Protein 4J75 (pdb70)

CATH classification: 3.40.50.620 (+1 more: 1.10.240.10)

Solvent-accessible surface area: 31662 Å² total; per-residue (Å²): 88,72,75,48,118,144,35,26,182,134,50,52,14,58,136,21,46,109,118,18,13,119,61,5,43,174,21,16,139,54,137,3,34,14,3,10,64,26,38,1,0,27,0,11,22,48,7,70,73,1,0,77,42,14,78,130,98,105,0,1,0,0,4,8,37,22,14,0,42,35,102,27,0,4,1,17,48,0,4,22,4,42,2,0,61,22,6,1,108,18,4,86,0,0,0,0,0,3,0,5,3,0,20,44,13,3,75,43,130,144,69,58,51,130,97,0,51,71,1,0,65,52,0,2,60,1,0,3,9,11,31,7,51,51,78,12,0,4,1,4,16,0,23,120,15,2,22,104,0,5,48,4,0,0,13,0,3,15,44,3,45,0,69,56,1,22,121,56,42,61,23,78,68,83,19,10,1,0,37,0,3,2,4,1,5,16,1,0,0,4,6,1,56,0,0,69,33,0,8,12,142,49,13,0,1,3,2,0,6,13,7,68,54,0,30,26,6,76,11,0,32,90,1,0,93,126,31,87,19,54,79,1,0,0,5,0,2,24,37,6,6,0,0,102,15,34,91,24,97,3,64,79,134,164,68,32,28,0,1,22,3,79,11,58,52,111,84,0,95,62,21,0,71,155,109,5,100,42,12,22,27,139,71,114,142,71,4,118,139,163,11,8,71,35,112,81,2,0,0,25,32,0,0,57,10,22,15,135,73,36,118,99,7,88,94,9,3,91,77,0,116,129,1,111,8,59,23,50,85,0,25,100,43,0,7,73,28,0,24,116,37,0,60,142,6,49,118,84,26,187,67,16,58,111,130,79,26,69,74,4,50,52,28,77,2,108,28,0,53,133,5,80,148,95,89,84,84,52,89,145,41,19,186,131,48,52,13,58,104,26,66,119,120,16,14,140,55,5,37,138,27,18,142,52,138,1,35,13,3,9,67,32,36,0,1,22,0,11,16,48,6,79,76,0,1,72,46,17,59,118,105,114,2,0,0,0,3,7,38,16,13,0,36,22,103,12,0,4,1,16,48,0,5,21,3,43,4,0,66,23,5,1,123,18,4,85,0,0,0,0,0,3,0,4,4,0,20,44,13,4,70,42,131,146,67,56,50,147,99,1,57,75,1,0,66,56,0,2,55,0,0,3,11,9,34,7,52,53,77,11,0,4,0,4,18,0,23,120,15,2,23,106,0,4,50,4,0,0,17,0,3,16,46,2,44,0,68,57,0,24,123,58,43,62,23,75,71,80,20,13,2,0,38,0,4,1,4,2,4,15,1,0,0,4,6,1,55,0,0,71,35,0,7,5,147,52,6,0,1,4,1,0,6,13,6,68,54,1,39,26,6,109,10,0,40,88,1,0,91,125,27,87,28,55,78,1,0,0,6,0,2,23,28,5,5,0,0,120,16,46,101,36,94,5,68,76,142,161,74,34,18,2,0,33,2,78,11,61,54,105,83,0,88,62,18,0,73,161,92,5,100,44,9,16,27,134,68,136,119,68,28,199,154,170,27,15,70,57,103,90,2,0,0,26,23,0,0,54,9,23,17,134,67,54,118,97,8,87,94,29,7,154,160,19,126,27,47,106,5,24,110,54,0,8,74,32,0,26,113,35,0,83,133,8,50,129,87,32,188,68,17,68,118,147,80,26,69,75,5,53,51,31,79,2,110,38,0,52,82,9,79,141,117

Organism: Plasmodium falciparum (isolate 3D7) (NCBI:txid36329)

B-factor: mean 43.95, std 23.3, range [13.53, 158.41]

Nearest PDB structures (foldseek):
  4j75-assembly1_A  TM=1.003E+00  e=4.990E-67  Plasmodium falciparum 3D7
  4j75-assembly1_B  TM=9.995E-01  e=1.834E-64  Plasmodium falciparum 3D7
  2quh-assembly1_B  TM=9.743E-01  e=2.317E-42  Homo sapiens
  1r6t-assembly1_A  TM=9.673E-01  e=1.609E-40  Homo sapiens
  3hv0-assembly1_B  TM=9.471E-01  e=4.369E-38  Cryptosporidium parvum Iowa II

Sequence (743 aa):
GINYNKLIKEFGCSKITENHIKRIEKLTNSKAHHFIRRGIFFSHRDLDFLLNYYEQHKCFYIYTGRGPSSLSMHLGHLIPFYFCKYLQEAFNVPLVIQLSDDEKYLFNQNYSLEYINTLTNENVKDIISVGLNPELTFIFKNTEYAGYLYPTVLSIHKKTTLNQSMNVFGFNHSDNIGKISYPSFQIAPCFSQCFPNFLGKNIPCLVPQGIDQDPYFRLSRDIAVKMALHKPVVVHSVFMPGLQGVNSKMSSDHNNSVIFLTDTPEQIKNKINKYAFSGGGTTIQEHREKGGNLDKDISYQYLRYLLEDDNKLNEIGEKYKKGEMLSGEIKKILIDVLTELVLKHQEKKKSLTDEEISYFFDPNKPSLQKFKNMGINYNKLIKEFGCSKITENHIKRIEKLTNSKAHHFIRRGIFFSHRDLDFLLNYYEQHKCFYIYTGRGPSSLSMHLGHLIPFYFCKYLQEAFNVPLVIQLSDDEKYLFNQNYSLEYINTLTNENVKDIISVGLNPELTFIFKNTEYAGYLYPTVLSIHKKTTLNQSMNVFGFNHSDNIGKISYPSFQIAPCFSQCFPNFLGKNIPCLVPQGIDQDPYFRLSRDIAVKMALHKPVVVHSVFMPGLQGVNSKMSSDHNNSVIFLTDTPEQIKNKINKYAFSGGGTTIQEHREKGGNLDKDISYQYLRYLLEDDNKLNEIGEKYLSGEIKKILIDVLTELVLKHQEKKKSLTDEEISYFFDPNKPSLQKFKNM

GO terms:
  GO:0006436 tryptophanyl-tRNA aminoacylation (P, IDA)

InterPro domains:
  IPR002305 Aminoacyl-tRNA synthetase, class Ic [PF00579] (301-597)
  IPR002306 Tryptophan-tRNA ligase [PR01039] (316-332)
  IPR002306 Tryptophan-tRNA ligase [PR01039] (369-388)
  IPR002306 Tryptophan-tRNA ligase [PR01039] (448-469)
  IPR002306 Tryptophan-tRNA ligase [PR01039] (492-502)
  IPR002306 Tryptophan-tRNA ligase [TIGR00233] (303-624)
  IPR014729 Rossmann-like alpha/beta/alpha sandwich fold [G3DSA:3.40.50.620] (223-497)
  IPR018163 Threonyl/alanyl tRNA synthetase, class II-like, putative editing domain superfamily [SSF55186] (5-156)

Structure (mmCIF, N/CA/C/O backbone):
data_4J75
#
_entry.id   4J75
#
_cell.length_a   117.033
_cell.length_b   189.473
_cell.length_c   51.450
_cell.angle_alpha   90.000
_cell.angle_beta   90.000
_cell.angle_gamma   90.000
#
_symmetry.space_group_name_H-M   'P 21 21 2'
#
loop_
_entity.id
_entity.type
_entity.pdbx_description
1 polymer 'Tryptophanyl-tRNA synthetase'
2 non-polymer "TRYPTOPHANYL-5'AMP"
3 non-polymer GLYCEROL
4 water water
#
loop_
_atom_site.group_PDB
_atom_site.id
_atom_site.type_symbol
_atom_site.label_atom_id
_atom_site.label_alt_id
_atom_site.label_comp_id
_atom_site.label_asym_id
_atom_site.label_entity_id
_atom_site.label_seq_id
_atom_site.pdbx_PDB_ins_code
_atom_site.Cartn_x
_atom_site.Cartn_y
_atom_site.Cartn_z
_atom_site.occupancy
_atom_site.B_iso_or_equiv
_atom_site.auth_seq_id
_atom_site.auth_comp_id
_atom_site.auth_asym_id
_atom_site.auth_atom_id
_atom_site.pdbx_PDB_model_num
ATOM 1 N N . GLY A 1 21 ? 8.845 24.384 -11.176 1.00 100.69 244 GLY A N 1
ATOM 2 C CA . GLY A 1 21 ? 9.023 23.717 -9.851 1.00 93.52 244 GLY A CA 1
ATOM 3 C C . GLY A 1 21 ? 8.915 22.199 -9.933 1.00 92.98 244 GLY A C 1
ATOM 4 O O . GLY A 1 21 ? 8.495 21.647 -10.945 1.00 97.37 244 GLY A O 1
ATOM 5 N N . ILE A 1 22 ? 9.310 21.522 -8.860 1.00 87.92 245 ILE A N 1
ATOM 6 C CA . ILE A 1 22 ? 9.223 20.054 -8.775 1.00 86.91 245 ILE A CA 1
ATOM 7 C C . ILE A 1 22 ? 7.844 19.689 -8.249 1.00 85.23 245 ILE A C 1
ATOM 8 O O . ILE A 1 22 ? 7.511 20.032 -7.123 1.00 80.65 245 ILE A O 1
ATOM 13 N N . ASN A 1 23 ? 7.043 19.011 -9.069 1.00 89.75 246 ASN A N 1
ATOM 14 C CA . ASN A 1 23 ? 5.730 18.536 -8.640 1.00 89.28 246 ASN A CA 1
ATOM 15 C C . ASN A 1 23 ? 5.874 17.213 -7.886 1.00 85.89 246 ASN A C 1
ATOM 16 O O . ASN A 1 23 ? 5.933 16.142 -8.496 1.00 88.90 246 ASN A O 1
ATOM 21 N N . TYR A 1 24 ? 5.921 17.299 -6.559 1.00 80.49 247 TYR A N 1
ATOM 22 C CA . TYR A 1 24 ? 6.180 16.135 -5.701 1.00 76.65 247 TYR A CA 1
ATOM 23 C C . TYR A 1 24 ? 5.035 15.106 -5.707 1.00 78.52 247 TYR A C 1
ATOM 24 O O . TYR A 1 24 ? 5.277 13.903 -5.610 1.00 76.84 247 TYR A O 1
ATOM 33 N N . ASN A 1 25 ? 3.799 15.586 -5.832 1.00 82.11 248 ASN A N 1
ATOM 34 C CA . ASN A 1 25 ? 2.631 14.709 -5.991 1.00 85.14 248 ASN A CA 1
ATOM 35 C C . ASN A 1 25 ? 2.730 13.824 -7.228 1.00 90.12 248 ASN A C 1
ATOM 36 O O . ASN A 1 25 ? 2.438 12.635 -7.168 1.00 90.22 248 ASN A O 1
ATOM 41 N N . LYS A 1 26 ? 3.135 14.416 -8.350 1.00 94.90 249 LYS A N 1
ATOM 42 C CA . LYS A 1 26 ? 3.328 13.663 -9.595 1.00 101.16 249 LYS A CA 1
ATOM 43 C C . LYS A 1 26 ? 4.459 12.628 -9.479 1.00 99.46 249 LYS A C 1
ATOM 44 O O . LYS A 1 26 ? 4.476 11.649 -10.227 1.00 103.97 249 LYS A O 1
ATOM 50 N N . LEU A 1 27 ? 5.401 12.849 -8.562 1.00 93.64 250 LEU A N 1
ATOM 51 C CA . LEU A 1 27 ? 6.464 11.873 -8.307 1.00 91.69 250 LEU A CA 1
ATOM 52 C C . LEU A 1 27 ? 5.938 10.676 -7.514 1.00 87.95 250 LEU A C 1
ATOM 53 O O . LEU A 1 27 ? 6.196 9.534 -7.878 1.00 89.80 250 LEU A O 1
ATOM 58 N N . ILE A 1 28 ? 5.199 10.943 -6.441 1.00 83.23 251 ILE A N 1
ATOM 59 C CA . ILE A 1 28 ? 4.540 9.885 -5.658 1.00 80.43 251 ILE A CA 1
ATOM 60 C C . ILE A 1 28 ? 3.818 8.880 -6.551 1.00 85.26 251 ILE A C 1
ATOM 61 O O . ILE A 1 28 ? 4.073 7.679 -6.469 1.00 85.54 251 ILE A O 1
ATOM 66 N N . LYS A 1 29 ? 2.926 9.385 -7.402 1.00 89.13 252 LYS A N 1
ATOM 67 C CA . LYS A 1 29 ? 2.092 8.538 -8.240 1.00 94.07 252 LYS A CA 1
ATOM 68 C C . LYS A 1 29 ? 2.912 7.864 -9.344 1.00 98.95 252 LYS A C 1
ATOM 69 O O . LYS A 1 29 ? 2.616 6.734 -9.731 1.00 102.54 252 LYS A O 1
ATOM 75 N N . GLU A 1 30 ? 3.934 8.555 -9.850 1.00 100.00 253 GLU A N 1
ATOM 76 C CA . GLU A 1 30 ? 4.793 8.012 -10.916 1.00 105.32 253 GLU A CA 1
ATOM 77 C C . GLU A 1 30 ? 5.774 6.964 -10.379 1.00 102.05 253 GLU A C 1
ATOM 78 O O . GLU A 1 30 ? 5.948 5.910 -10.992 1.00 106.43 253 GLU A O 1
ATOM 84 N N . PHE A 1 31 ? 6.413 7.260 -9.246 1.00 94.76 254 PHE A N 1
ATOM 85 C CA . PHE A 1 31 ? 7.332 6.313 -8.598 1.00 91.11 254 PHE A CA 1
ATOM 86 C C . PHE A 1 31 ? 6.589 5.202 -7.835 1.00 87.33 254 PHE A C 1
ATOM 87 O O . PHE A 1 31 ? 7.138 4.125 -7.622 1.00 87.00 254 PHE A O 1
ATOM 95 N N . GLY A 1 32 ? 5.356 5.467 -7.411 1.00 84.22 255 GLY A N 1
ATOM 96 C CA . GLY A 1 32 ? 4.528 4.459 -6.745 1.00 81.66 255 GLY A CA 1
ATOM 97 C C . GLY A 1 32 ? 4.582 4.469 -5.226 1.00 73.88 255 GLY A C 1
ATOM 98 O O . GLY A 1 32 ? 4.406 3.428 -4.597 1.00 72.34 255 GLY A O 1
ATOM 99 N N . CYS A 1 33 ? 4.798 5.647 -4.641 1.00 69.00 256 CYS A N 1
ATOM 100 C CA . CYS A 1 33 ? 4.853 5.816 -3.183 1.00 62.30 256 CYS A CA 1
ATOM 101 C C . CYS A 1 33 ? 3.487 6.168 -2.600 1.00 60.60 256 CYS A C 1
ATOM 102 O O . CYS A 1 33 ? 2.510 6.305 -3.327 1.00 64.22 256 CYS A O 1
ATOM 105 N N . SER A 1 34 ? 3.433 6.301 -1.279 1.00 55.56 257 SER A N 1
ATOM 106 C CA . SER A 1 34 ? 2.247 6.788 -0.581 1.00 54.31 257 SER A CA 1
ATOM 107 C C . SER A 1 34 ? 2.665 7.932 0.315 1.00 50.52 257 SER A C 1
ATOM 108 O O . SER A 1 34 ? 3.813 7.970 0.776 1.00 47.19 257 SER A O 1
ATOM 111 N N . LYS A 1 35 ? 1.747 8.863 0.557 1.00 51.34 258 LYS A N 1
ATOM 112 C CA . LYS A 1 35 ? 2.043 9.995 1.428 1.00 49.36 258 LYS A CA 1
ATOM 113 C C . LYS A 1 35 ? 2.008 9.560 2.882 1.00 45.64 258 LYS A C 1
ATOM 114 O O . LYS A 1 35 ? 1.233 8.685 3.257 1.00 46.01 258 LYS A O 1
ATOM 120 N N . ILE A 1 36 ? 2.901 10.138 3.680 1.00 42.32 259 ILE A N 1
ATOM 121 C CA . ILE A 1 36 ? 2.872 9.955 5.123 1.00 40.05 259 ILE A CA 1
ATOM 122 C C . ILE A 1 36 ? 1.702 10.785 5.658 1.00 41.15 259 ILE A C 1
ATOM 123 O O . ILE A 1 36 ? 1.522 11.921 5.247 1.00 41.68 259 ILE A O 1
ATOM 128 N N . THR A 1 37 ? 0.915 10.208 6.562 1.00 41.88 260 THR A N 1
ATOM 129 C CA . THR A 1 37 ? -0.379 10.769 6.972 1.00 44.49 260 THR A CA 1
ATOM 130 C C . THR A 1 37 ? -0.309 11.166 8.428 1.00 44.25 260 THR A C 1
ATOM 131 O O . THR A 1 37 ? 0.664 10.863 9.105 1.00 42.38 260 THR A O 1
ATOM 135 N N . GLU A 1 38 ? -1.352 11.835 8.907 1.00 47.44 261 GLU A N 1
ATOM 136 C CA . GLU A 1 38 ? -1.442 12.212 10.309 1.00 48.53 261 GLU A CA 1
ATOM 137 C C . GLU A 1 38 ? -1.484 10.968 11.195 1.00 47.96 261 GLU A C 1
ATOM 138 O O . GLU A 1 38 ? -0.894 10.951 12.274 1.00 47.23 261 GLU A O 1
ATOM 144 N N . ASN A 1 39 ? -2.172 9.925 10.743 1.00 48.74 262 ASN A N 1
ATOM 145 C CA . ASN A 1 39 ? -2.236 8.690 11.527 1.00 48.74 262 ASN A CA 1
ATOM 146 C C . ASN A 1 39 ? -0.868 7.984 11.632 1.00 44.47 262 ASN A C 1
ATOM 147 O O . ASN A 1 39 ? -0.566 7.386 12.657 1.00 44.05 262 ASN A O 1
ATOM 152 N N . HIS A 1 40 ? -0.037 8.077 10.594 1.00 41.67 263 HIS A N 1
ATOM 153 C CA . HIS A 1 40 ? 1.355 7.593 10.690 1.00 38.92 263 HIS A CA 1
ATOM 154 C C . HIS A 1 40 ? 2.115 8.313 11.797 1.00 37.53 263 HIS A C 1
ATOM 155 O O . HIS A 1 40 ? 2.865 7.692 12.541 1.00 37.00 263 HIS A O 1
ATOM 162 N N . ILE A 1 41 ? 1.914 9.623 11.886 1.00 37.97 264 ILE A N 1
ATOM 163 C CA . ILE A 1 41 ? 2.584 10.459 12.877 1.00 37.63 264 ILE A CA 1
ATOM 164 C C . ILE A 1 41 ? 2.169 10.073 14.295 1.00 38.94 264 ILE A C 1
ATOM 165 O O . ILE A 1 41 ? 3.018 9.833 15.141 1.00 39.00 264 ILE A O 1
ATOM 170 N N . LYS A 1 42 ? 0.866 10.008 14.542 1.00 40.63 265 LYS A N 1
ATOM 171 C CA . LYS A 1 42 ? 0.346 9.582 15.837 1.00 42.91 265 LYS A CA 1
ATOM 172 C C . LYS A 1 42 ? 0.867 8.198 16.233 1.00 41.70 265 LYS A C 1
ATOM 173 O O . LYS A 1 42 ? 1.323 7.982 17.356 1.00 42.63 265 LYS A O 1
ATOM 179 N N . ARG A 1 43 ? 0.783 7.270 15.292 1.00 39.94 266 ARG A N 1
ATOM 180 C CA . ARG A 1 43 ? 1.307 5.924 15.464 1.00 39.14 266 ARG A CA 1
ATOM 181 C C . ARG A 1 43 ? 2.785 5.963 15.884 1.00 37.80 266 ARG A C 1
ATOM 182 O O . ARG A 1 43 ? 3.191 5.261 16.807 1.00 38.43 266 ARG A O 1
ATOM 190 N N . ILE A 1 44 ? 3.581 6.772 15.191 1.00 36.44 267 ILE A N 1
ATOM 191 C CA . ILE A 1 44 ? 4.997 6.949 15.527 1.00 36.07 267 ILE A CA 1
ATOM 192 C C . ILE A 1 44 ? 5.165 7.487 16.945 1.00 38.13 267 ILE A C 1
ATOM 193 O O . ILE A 1 44 ? 5.981 6.989 17.709 1.00 38.71 267 ILE A O 1
ATOM 198 N N . GLU A 1 45 ? 4.384 8.499 17.284 1.00 40.40 268 GLU A N 1
ATOM 199 C CA . GLU A 1 45 ? 4.429 9.101 18.619 1.00 43.88 268 GLU A CA 1
ATOM 200 C C . GLU A 1 45 ? 4.011 8.125 19.723 1.00 46.57 268 GLU A C 1
ATOM 201 O O . GLU A 1 45 ? 4.544 8.176 20.834 1.00 48.46 268 GLU A O 1
ATOM 207 N N . LYS A 1 46 ? 3.083 7.224 19.406 1.00 46.86 269 LYS A N 1
ATOM 208 C CA . LYS A 1 46 ? 2.665 6.198 20.354 1.00 49.64 269 LYS A CA 1
ATOM 209 C C . LYS A 1 46 ? 3.798 5.205 20.597 1.00 47.91 269 LYS A C 1
ATOM 210 O O . LYS A 1 46 ? 4.095 4.864 21.734 1.00 50.24 269 LYS A O 1
ATOM 216 N N . LEU A 1 47 ? 4.442 4.763 19.522 1.00 44.18 270 LEU A N 1
ATOM 217 C CA . LEU A 1 47 ? 5.508 3.767 19.617 1.00 43.22 270 LEU A CA 1
ATOM 218 C C . LEU A 1 47 ? 6.809 4.301 20.231 1.00 43.33 270 LEU A C 1
ATOM 219 O O . LEU A 1 47 ? 7.522 3.561 20.902 1.00 44.04 270 LEU A O 1
ATOM 224 N N . THR A 1 48 ? 7.117 5.572 19.991 1.00 42.68 271 THR A N 1
ATOM 225 C CA . THR A 1 48 ? 8.348 6.174 20.502 1.00 43.78 271 THR A CA 1
ATOM 226 C C . THR A 1 48 ? 8.153 6.988 21.778 1.00 47.79 271 THR A C 1
ATOM 227 O O . THR A 1 48 ? 9.134 7.388 22.400 1.00 49.35 271 THR A O 1
ATOM 231 N N . ASN A 1 49 ? 6.899 7.212 22.180 1.00 50.41 272 ASN A N 1
ATOM 232 C CA . ASN A 1 49 ? 6.580 8.004 23.377 1.00 54.84 272 ASN A CA 1
ATOM 233 C C . ASN A 1 49 ? 7.296 9.361 23.361 1.00 55.08 272 ASN A C 1
ATOM 234 O O . ASN A 1 49 ? 7.917 9.785 24.337 1.00 58.36 272 ASN A O 1
ATOM 239 N N . SER A 1 50 ? 7.192 10.030 22.218 1.00 52.15 273 SER A N 1
ATOM 240 C CA . SER A 1 50 ? 7.877 11.298 21.966 1.00 51.95 273 SER A CA 1
ATOM 241 C C . SER A 1 50 ? 7.185 12.000 20.829 1.00 49.41 273 SER A C 1
ATOM 242 O O . SER A 1 50 ? 6.669 11.351 19.922 1.00 46.17 273 SER A O 1
ATOM 245 N N . LYS A 1 51 ? 7.203 13.328 20.872 1.00 50.84 274 LYS A N 1
ATOM 246 C CA . LYS A 1 51 ? 6.694 14.139 19.777 1.00 49.25 274 LYS A CA 1
ATOM 247 C C . LYS A 1 51 ? 7.486 13.823 18.501 1.00 44.58 274 LYS A C 1
ATOM 248 O O . LYS A 1 51 ? 8.708 13.639 18.541 1.00 43.42 274 LYS A O 1
ATOM 254 N N . ALA A 1 52 ? 6.781 13.731 17.379 1.00 41.91 275 ALA A N 1
ATOM 255 C CA . ALA A 1 52 ? 7.420 13.444 16.099 1.00 38.66 275 ALA A CA 1
ATOM 256 C C . ALA A 1 52 ? 8.228 14.648 15.637 1.00 38.05 275 ALA A C 1
ATOM 257 O O . ALA A 1 52 ? 7.900 15.784 15.956 1.00 39.85 275 ALA A O 1
ATOM 259 N N . HIS A 1 53 ? 9.303 14.385 14.907 1.00 36.07 276 HIS A N 1
ATOM 260 C CA . HIS A 1 53 ? 10.174 15.433 14.412 1.00 35.60 276 HIS A CA 1
ATOM 261 C C . HIS A 1 53 ? 9.388 16.335 13.486 1.00 35.01 276 HIS A C 1
ATOM 262 O O . HIS A 1 53 ? 8.482 15.877 12.781 1.00 34.19 276 HIS A O 1
ATOM 269 N N . HIS A 1 54 ? 9.736 17.617 13.486 1.00 35.55 277 HIS A N 1
ATOM 270 C CA . HIS A 1 54 ? 9.013 18.600 12.675 1.00 35.66 277 HIS A CA 1
ATOM 271 C C . HIS A 1 54 ? 9.019 18.307 11.159 1.00 34.19 277 HIS A C 1
ATOM 272 O O . HIS A 1 54 ? 8.077 18.684 10.464 1.00 34.45 277 HIS A O 1
ATOM 279 N N . PHE A 1 55 ? 10.047 17.619 10.663 1.00 33.10 278 PHE A N 1
ATOM 280 C CA . PHE A 1 55 ? 10.115 17.235 9.253 1.00 32.90 278 PHE A CA 1
ATOM 281 C C . PHE A 1 55 ? 8.910 16.409 8.821 1.00 33.79 278 PHE A C 1
ATOM 282 O O . PHE A 1 55 ? 8.469 16.522 7.675 1.00 34.42 278 PHE A O 1
ATOM 290 N N . ILE A 1 56 ? 8.400 15.562 9.713 1.00 34.57 279 ILE A N 1
ATOM 291 C CA . ILE A 1 56 ? 7.246 14.740 9.372 1.00 36.17 279 ILE A CA 1
ATOM 292 C C . ILE A 1 56 ? 5.975 15.557 9.511 1.00 37.41 279 ILE A C 1
ATOM 293 O O . ILE A 1 56 ? 5.155 15.574 8.598 1.00 38.49 279 ILE A O 1
ATOM 298 N N . ARG A 1 57 ? 5.812 16.207 10.660 1.00 38.43 280 ARG A N 1
ATOM 299 C CA . ARG A 1 57 ? 4.669 17.104 10.893 1.00 40.70 280 ARG A CA 1
ATOM 300 C C . ARG A 1 57 ? 4.468 18.147 9.797 1.00 40.66 280 ARG A C 1
ATOM 301 O O . ARG A 1 57 ? 3.342 18.418 9.397 1.00 41.59 280 ARG A O 1
ATOM 309 N N . ARG A 1 58 ? 5.563 18.702 9.297 1.00 35.19 281 ARG A N 1
ATOM 310 C CA . ARG A 1 58 ? 5.484 19.802 8.346 1.00 35.72 281 ARG A CA 1
ATOM 311 C C . ARG A 1 58 ? 5.641 19.386 6.891 1.00 35.40 281 ARG A C 1
ATOM 312 O O . ARG A 1 58 ? 5.744 20.235 6.010 1.00 35.78 281 ARG A O 1
ATOM 320 N N . GLY A 1 59 ? 5.648 18.082 6.629 1.00 34.70 282 GLY A N 1
ATOM 321 C CA . GLY A 1 59 ? 5.625 17.577 5.254 1.00 34.34 282 GLY A CA 1
ATOM 322 C C . GLY A 1 59 ? 6.936 17.701 4.495 1.00 33.62 282 GLY A C 1
ATOM 323 O O . GLY A 1 59 ? 6.935 17.754 3.267 1.00 34.12 282 GLY A O 1
ATOM 324 N N . ILE A 1 60 ? 8.050 17.720 5.223 1.00 32.48 283 ILE A N 1
ATOM 325 C CA . ILE A 1 60 ? 9.370 17.735 4.614 1.00 31.85 283 ILE A CA 1
ATOM 326 C C . ILE A 1 60 ? 9.687 16.301 4.192 1.00 30.70 283 ILE A C 1
ATOM 327 O O . ILE A 1 60 ? 10.043 16.032 3.040 1.00 30.41 283 ILE A O 1
ATOM 332 N N . PHE A 1 61 ? 9.593 15.389 5.157 1.00 30.53 284 PHE A N 1
ATOM 333 C CA . PHE A 1 61 ? 9.559 13.955 4.873 1.00 30.17 284 PHE A CA 1
ATOM 334 C C . PHE A 1 61 ? 8.101 13.592 4.667 1.00 31.32 284 PHE A C 1
ATOM 335 O O . PHE A 1 61 ? 7.307 13.645 5.598 1.00 32.91 284 PHE A O 1
ATOM 343 N N . PHE A 1 62 ? 7.748 13.299 3.420 1.00 31.72 285 PHE A N 1
ATOM 344 C CA . PHE A 1 62 ? 6.349 13.371 2.976 1.00 33.23 285 PHE A CA 1
ATOM 345 C C . PHE A 1 62 ? 5.847 12.096 2.313 1.00 33.34 285 PHE A C 1
ATOM 346 O O . PHE A 1 62 ? 4.666 11.978 2.028 1.00 34.63 285 PHE A O 1
ATOM 354 N N . SER A 1 63 ? 6.739 11.148 2.086 1.00 32.38 286 SER A N 1
ATOM 355 C CA . SER A 1 63 ? 6.470 10.033 1.204 1.00 33.03 286 SER A CA 1
ATOM 356 C C . SER A 1 63 ? 7.180 8.780 1.710 1.00 32.10 286 SER A C 1
ATOM 357 O O . SER A 1 63 ? 8.230 8.875 2.344 1.00 31.21 286 SER A O 1
ATOM 360 N N . HIS A 1 64 ? 6.616 7.614 1.409 1.00 32.20 287 HIS A N 1
ATOM 361 C CA . HIS A 1 64 ? 7.154 6.355 1.909 1.00 31.25 287 HIS A CA 1
ATOM 362 C C . HIS A 1 64 ? 6.735 5.138 1.107 1.00 32.16 287 HIS A C 1
ATOM 363 O O . HIS A 1 64 ? 5.790 5.190 0.323 1.00 33.11 287 HIS A O 1
ATOM 370 N N . ARG A 1 65 ? 7.451 4.040 1.335 1.00 32.28 288 ARG A N 1
ATOM 371 C CA . ARG A 1 65 ? 6.981 2.707 0.967 1.00 33.91 288 ARG A CA 1
ATOM 372 C C . ARG A 1 65 ? 7.140 1.775 2.165 1.00 32.71 288 ARG A C 1
ATOM 373 O O . ARG A 1 65 ? 8.220 1.708 2.775 1.00 30.27 288 ARG A O 1
ATOM 381 N N . ASP A 1 66 ? 6.055 1.078 2.493 1.00 32.67 289 ASP A N 1
ATOM 382 C CA . ASP A 1 66 ? 6.030 0.085 3.562 1.00 31.92 289 ASP A CA 1
ATOM 383 C C . ASP A 1 66 ? 6.307 0.615 4.967 1.00 30.03 289 ASP A C 1
ATOM 384 O O . ASP A 1 66 ? 6.864 -0.086 5.801 1.00 29.48 289 ASP A O 1
ATOM 389 N N . LEU A 1 67 ? 5.891 1.840 5.239 1.00 28.73 290 LEU A N 1
ATOM 390 C CA . LEU A 1 67 ? 6.081 2.412 6.558 1.00 27.52 290 LEU A CA 1
ATOM 391 C C . LEU A 1 67 ? 5.273 1.644 7.605 1.00 28.10 290 LEU A C 1
ATOM 392 O O . LEU A 1 67 ? 5.747 1.425 8.716 1.00 27.61 290 LEU A O 1
ATOM 397 N N . ASP A 1 68 ? 4.039 1.274 7.272 1.00 29.11 291 ASP A N 1
ATOM 398 C CA . ASP A 1 68 ? 3.196 0.589 8.237 1.00 30.22 291 ASP A CA 1
ATOM 399 C C . ASP A 1 68 ? 3.780 -0.758 8.633 1.00 30.14 291 ASP A C 1
ATOM 400 O O . ASP A 1 68 ? 3.779 -1.121 9.808 1.00 29.73 291 ASP A O 1
ATOM 405 N N . PHE A 1 69 ? 4.273 -1.497 7.646 1.00 30.26 292 PHE A N 1
ATOM 406 C CA . PHE A 1 69 ? 4.955 -2.744 7.923 1.00 30.09 292 PHE A CA 1
ATOM 407 C C . PHE A 1 69 ? 6.078 -2.512 8.934 1.00 29.11 292 PHE A C 1
ATOM 408 O O . PHE A 1 69 ? 6.194 -3.232 9.928 1.00 28.97 292 PHE A O 1
ATOM 416 N N . LEU A 1 70 ? 6.892 -1.493 8.698 1.00 28.23 293 LEU A N 1
ATOM 417 C CA . LEU A 1 70 ? 7.993 -1.213 9.610 1.00 27.64 293 LEU A CA 1
ATOM 418 C C . LEU A 1 70 ? 7.486 -0.914 11.033 1.00 27.85 293 LEU A C 1
ATOM 419 O O . LEU A 1 70 ? 8.022 -1.430 12.008 1.00 28.01 293 LEU A O 1
ATOM 424 N N . LEU A 1 71 ? 6.475 -0.068 11.146 1.00 28.01 294 LEU A N 1
ATOM 425 C CA . LEU A 1 71 ? 5.979 0.342 12.457 1.00 28.49 294 LEU A CA 1
ATOM 426 C C . LEU A 1 71 ? 5.392 -0.864 13.196 1.00 29.06 294 LEU A C 1
ATOM 427 O O . LEU A 1 71 ? 5.602 -1.013 14.399 1.00 29.62 294 LEU A O 1
ATOM 432 N N . ASN A 1 72 ? 4.664 -1.709 12.470 1.00 29.01 295 ASN A N 1
ATOM 433 C CA . ASN A 1 72 ? 4.132 -2.968 13.007 1.00 29.73 295 ASN A CA 1
ATOM 434 C C . ASN A 1 72 ? 5.255 -3.885 13.507 1.00 29.16 295 ASN A C 1
ATOM 435 O O . ASN A 1 72 ? 5.173 -4.482 14.602 1.00 29.87 295 ASN A O 1
ATOM 440 N N . TYR A 1 73 ? 6.305 -3.980 12.700 1.00 27.91 296 TYR A N 1
ATOM 441 C CA . TYR A 1 73 ? 7.459 -4.791 13.050 1.00 27.39 296 TYR A CA 1
ATOM 442 C C . TYR A 1 73 ? 8.122 -4.281 14.330 1.00 27.61 296 TYR A C 1
ATOM 443 O O . TYR A 1 73 ? 8.483 -5.069 15.201 1.00 28.01 296 TYR A O 1
ATOM 452 N N . TYR A 1 74 ? 8.268 -2.962 14.445 1.00 27.46 297 TYR A N 1
ATOM 453 C CA . TYR A 1 74 ? 8.887 -2.366 15.621 1.00 27.52 297 TYR A CA 1
ATOM 454 C C . TYR A 1 74 ? 8.044 -2.649 16.860 1.00 29.11 297 TYR A C 1
ATOM 455 O O . TYR A 1 74 ? 8.571 -2.914 17.941 1.00 29.78 297 TYR A O 1
ATOM 464 N N . GLU A 1 75 ? 6.730 -2.568 16.700 1.00 30.21 298 GLU A N 1
ATOM 465 C CA . GLU A 1 75 ? 5.804 -2.802 17.796 1.00 32.06 298 GLU A CA 1
ATOM 466 C C . GLU A 1 75 ? 5.945 -4.210 18.374 1.00 33.17 298 GLU A C 1
ATOM 467 O O . GLU A 1 75 ? 5.935 -4.381 19.587 1.00 33.62 298 GLU A O 1
ATOM 473 N N . GLN A 1 76 ? 6.078 -5.207 17.502 1.00 33.95 299 GLN A N 1
ATOM 474 C CA . GLN A 1 76 ? 6.220 -6.591 17.930 1.00 35.71 299 GLN A CA 1
ATOM 475 C C . GLN A 1 76 ? 7.618 -6.917 18.429 1.00 35.44 299 GLN A C 1
ATOM 476 O O . GLN A 1 76 ? 7.766 -7.606 19.425 1.00 36.55 299 GLN A O 1
ATOM 482 N N . HIS A 1 77 ? 8.632 -6.444 17.720 1.00 35.07 300 HIS A N 1
ATOM 483 C CA . HIS A 1 77 ? 10.009 -6.893 17.938 1.00 35.20 300 HIS A CA 1
ATOM 484 C C . HIS A 1 77 ? 10.972 -5.813 18.464 1.00 35.11 300 HIS A C 1
ATOM 485 O O . HIS A 1 77 ? 12.118 -6.119 18.741 1.00 34.23 300 HIS A O 1
ATOM 492 N N . LYS A 1 78 ? 10.509 -4.572 18.600 1.00 36.44 301 LYS A N 1
ATOM 493 C CA . LYS A 1 78 ? 11.335 -3.464 19.106 1.00 37.27 301 LYS A CA 1
ATOM 494 C C . LYS A 1 78 ? 12.687 -3.399 18.405 1.00 35.62 301 LYS A C 1
ATOM 495 O O . LYS A 1 78 ? 13.716 -3.234 19.036 1.00 37.57 301 LYS A O 1
ATOM 501 N N . CYS A 1 79 ? 12.675 -3.524 17.090 1.00 34.04 302 CYS A N 1
ATOM 502 C CA . CYS A 1 79 ? 13.887 -3.820 16.364 1.00 33.22 302 CYS A CA 1
ATOM 503 C C . CYS A 1 79 ? 13.752 -3.506 14.877 1.00 29.85 302 CYS A C 1
ATOM 504 O O . CYS A 1 79 ? 12.854 -4.005 14.211 1.00 29.86 302 CYS A O 1
ATOM 507 N N . PHE A 1 80 ? 14.638 -2.654 14.380 1.00 26.71 303 PHE A N 1
ATOM 508 C CA . PHE A 1 80 ? 14.918 -2.508 12.943 1.00 24.92 303 PHE A CA 1
ATOM 509 C C . PHE A 1 80 ? 16.199 -1.704 12.857 1.00 23.76 303 PHE A C 1
ATOM 510 O O . PHE A 1 80 ? 16.793 -1.430 13.887 1.00 23.18 303 PHE A O 1
ATOM 518 N N . TYR A 1 81 ? 16.660 -1.366 11.657 1.00 22.90 304 TYR A N 1
ATOM 519 C CA . TYR A 1 81 ? 17.788 -0.450 11.546 1.00 22.18 304 TYR A CA 1
ATOM 520 C C . TYR A 1 81 ? 17.571 0.589 10.459 1.00 21.70 304 TYR A C 1
ATOM 521 O O . TYR A 1 81 ? 16.718 0.421 9.595 1.00 20.67 304 TYR A O 1
ATOM 530 N N . ILE A 1 82 ? 18.344 1.671 10.561 1.00 21.60 305 ILE A N 1
ATOM 531 C CA . ILE A 1 82 ? 18.236 2.824 9.693 1.00 21.56 305 ILE A CA 1
ATOM 532 C C . ILE A 1 82 ? 19.473 2.880 8.813 1.00 21.20 305 ILE A C 1
ATOM 533 O O . ILE A 1 82 ? 20.583 2.698 9.296 1.00 21.16 305 ILE A O 1
ATOM 538 N N . TYR A 1 83 ? 19.279 3.161 7.527 1.00 21.15 306 TYR A N 1
ATOM 539 C CA . TYR A 1 83 ? 20.375 3.226 6.574 1.00 20.63 306 TYR A CA 1
ATOM 540 C C . TYR A 1 83 ? 20.229 4.491 5.749 1.00 21.22 306 TYR A C 1
ATOM 541 O O . TYR A 1 83 ? 19.160 4.762 5.199 1.00 22.41 306 TYR A O 1
ATOM 550 N N . THR A 1 84 ? 21.296 5.275 5.686 1.00 20.62 307 THR A N 1
ATOM 551 C CA . THR A 1 84 ? 21.365 6.363 4.740 1.00 21.16 307 THR A CA 1
ATOM 552 C C . THR A 1 84 ? 22.813 6.567 4.316 1.00 20.96 307 THR A C 1
ATOM 553 O O . THR A 1 84 ? 23.701 5.893 4.821 1.00 20.99 307 THR A O 1
ATOM 557 N N . GLY A 1 85 ? 23.057 7.484 3.389 1.00 21.13 308 GLY A N 1
ATOM 558 C CA . GLY A 1 85 ? 24.406 7.657 2.867 1.00 20.57 308 GLY A CA 1
ATOM 559 C C . GLY A 1 85 ? 24.767 9.023 2.343 1.00 21.11 308 GLY A C 1
ATOM 560 O O . GLY A 1 85 ? 23.921 9.916 2.208 1.00 21.98 308 GLY A O 1
ATOM 561 N N . ARG A 1 86 ? 26.054 9.173 2.058 1.00 21.22 309 ARG A N 1
ATOM 562 C CA . ARG A 1 86 ? 26.620 10.410 1.553 1.00 22.24 309 ARG A CA 1
ATOM 563 C C . ARG A 1 86 ? 27.672 10.075 0.508 1.00 22.02 309 ARG A C 1
ATOM 564 O O . ARG A 1 86 ? 28.556 9.259 0.756 1.00 21.22 309 ARG A O 1
ATOM 572 N N . GLY A 1 87 ? 27.557 10.699 -0.661 1.00 22.70 310 GLY A N 1
ATOM 573 C CA . GLY A 1 87 ? 28.583 10.622 -1.694 1.00 23.22 310 GLY A CA 1
ATOM 574 C C . GLY A 1 87 ? 29.543 11.794 -1.545 1.00 24.20 310 GLY A C 1
ATOM 575 O O . GLY A 1 87 ? 29.146 12.951 -1.754 1.00 24.62 310 GLY A O 1
ATOM 576 N N . PRO A 1 88 ? 30.806 11.513 -1.162 1.00 24.68 311 PRO A N 1
ATOM 577 C CA . PRO A 1 88 ? 31.788 12.577 -0.914 1.00 25.85 311 PRO A CA 1
ATOM 578 C C . PRO A 1 88 ? 32.375 13.163 -2.195 1.00 27.06 311 PRO A C 1
ATOM 579 O O . PRO A 1 88 ? 33.471 12.810 -2.599 1.00 27.90 311 PRO A O 1
ATOM 583 N N . SER A 1 89 ? 31.635 14.070 -2.813 1.00 29.55 312 SER A N 1
ATOM 584 C CA . SER A 1 89 ? 32.059 14.719 -4.050 1.00 31.34 312 SER A CA 1
ATOM 585 C C . SER A 1 89 ? 32.579 16.125 -3.797 1.00 33.27 312 SER A C 1
ATOM 586 O O . SER A 1 89 ? 33.184 16.735 -4.685 1.00 35.98 312 SER A O 1
ATOM 589 N N . SER A 1 90 ? 32.352 16.642 -2.594 1.00 34.22 313 SER A N 1
ATOM 590 C CA . SER A 1 90 ? 32.774 17.991 -2.247 1.00 36.62 313 SER A CA 1
ATOM 591 C C . SER A 1 90 ? 33.322 18.103 -0.819 1.00 36.15 313 SER A C 1
ATOM 592 O O . SER A 1 90 ? 32.935 17.361 0.081 1.00 33.76 313 SER A O 1
ATOM 595 N N . LEU A 1 91 ? 34.219 19.061 -0.631 1.00 38.53 314 LEU A N 1
ATOM 596 C CA . LEU A 1 91 ? 34.922 19.229 0.629 1.00 40.98 314 LEU A CA 1
ATOM 597 C C . LEU A 1 91 ? 33.995 19.634 1.759 1.00 43.89 314 LEU A C 1
ATOM 598 O O . LEU A 1 91 ? 34.162 19.172 2.889 1.00 47.41 314 LEU A O 1
ATOM 603 N N . SER A 1 92 ? 33.023 20.488 1.449 1.00 45.43 315 SER A N 1
ATOM 604 C CA . SER A 1 92 ? 32.129 21.043 2.439 1.00 47.54 315 SER A CA 1
ATOM 605 C C . SER A 1 92 ? 30.653 20.890 2.066 1.00 46.11 315 SER A C 1
ATOM 606 O O . SER A 1 92 ? 30.193 21.441 1.054 1.00 46.35 315 SER A O 1
ATOM 609 N N . MET A 1 93 ? 29.909 20.183 2.915 1.00 42.93 316 MET A N 1
ATOM 610 C CA . MET A 1 93 ? 28.482 19.987 2.704 1.00 40.91 316 MET A CA 1
ATOM 611 C C . MET A 1 93 ? 27.676 21.269 3.011 1.00 39.56 316 MET A C 1
ATOM 612 O O . MET A 1 93 ? 28.134 22.156 3.739 1.00 40.45 316 MET A O 1
ATOM 617 N N . HIS A 1 94 ? 26.473 21.354 2.454 1.00 37.57 317 HIS A N 1
ATOM 618 C CA . HIS A 1 94 ? 25.546 22.435 2.767 1.00 38.56 317 HIS A CA 1
ATOM 619 C C . HIS A 1 94 ? 24.372 21.908 3.605 1.00 37.16 317 HIS A C 1
ATOM 620 O O . HIS A 1 94 ? 24.287 20.711 3.895 1.00 34.96 317 HIS A O 1
ATOM 627 N N . LEU A 1 95 ? 23.480 22.816 3.984 1.00 37.28 318 LEU A N 1
ATOM 628 C CA . LEU A 1 95 ? 22.367 22.515 4.872 1.00 37.06 318 LEU A CA 1
ATOM 629 C C . LEU A 1 95 ? 21.443 21.424 4.350 1.00 35.84 318 LEU A C 1
ATOM 630 O O . LEU A 1 95 ? 20.982 20.582 5.112 1.00 35.58 318 LEU A O 1
ATOM 635 N N . GLY A 1 96 ? 21.174 21.444 3.051 1.00 35.72 319 GLY A N 1
ATOM 636 C CA . GLY A 1 96 ? 20.380 20.404 2.399 1.00 34.80 319 GLY A CA 1
ATOM 637 C C . GLY A 1 96 ? 20.909 18.996 2.609 1.00 33.78 319 GLY A C 1
ATOM 638 O O . GLY A 1 96 ? 20.125 18.064 2.828 1.00 32.77 319 GLY A O 1
ATOM 639 N N . HIS A 1 97 ? 22.235 18.838 2.555 1.00 34.58 320 HIS A N 1
ATOM 640 C CA . HIS A 1 97 ? 22.878 17.524 2.781 1.00 34.36 320 HIS A CA 1
ATOM 641 C C . HIS A 1 97 ? 22.626 17.006 4.194 1.00 34.09 320 HIS A C 1
ATOM 642 O O . HIS A 1 97 ? 22.682 15.811 4.426 1.00 34.33 320 HIS A O 1
ATOM 649 N N . LEU A 1 98 ? 22.337 17.899 5.134 1.00 35.23 321 LEU A N 1
ATOM 650 C CA . LEU A 1 98 ? 22.134 17.499 6.517 1.00 35.28 321 LEU A CA 1
ATOM 651 C C . LEU A 1 98 ? 20.691 17.095 6.852 1.00 34.74 321 LEU A C 1
ATOM 652 O O . LEU A 1 98 ? 20.459 16.427 7.876 1.00 34.95 321 LEU A O 1
ATOM 657 N N . ILE A 1 99 ? 19.732 17.471 6.003 1.00 33.26 322 ILE A N 1
ATOM 658 C CA . ILE A 1 99 ? 18.321 17.130 6.240 1.00 32.72 322 ILE A CA 1
ATOM 659 C C . ILE A 1 99 ? 18.136 15.639 6.543 1.00 30.69 322 ILE A C 1
ATOM 660 O O . ILE A 1 99 ? 17.543 15.286 7.560 1.00 31.75 322 ILE A O 1
ATOM 665 N N . PRO A 1 100 ? 18.644 14.755 5.678 1.00 28.60 323 PRO A N 1
ATOM 666 C CA . PRO A 1 100 ? 18.486 13.335 5.969 1.00 27.25 323 PRO A CA 1
ATOM 667 C C . PRO A 1 100 ? 19.171 12.935 7.272 1.00 25.75 323 PRO A C 1
ATOM 668 O O . PRO A 1 100 ? 18.666 12.080 7.992 1.00 25.32 323 PRO A O 1
ATOM 672 N N . PHE A 1 101 ? 20.308 13.559 7.559 1.00 24.76 324 PHE A N 1
ATOM 673 C CA . PHE A 1 101 ? 21.099 13.207 8.728 1.00 24.15 324 PHE A CA 1
ATOM 674 C C . PHE A 1 101 ? 20.494 13.726 10.030 1.00 25.32 324 PHE A C 1
ATOM 675 O O . PHE A 1 101 ? 20.468 13.005 11.024 1.00 25.79 324 PHE A O 1
ATOM 683 N N . TYR A 1 102 ? 19.952 14.938 10.024 1.00 26.70 325 TYR A N 1
ATOM 684 C CA . TYR A 1 102 ? 19.123 15.384 11.150 1.00 28.17 325 TYR A CA 1
ATOM 685 C C . TYR A 1 102 ? 17.935 14.441 11.382 1.00 27.68 325 TYR A C 1
ATOM 686 O O . TYR A 1 102 ? 17.636 14.076 12.523 1.00 27.28 325 TYR A O 1
ATOM 695 N N . PHE A 1 103 ? 17.268 14.036 10.302 1.00 27.40 326 PHE A N 1
ATOM 696 C CA . PHE A 1 103 ? 16.142 13.103 10.426 1.00 27.56 326 PHE A CA 1
ATOM 697 C C . PHE A 1 103 ? 16.575 11.737 10.991 1.00 26.85 326 PHE A C 1
ATOM 698 O O . PHE A 1 103 ? 15.877 11.164 11.839 1.00 27.04 326 PHE A O 1
ATOM 706 N N . CYS A 1 104 ? 17.722 11.230 10.543 1.00 26.08 327 CYS A N 1
ATOM 707 C CA . CYS A 1 104 ? 18.263 9.976 11.088 1.00 26.24 327 CYS A CA 1
ATOM 708 C C . CYS A 1 104 ? 18.651 10.116 12.551 1.00 27.50 327 CYS A C 1
ATOM 709 O O . CYS A 1 104 ? 18.505 9.183 13.316 1.00 27.43 327 CYS A O 1
ATOM 712 N N . LYS A 1 105 ? 19.149 11.285 12.939 1.00 29.45 328 LYS A N 1
ATOM 713 C CA . LYS A 1 105 ? 19.433 11.536 14.345 1.00 30.32 328 LYS A CA 1
ATOM 714 C C . LYS A 1 105 ? 18.175 11.362 15.179 1.00 30.00 328 LYS A C 1
ATOM 715 O O . LYS A 1 105 ? 18.183 10.697 16.207 1.00 30.23 328 LYS A O 1
ATOM 721 N N . TYR A 1 106 ? 17.091 11.967 14.726 1.00 29.65 329 TYR A N 1
ATOM 722 C CA . TYR A 1 106 ? 15.812 11.811 15.400 1.00 29.50 329 TYR A CA 1
ATOM 723 C C . TYR A 1 106 ? 15.355 10.342 15.431 1.00 28.81 329 TYR A C 1
ATOM 724 O O . TYR A 1 106 ? 15.018 9.823 16.489 1.00 28.95 329 TYR A O 1
ATOM 733 N N . LEU A 1 107 ? 15.343 9.685 14.270 1.00 27.94 330 LEU A N 1
ATOM 734 C CA . LEU A 1 107 ? 14.876 8.296 14.177 1.00 27.87 330 LEU A CA 1
ATOM 735 C C . LEU A 1 107 ? 15.641 7.382 15.117 1.00 27.82 330 LEU A C 1
ATOM 736 O O . LEU A 1 107 ? 15.057 6.562 15.828 1.00 27.43 330 LEU A O 1
ATOM 741 N N . GLN A 1 108 ? 16.953 7.543 15.107 1.00 27.58 331 GLN A N 1
ATOM 742 C CA . GLN A 1 108 ? 17.837 6.831 16.007 1.00 28.36 331 GLN A CA 1
ATOM 743 C C . GLN A 1 108 ? 17.468 7.012 17.491 1.00 29.90 331 GLN A C 1
ATOM 744 O O . GLN A 1 108 ? 17.373 6.032 18.222 1.00 28.30 331 GLN A O 1
ATOM 750 N N . GLU A 1 109 ? 17.275 8.261 17.916 1.00 32.73 332 GLU A N 1
ATOM 751 C CA . GLU A 1 109 ? 16.879 8.583 19.301 1.00 36.56 332 GLU A CA 1
ATOM 752 C C . GLU A 1 109 ? 15.491 8.061 19.655 1.00 34.73 332 GLU A C 1
ATOM 753 O O . GLU A 1 109 ? 15.316 7.400 20.668 1.00 35.15 332 GLU A O 1
ATOM 759 N N . ALA A 1 110 ? 14.509 8.397 18.827 1.00 32.70 333 ALA A N 1
ATOM 760 C CA . ALA A 1 110 ? 13.116 8.074 19.104 1.00 32.38 333 ALA A CA 1
ATOM 761 C C . ALA A 1 110 ? 12.838 6.561 19.148 1.00 31.79 333 ALA A C 1
ATOM 762 O O . ALA A 1 110 ? 12.124 6.088 20.029 1.00 32.45 333 ALA A O 1
ATOM 764 N N . PHE A 1 111 ? 13.401 5.812 18.207 1.00 29.66 334 PHE A N 1
ATOM 765 C CA . PHE A 1 111 ? 13.169 4.378 18.124 1.00 29.45 334 PHE A CA 1
ATOM 766 C C . PHE A 1 111 ? 14.226 3.546 18.842 1.00 29.67 334 PHE A C 1
ATOM 767 O O . PHE A 1 111 ? 13.997 2.380 19.122 1.00 29.04 334 PHE A O 1
ATOM 775 N N . ASN A 1 112 ? 15.385 4.138 19.120 1.00 30.33 335 ASN A N 1
ATOM 776 C CA . ASN A 1 112 ? 16.456 3.451 19.846 1.00 30.76 335 ASN A CA 1
ATOM 777 C C . ASN A 1 112 ? 16.973 2.249 19.049 1.00 29.10 335 ASN A C 1
ATOM 778 O O . ASN A 1 112 ? 16.984 1.119 19.532 1.00 29.15 335 ASN A O 1
ATOM 783 N N . VAL A 1 113 ? 17.399 2.523 17.819 1.00 27.00 336 VAL A N 1
ATOM 784 C CA . VAL A 1 113 ? 17.855 1.492 16.896 1.00 25.73 336 VAL A CA 1
ATOM 785 C C . VAL A 1 113 ? 19.145 1.928 16.197 1.00 24.25 336 VAL A C 1
ATOM 786 O O . VAL A 1 113 ? 19.478 3.105 16.192 1.00 22.93 336 VAL A O 1
ATOM 790 N N . PRO A 1 114 ? 19.884 0.968 15.624 1.00 23.42 337 PRO A N 1
ATOM 791 C CA . PRO A 1 114 ? 21.134 1.292 14.953 1.00 22.53 337 PRO A CA 1
ATOM 792 C C . PRO A 1 114 ? 20.940 2.094 13.674 1.00 22.69 337 PRO A C 1
ATOM 793 O O . PRO A 1 114 ? 19.908 1.975 13.006 1.00 22.90 337 PRO A O 1
ATOM 797 N N . LEU A 1 115 ? 21.948 2.906 13.359 1.00 22.26 338 LEU A N 1
ATOM 798 C CA . LEU A 1 115 ? 21.999 3.696 12.152 1.00 21.18 338 LEU A CA 1
ATOM 799 C C . LEU A 1 115 ? 23.298 3.374 11.440 1.00 21.10 338 LEU A C 1
ATOM 800 O O . LEU A 1 115 ? 24.380 3.482 12.032 1.00 21.21 338 LEU A O 1
ATOM 805 N N . VAL A 1 116 ? 23.189 2.938 10.191 1.00 20.45 339 VAL A N 1
ATOM 806 C CA . VAL A 1 116 ? 24.365 2.646 9.376 1.00 20.04 339 VAL A CA 1
ATOM 807 C C . VAL A 1 116 ? 24.454 3.673 8.272 1.00 19.55 339 VAL A C 1
ATOM 808 O O . VAL A 1 116 ? 23.439 3.998 7.640 1.00 19.87 339 VAL A O 1
ATOM 812 N N . ILE A 1 117 ? 25.662 4.196 8.053 1.00 19.17 340 ILE A N 1
ATOM 813 C CA . ILE A 1 117 ? 25.870 5.296 7.124 1.00 18.78 340 ILE A CA 1
ATOM 814 C C . ILE A 1 117 ? 26.952 4.916 6.132 1.00 18.40 340 ILE A C 1
ATOM 815 O O . ILE A 1 117 ? 28.083 4.678 6.514 1.00 19.03 340 ILE A O 1
ATOM 820 N N . GLN A 1 118 ? 26.583 4.850 4.857 1.00 18.14 341 GLN A N 1
ATOM 821 C CA . GLN A 1 118 ? 27.501 4.548 3.786 1.00 17.75 341 GLN A CA 1
ATOM 822 C C . GLN A 1 118 ? 28.109 5.813 3.259 1.00 17.98 341 GLN A C 1
ATOM 823 O O . GLN A 1 118 ? 27.397 6.752 2.928 1.00 18.39 341 GLN A O 1
ATOM 829 N N . LEU A 1 119 ? 29.434 5.832 3.177 1.00 17.97 342 LEU A N 1
ATOM 830 C CA . LEU A 1 119 ? 30.146 6.868 2.453 1.00 18.21 342 LEU A CA 1
ATOM 831 C C . LEU A 1 119 ? 30.511 6.231 1.129 1.00 17.57 342 LEU A C 1
ATOM 832 O O . LEU A 1 119 ? 31.352 5.348 1.076 1.00 17.64 342 LEU A O 1
ATOM 837 N N . SER A 1 120 ? 29.853 6.659 0.064 1.00 17.31 343 SER A N 1
ATOM 838 C CA . SER A 1 120 ? 30.050 6.062 -1.236 1.00 16.73 343 SER A CA 1
ATOM 839 C C . SER A 1 120 ? 31.235 6.718 -1.931 1.00 16.90 343 SER A C 1
ATOM 840 O O . SER A 1 120 ? 31.090 7.365 -2.975 1.00 16.25 343 SER A O 1
ATOM 843 N N . ASP A 1 121 ? 32.414 6.549 -1.322 1.00 16.74 344 ASP A N 1
ATOM 844 C CA . ASP A 1 121 ? 33.657 7.069 -1.902 1.00 16.74 344 ASP A CA 1
ATOM 845 C C . ASP A 1 121 ? 33.976 6.385 -3.236 1.00 16.67 344 ASP A C 1
ATOM 846 O O . ASP A 1 121 ? 34.513 7.023 -4.139 1.00 17.27 344 ASP A O 1
ATOM 851 N N . ASP A 1 122 ? 33.632 5.103 -3.359 1.00 16.12 345 ASP A N 1
ATOM 852 C CA . ASP A 1 122 ? 33.755 4.389 -4.624 1.00 16.46 345 ASP A CA 1
ATOM 853 C C . ASP A 1 122 ? 32.940 5.061 -5.726 1.00 16.99 345 ASP A C 1
ATOM 854 O O . ASP A 1 122 ? 33.452 5.317 -6.818 1.00 17.51 345 ASP A O 1
ATOM 859 N N . GLU A 1 123 ? 31.683 5.375 -5.424 1.00 17.22 346 GLU A N 1
ATOM 860 C CA . GLU A 1 123 ? 30.825 6.072 -6.356 1.00 17.90 346 GLU A CA 1
ATOM 861 C C . GLU A 1 123 ? 31.516 7.312 -6.896 1.00 18.65 346 GLU A C 1
ATOM 862 O O . GLU A 1 123 ? 31.606 7.501 -8.105 1.00 18.44 346 GLU A O 1
ATOM 868 N N . LYS A 1 124 ? 31.989 8.168 -5.996 1.00 19.00 347 LYS A N 1
ATOM 869 C CA . LYS A 1 124 ? 32.440 9.485 -6.414 1.00 20.21 347 LYS A CA 1
ATOM 870 C C . LYS A 1 124 ? 33.802 9.438 -7.074 1.00 20.83 347 LYS A C 1
ATOM 871 O O . LYS A 1 124 ? 34.102 10.274 -7.927 1.00 20.91 347 LYS A O 1
ATOM 877 N N . TYR A 1 125 ? 34.610 8.445 -6.705 1.00 20.73 348 TYR A N 1
ATOM 878 C CA . TYR A 1 125 ? 35.848 8.175 -7.431 1.00 21.22 348 TYR A CA 1
ATOM 879 C C . TYR A 1 125 ? 35.527 7.764 -8.851 1.00 21.51 348 TYR A C 1
ATOM 880 O O . TYR A 1 125 ? 36.129 8.262 -9.802 1.00 22.28 348 TYR A O 1
ATOM 889 N N . LEU A 1 126 ? 34.570 6.847 -8.980 1.00 21.35 349 LEU A N 1
ATOM 890 C CA . LEU A 1 126 ? 34.193 6.304 -10.281 1.00 21.92 349 LEU A CA 1
ATOM 891 C C . LEU A 1 126 ? 33.473 7.290 -11.194 1.00 23.58 349 LEU A C 1
ATOM 892 O O . LEU A 1 126 ? 33.606 7.201 -12.426 1.00 24.34 349 LEU A O 1
ATOM 897 N N . PHE A 1 127 ? 32.711 8.216 -10.612 1.00 24.66 350 PHE A N 1
ATOM 898 C CA . PHE A 1 127 ? 31.931 9.159 -11.422 1.00 27.25 350 PHE A CA 1
ATOM 899 C C . PHE A 1 127 ? 32.683 10.435 -11.802 1.00 27.82 350 PHE A C 1
ATOM 900 O O . PHE A 1 127 ? 32.256 11.124 -12.714 1.00 29.21 350 PHE A O 1
ATOM 908 N N . ASN A 1 128 ? 33.786 10.749 -11.119 1.00 27.22 351 ASN A N 1
ATOM 909 C CA . ASN A 1 128 ? 34.524 11.991 -11.385 1.00 28.04 351 ASN A CA 1
ATOM 910 C C . ASN A 1 128 ? 35.887 11.662 -11.971 1.00 29.05 351 ASN A C 1
ATOM 911 O O . ASN A 1 128 ? 36.785 11.202 -11.256 1.00 28.32 351 ASN A O 1
ATOM 916 N N . GLN A 1 129 ? 36.040 11.898 -13.273 1.00 30.45 352 GLN A N 1
ATOM 917 C CA . GLN A 1 129 ? 37.177 11.365 -14.020 1.00 32.23 352 GLN A CA 1
ATOM 918 C C . GLN A 1 129 ? 38.547 11.821 -13.498 1.00 32.28 352 GLN A C 1
ATOM 919 O O . GLN A 1 129 ? 39.508 11.051 -13.522 1.00 31.72 352 GLN A O 1
ATOM 925 N N . ASN A 1 130 ? 38.624 13.060 -13.023 1.00 33.30 353 ASN A N 1
ATOM 926 C CA . ASN A 1 130 ? 39.892 13.646 -12.583 1.00 34.35 353 ASN A CA 1
ATOM 927 C C . ASN A 1 130 ? 40.173 13.524 -11.084 1.00 32.74 353 ASN A C 1
ATOM 928 O O . ASN A 1 130 ? 41.188 14.025 -10.611 1.00 34.16 353 ASN A O 1
ATOM 933 N N . TYR A 1 131 ? 39.295 12.847 -10.348 1.00 30.31 354 TYR A N 1
ATOM 934 C CA . TYR A 1 131 ? 39.456 12.689 -8.907 1.00 28.66 354 TYR A CA 1
ATOM 935 C C . TYR A 1 131 ? 40.151 11.370 -8.595 1.00 28.10 354 TYR A C 1
ATOM 936 O O . TYR A 1 131 ? 39.720 10.302 -9.056 1.00 28.15 354 TYR A O 1
ATOM 945 N N . SER A 1 132 ? 41.224 11.438 -7.813 1.00 27.56 355 SER A N 1
ATOM 946 C CA . SER A 1 132 ? 41.916 10.240 -7.362 1.00 26.51 355 SER A CA 1
ATOM 947 C C . SER A 1 132 ? 41.225 9.697 -6.111 1.00 25.77 355 SER A C 1
ATOM 948 O O . SER A 1 132 ? 40.437 10.403 -5.478 1.00 25.20 355 SER A O 1
ATOM 951 N N . LEU A 1 133 ? 41.502 8.441 -5.768 1.00 25.40 356 LEU A N 1
ATOM 952 C CA . LEU A 1 133 ? 40.996 7.871 -4.520 1.00 25.96 356 LEU A CA 1
ATOM 953 C C . LEU A 1 133 ? 41.497 8.675 -3.325 1.00 27.64 356 LEU A C 1
ATOM 954 O O . LEU A 1 133 ? 40.737 8.956 -2.405 1.00 28.69 356 LEU A O 1
ATOM 959 N N . GLU A 1 134 ? 42.769 9.049 -3.357 1.00 30.16 357 GLU A N 1
ATOM 960 C CA . GLU A 1 134 ? 43.381 9.865 -2.309 1.00 33.40 357 GLU A CA 1
ATOM 961 C C . GLU A 1 134 ? 42.648 11.196 -2.111 1.00 30.29 357 GLU A C 1
ATOM 962 O O . GLU A 1 134 ? 42.379 11.594 -0.981 1.00 28.40 357 GLU A O 1
ATOM 968 N N . TYR A 1 135 ? 42.353 11.892 -3.207 1.00 28.77 358 TYR A N 1
ATOM 969 C CA . TYR A 1 135 ? 41.581 13.133 -3.139 1.00 28.32 358 TYR A CA 1
ATOM 970 C C . TYR A 1 135 ? 40.167 12.905 -2.580 1.00 26.50 358 TYR A C 1
ATOM 971 O O . TYR A 1 135 ? 39.724 13.649 -1.715 1.00 25.56 358 TYR A O 1
ATOM 980 N N . ILE A 1 136 ? 39.480 11.865 -3.050 1.00 24.97 359 ILE A N 1
ATOM 981 C CA . ILE A 1 136 ? 38.153 11.539 -2.526 1.00 24.53 359 ILE A CA 1
ATOM 982 C C . ILE A 1 136 ? 38.215 11.304 -1.012 1.00 24.29 359 ILE A C 1
ATOM 983 O O . ILE A 1 136 ? 37.298 11.659 -0.276 1.00 23.66 359 ILE A O 1
ATOM 988 N N . ASN A 1 137 ? 39.300 10.708 -0.538 1.00 24.37 360 ASN A N 1
ATOM 989 C CA . ASN A 1 137 ? 39.407 10.394 0.882 1.00 24.11 360 ASN A CA 1
ATOM 990 C C . ASN A 1 137 ? 39.533 11.628 1.778 1.00 24.78 360 ASN A C 1
ATOM 991 O O . ASN A 1 137 ? 39.000 11.630 2.885 1.00 24.80 360 ASN A O 1
ATOM 996 N N . THR A 1 138 ? 40.220 12.675 1.311 1.00 25.21 361 THR A N 1
ATOM 997 C CA . THR A 1 138 ? 40.246 13.936 2.043 1.00 26.20 361 THR A CA 1
ATOM 998 C C . THR A 1 138 ? 38.804 14.476 2.185 1.00 25.97 361 THR A C 1
ATOM 999 O O . THR A 1 138 ? 38.408 14.948 3.264 1.00 26.04 361 THR A O 1
ATOM 1003 N N . LEU A 1 139 ? 38.018 14.371 1.111 1.00 24.57 362 LEU A N 1
ATOM 1004 C CA . LEU A 1 139 ? 36.631 14.811 1.147 1.00 23.96 362 LEU A CA 1
ATOM 1005 C C . LEU A 1 139 ? 35.808 13.958 2.120 1.00 22.98 362 LEU A C 1
ATOM 1006 O O . LEU A 1 139 ? 35.034 14.482 2.927 1.00 23.11 362 LEU A O 1
ATOM 1011 N N . THR A 1 140 ? 35.976 12.644 2.027 1.00 21.67 363 THR A N 1
ATOM 1012 C CA . THR A 1 140 ? 35.276 11.708 2.894 1.00 20.81 363 THR A CA 1
ATOM 1013 C C . THR A 1 140 ? 35.525 12.004 4.376 1.00 21.40 363 THR A C 1
ATOM 1014 O O . THR A 1 140 ? 34.593 12.076 5.160 1.00 21.54 363 THR A O 1
ATOM 1018 N N . ASN A 1 141 ? 36.778 12.179 4.762 1.00 22.29 364 ASN A N 1
ATOM 1019 C CA . ASN A 1 141 ? 37.085 12.406 6.163 1.00 23.60 364 ASN A CA 1
ATOM 1020 C C . ASN A 1 141 ? 36.454 13.690 6.696 1.00 25.02 364 ASN A C 1
ATOM 1021 O O . ASN A 1 141 ? 35.937 13.714 7.808 1.00 26.31 364 ASN A O 1
ATOM 1026 N N . GLU A 1 142 ? 36.467 14.749 5.900 1.00 26.17 365 GLU A N 1
ATOM 1027 C CA . GLU A 1 142 ? 35.810 15.991 6.299 1.00 28.16 365 GLU A CA 1
ATOM 1028 C C . GLU A 1 142 ? 34.297 15.833 6.359 1.00 26.36 365 GLU A C 1
ATOM 1029 O O . GLU A 1 142 ? 33.657 16.283 7.306 1.00 26.86 365 GLU A O 1
ATOM 1035 N N . ASN A 1 143 ? 33.731 15.217 5.328 1.00 24.66 366 ASN A N 1
ATOM 1036 C CA . ASN A 1 143 ? 32.306 14.931 5.290 1.00 23.61 366 ASN A CA 1
ATOM 1037 C C . ASN A 1 143 ? 31.837 14.142 6.535 1.00 23.82 366 ASN A C 1
ATOM 1038 O O . ASN A 1 143 ? 30.752 14.401 7.095 1.00 23.68 366 ASN A O 1
ATOM 1043 N N . VAL A 1 144 ? 32.663 13.188 6.963 1.00 23.03 367 VAL A N 1
ATOM 1044 C CA . VAL A 1 144 ? 32.331 12.351 8.100 1.00 23.11 367 VAL A CA 1
ATOM 1045 C C . VAL A 1 144 ? 32.225 13.188 9.375 1.00 23.62 367 VAL A C 1
ATOM 1046 O O . VAL A 1 144 ? 31.341 12.951 10.197 1.00 22.60 367 VAL A O 1
ATOM 1050 N N . LYS A 1 145 ? 33.115 14.164 9.525 1.00 24.62 368 LYS A N 1
ATOM 1051 C CA . LYS A 1 145 ? 33.042 15.078 10.661 1.00 26.54 368 LYS A CA 1
ATOM 1052 C C . LYS A 1 145 ? 31.746 15.893 10.620 1.00 26.49 368 LYS A C 1
ATOM 1053 O O . LYS A 1 145 ? 31.107 16.085 11.651 1.00 26.50 368 LYS A O 1
ATOM 1059 N N . ASP A 1 146 ? 31.362 16.357 9.432 1.00 26.19 369 ASP A N 1
ATOM 1060 C CA . ASP A 1 146 ? 30.123 17.099 9.299 1.00 26.42 369 ASP A CA 1
ATOM 1061 C C . ASP A 1 146 ? 28.934 16.221 9.700 1.00 25.35 369 ASP A C 1
ATOM 1062 O O . ASP A 1 146 ? 28.044 16.668 10.430 1.00 25.28 369 ASP A O 1
ATOM 1067 N N . ILE A 1 147 ? 28.943 14.977 9.232 1.00 23.93 370 ILE A N 1
ATOM 1068 C CA . ILE A 1 147 ? 27.889 14.007 9.536 1.00 23.68 370 ILE A CA 1
ATOM 1069 C C . ILE A 1 147 ? 27.811 13.737 11.040 1.00 23.80 370 ILE A C 1
ATOM 1070 O O . ILE A 1 147 ? 26.739 13.786 11.623 1.00 24.17 370 ILE A O 1
ATOM 1075 N N . ILE A 1 148 ? 28.949 13.460 11.660 1.00 23.66 371 ILE A N 1
ATOM 1076 C CA . ILE A 1 148 ? 29.001 13.261 13.101 1.00 24.38 371 ILE A CA 1
ATOM 1077 C C . ILE A 1 148 ? 28.501 14.488 13.874 1.00 25.59 371 ILE A C 1
ATOM 1078 O O . ILE A 1 148 ? 27.778 14.354 14.853 1.00 25.75 371 ILE A O 1
ATOM 1083 N N . SER A 1 149 ? 28.880 15.679 13.417 1.00 26.21 372 SER A N 1
ATOM 1084 C CA . SER A 1 149 ? 28.605 16.904 14.149 1.00 27.51 372 SER A CA 1
ATOM 1085 C C . SER A 1 149 ? 27.131 17.322 14.205 1.00 27.70 372 SER A C 1
ATOM 1086 O O . SER A 1 149 ? 26.807 18.288 14.877 1.00 29.14 372 SER A O 1
ATOM 1089 N N . VAL A 1 150 ? 26.235 16.611 13.522 1.00 27.04 373 VAL A N 1
ATOM 1090 C CA . VAL A 1 150 ? 24.790 16.849 13.729 1.00 26.92 373 VAL A CA 1
ATOM 1091 C C . VAL A 1 150 ? 24.323 16.331 15.096 1.00 27.15 373 VAL A C 1
ATOM 1092 O O . VAL A 1 150 ? 23.198 16.608 15.507 1.00 27.26 373 VAL A O 1
ATOM 1096 N N . GLY A 1 151 ? 25.158 15.531 15.762 1.00 27.38 374 GLY A N 1
ATOM 1097 C CA . GLY A 1 151 ? 24.857 15.031 17.102 1.00 27.90 374 GLY A CA 1
ATOM 1098 C C . GLY A 1 151 ? 24.412 13.580 17.122 1.00 27.24 374 GLY A C 1
ATOM 1099 O O . GLY A 1 151 ? 23.671 13.160 18.023 1.00 27.49 374 GLY A O 1
ATOM 1100 N N . LEU A 1 152 ? 24.884 12.797 16.158 1.00 25.95 375 LEU A N 1
ATOM 1101 C CA . LEU A 1 152 ? 24.527 11.392 16.099 1.00 25.64 375 LEU A CA 1
ATOM 1102 C C . LEU A 1 152 ? 25.003 10.709 17.372 1.00 26.81 375 LEU A C 1
ATOM 1103 O O . LEU A 1 152 ? 26.033 11.077 17.944 1.00 27.52 375 LEU A O 1
ATOM 1108 N N . ASN A 1 153 ? 24.236 9.723 17.817 1.00 26.96 376 ASN A N 1
ATOM 1109 C CA . ASN A 1 153 ? 24.607 8.934 18.963 1.00 27.76 376 ASN A CA 1
ATOM 1110 C C . ASN A 1 153 ? 25.702 7.937 18.576 1.00 27.50 376 ASN A C 1
ATOM 1111 O O . ASN A 1 153 ? 25.426 6.964 17.887 1.00 26.83 376 ASN A O 1
ATOM 1116 N N . PRO A 1 154 ? 26.943 8.163 19.041 1.00 28.73 377 PRO A N 1
ATOM 1117 C CA . PRO A 1 154 ? 28.051 7.274 18.690 1.00 29.10 377 PRO A CA 1
ATOM 1118 C C . PRO A 1 154 ? 27.803 5.803 19.042 1.00 30.54 377 PRO A C 1
ATOM 1119 O O . PRO A 1 154 ? 28.306 4.918 18.356 1.00 29.42 377 PRO A O 1
ATOM 1123 N N . GLU A 1 155 ? 27.066 5.561 20.126 1.00 32.77 378 GLU A N 1
ATOM 1124 C CA . GLU A 1 155 ? 26.840 4.212 20.628 1.00 34.50 378 GLU A CA 1
ATOM 1125 C C . GLU A 1 155 ? 25.923 3.394 19.708 1.00 32.26 378 GLU A C 1
ATOM 1126 O O . GLU A 1 155 ? 26.000 2.161 19.707 1.00 32.38 378 GLU A O 1
ATOM 1132 N N . LEU A 1 156 ? 25.098 4.073 18.910 1.00 29.25 379 LEU A N 1
ATOM 1133 C CA . LEU A 1 156 ? 24.168 3.409 17.999 1.00 27.76 379 LEU A CA 1
ATOM 1134 C C . LEU A 1 156 ? 24.434 3.758 16.534 1.00 25.75 379 LEU A C 1
ATOM 1135 O O . LEU A 1 156 ? 23.532 3.667 15.703 1.00 24.58 379 LEU A O 1
ATOM 1140 N N . THR A 1 157 ? 25.665 4.123 16.197 1.00 24.66 380 THR A N 1
ATOM 1141 C CA . THR A 1 157 ? 25.965 4.501 14.817 1.00 22.82 380 THR A CA 1
ATOM 1142 C C . THR A 1 157 ? 27.147 3.726 14.267 1.00 22.26 380 THR A C 1
ATOM 1143 O O . THR A 1 157 ? 28.162 3.562 14.945 1.00 22.79 380 THR A O 1
ATOM 1147 N N . PHE A 1 158 ? 27.010 3.273 13.024 1.00 20.90 381 PHE A N 1
ATOM 1148 C CA . PHE A 1 158 ? 28.092 2.632 12.313 1.00 20.22 381 PHE A CA 1
ATOM 1149 C C . PHE A 1 158 ? 28.271 3.313 10.974 1.00 19.80 381 PHE A C 1
ATOM 1150 O O . PHE A 1 158 ? 27.409 3.228 10.107 1.00 19.12 381 PHE A O 1
ATOM 1158 N N . ILE A 1 159 ? 29.404 3.988 10.820 1.00 19.90 382 ILE A N 1
ATOM 1159 C CA . ILE A 1 159 ? 29.768 4.618 9.569 1.00 19.28 382 ILE A CA 1
ATOM 1160 C C . ILE A 1 159 ? 30.800 3.742 8.890 1.00 19.02 382 ILE A C 1
ATOM 1161 O O . ILE A 1 159 ? 31.680 3.188 9.552 1.00 19.10 382 ILE A O 1
ATOM 1166 N N . PHE A 1 160 ? 30.701 3.623 7.573 1.00 18.58 383 PHE A N 1
ATOM 1167 C CA . PHE A 1 160 ? 31.669 2.848 6.811 1.00 18.29 383 PHE A CA 1
ATOM 1168 C C . PHE A 1 160 ? 31.961 3.471 5.450 1.00 18.37 383 PHE A C 1
ATOM 1169 O O . PHE A 1 160 ? 31.079 4.090 4.829 1.00 18.11 383 PHE A O 1
ATOM 1177 N N . LYS A 1 161 ? 33.201 3.291 4.997 1.00 18.19 384 LYS A N 1
ATOM 1178 C CA . LYS A 1 161 ? 33.596 3.654 3.651 1.00 18.06 384 LYS A CA 1
ATOM 1179 C C . LYS A 1 161 ? 33.512 2.410 2.774 1.00 17.67 384 LYS A C 1
ATOM 1180 O O . LYS A 1 161 ? 34.019 1.361 3.143 1.00 16.72 384 LYS A O 1
ATOM 1186 N N . ASN A 1 162 ? 32.861 2.524 1.614 1.00 17.47 385 ASN A N 1
ATOM 1187 C CA . ASN A 1 162 ? 32.807 1.411 0.678 1.00 16.78 385 ASN A CA 1
ATOM 1188 C C . ASN A 1 162 ? 34.214 0.925 0.306 1.00 16.79 385 ASN A C 1
ATOM 1189 O O . ASN A 1 162 ? 34.415 -0.274 0.098 1.00 16.63 385 ASN A O 1
ATOM 1194 N N . THR A 1 163 ? 35.186 1.828 0.229 1.00 17.04 386 THR A N 1
ATOM 1195 C CA . THR A 1 163 ? 36.557 1.408 -0.106 1.00 17.83 386 THR A CA 1
ATOM 1196 C C . THR A 1 163 ? 37.139 0.467 0.929 1.00 18.38 386 THR A C 1
ATOM 1197 O O . THR A 1 163 ? 38.013 -0.320 0.609 1.00 19.59 386 THR A O 1
ATOM 1201 N N . GLU A 1 164 ? 36.657 0.553 2.159 1.00 19.15 387 GLU A N 1
ATOM 1202 C CA . GLU A 1 164 ? 37.158 -0.257 3.253 1.00 19.78 387 GLU A CA 1
ATOM 1203 C C . GLU A 1 164 ? 36.238 -1.411 3.645 1.00 19.91 387 GLU A C 1
ATOM 1204 O O . GLU A 1 164 ? 36.710 -2.400 4.212 1.00 20.40 387 GLU A O 1
ATOM 1210 N N . TYR A 1 165 ? 34.941 -1.286 3.360 1.00 19.19 388 TYR A N 1
ATOM 1211 C CA . TYR A 1 165 ? 33.936 -2.221 3.861 1.00 18.48 388 TYR A CA 1
ATOM 1212 C C . TYR A 1 165 ? 33.400 -3.149 2.776 1.00 18.83 388 TYR A C 1
ATOM 1213 O O . TYR A 1 165 ? 32.520 -3.957 3.040 1.00 19.57 388 TYR A O 1
ATOM 1222 N N . ALA A 1 166 ? 33.927 -3.055 1.560 1.00 19.11 389 ALA A N 1
ATOM 1223 C CA . ALA A 1 166 ? 33.406 -3.846 0.439 1.00 19.00 389 ALA A CA 1
ATOM 1224 C C . ALA A 1 166 ? 33.420 -5.363 0.668 1.00 19.56 389 ALA A C 1
ATOM 1225 O O . ALA A 1 166 ? 32.554 -6.080 0.165 1.00 20.40 389 ALA A O 1
ATOM 1227 N N . GLY A 1 167 ? 34.398 -5.856 1.413 1.00 20.11 390 GLY A N 1
ATOM 1228 C CA . GLY A 1 167 ? 34.448 -7.268 1.780 1.00 21.14 390 GLY A CA 1
ATOM 1229 C C . GLY A 1 167 ? 33.179 -7.755 2.465 1.00 21.45 390 GLY A C 1
ATOM 1230 O O . GLY A 1 167 ? 32.756 -8.874 2.262 1.00 20.85 390 GLY A O 1
ATOM 1231 N N . TYR A 1 168 ? 32.559 -6.900 3.267 1.00 22.39 391 TYR A N 1
ATOM 1232 C CA . TYR A 1 168 ? 31.342 -7.280 3.968 1.00 23.25 391 TYR A CA 1
ATOM 1233 C C . TYR A 1 168 ? 30.117 -7.202 3.072 1.00 21.82 391 TYR A C 1
ATOM 1234 O O . TYR A 1 168 ? 29.148 -7.936 3.266 1.00 22.86 391 TYR A O 1
ATOM 1243 N N . LEU A 1 169 ? 30.172 -6.340 2.074 1.00 20.49 392 LEU A N 1
ATOM 1244 C CA . LEU A 1 169 ? 29.043 -6.142 1.165 1.00 19.59 392 LEU A CA 1
ATOM 1245 C C . LEU A 1 169 ? 29.014 -7.108 -0.017 1.00 18.98 392 LEU A C 1
ATOM 1246 O O . LEU A 1 169 ? 27.960 -7.316 -0.601 1.00 18.40 392 LEU A O 1
ATOM 1251 N N . TYR A 1 170 ? 30.159 -7.693 -0.369 1.00 18.85 393 TYR A N 1
ATOM 1252 C CA . TYR A 1 170 ? 30.314 -8.304 -1.693 1.00 18.94 393 TYR A CA 1
ATOM 1253 C C . TYR A 1 170 ? 29.402 -9.500 -1.947 1.00 19.41 393 TYR A C 1
ATOM 1254 O O . TYR A 1 170 ? 28.793 -9.580 -2.999 1.00 19.47 393 TYR A O 1
ATOM 1263 N N . PRO A 1 171 ? 29.300 -10.434 -0.994 1.00 20.23 394 PRO A N 1
ATOM 1264 C CA . PRO A 1 171 ? 28.372 -11.539 -1.248 1.00 21.36 394 PRO A CA 1
ATOM 1265 C C . PRO A 1 171 ? 26.961 -11.073 -1.593 1.00 21.25 394 PRO A C 1
ATOM 1266 O O . PRO A 1 171 ? 26.313 -11.654 -2.442 1.00 21.87 394 PRO A O 1
ATOM 1270 N N . THR A 1 172 ? 26.505 -10.030 -0.934 1.00 20.59 395 THR A N 1
ATOM 1271 C CA . THR A 1 172 ? 25.177 -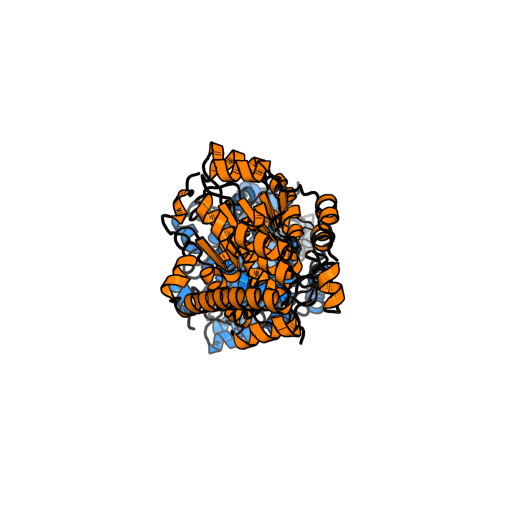9.517 -1.174 1.00 20.78 395 THR A CA 1
ATOM 1272 C C . THR A 1 172 ? 25.143 -8.790 -2.508 1.00 20.26 395 THR A C 1
ATOM 1273 O O . THR A 1 172 ? 24.209 -8.962 -3.291 1.00 20.53 395 THR A O 1
ATOM 1277 N N . VAL A 1 173 ? 26.185 -8.000 -2.765 1.00 19.62 396 VAL A N 1
ATOM 1278 C CA . VAL A 1 173 ? 26.360 -7.333 -4.049 1.00 19.34 396 VAL A CA 1
ATOM 1279 C C . VAL A 1 173 ? 26.289 -8.339 -5.191 1.00 19.07 396 VAL A C 1
ATOM 1280 O O . VAL A 1 173 ? 25.658 -8.073 -6.203 1.00 19.18 396 VAL A O 1
ATOM 1284 N N . LEU A 1 174 ? 26.926 -9.496 -5.012 1.00 18.95 397 LEU A N 1
ATOM 1285 C CA . LEU A 1 174 ? 26.936 -10.541 -6.042 1.00 19.39 397 LEU A CA 1
ATOM 1286 C C . LEU A 1 174 ? 25.526 -10.974 -6.389 1.00 19.88 397 LEU A C 1
ATOM 1287 O O . LEU A 1 174 ? 25.181 -11.111 -7.556 1.00 19.69 397 LEU A O 1
ATOM 1292 N N . SER A 1 175 ? 24.711 -11.175 -5.366 1.00 20.29 398 SER A N 1
ATOM 1293 C CA . SER A 1 175 ? 23.342 -11.603 -5.578 1.00 21.76 398 SER A CA 1
ATOM 1294 C C . SER A 1 175 ? 22.502 -10.517 -6.273 1.00 21.70 398 SER A C 1
ATOM 1295 O O . SER A 1 175 ? 21.690 -10.820 -7.140 1.00 22.75 398 SER A O 1
ATOM 1298 N N . ILE A 1 176 ? 22.735 -9.262 -5.902 1.00 21.06 399 ILE A N 1
ATOM 1299 C CA . ILE A 1 176 ? 22.079 -8.121 -6.522 1.00 21.33 399 ILE A CA 1
ATOM 1300 C C . ILE A 1 176 ? 22.540 -7.982 -7.981 1.00 21.47 399 ILE A C 1
ATOM 1301 O O . ILE A 1 176 ? 21.711 -7.817 -8.883 1.00 22.09 399 ILE A O 1
ATOM 1306 N N . HIS A 1 177 ? 23.852 -8.051 -8.200 1.00 20.49 400 HIS A N 1
ATOM 1307 C CA . HIS A 1 177 ? 24.410 -8.044 -9.554 1.00 21.20 400 HIS A CA 1
ATOM 1308 C C . HIS A 1 177 ? 23.720 -9.072 -10.424 1.00 22.02 400 HIS A C 1
ATOM 1309 O O . HIS A 1 177 ? 23.289 -8.758 -11.537 1.00 22.29 400 HIS A O 1
ATOM 1316 N N . LYS A 1 178 ? 23.633 -10.304 -9.909 1.00 21.95 401 LYS A N 1
ATOM 1317 C CA . LYS A 1 178 ? 23.136 -11.420 -10.690 1.00 22.99 401 LYS A CA 1
ATOM 1318 C C . LYS A 1 178 ? 21.699 -11.164 -11.133 1.00 23.96 401 LYS A C 1
ATOM 1319 O O . LYS A 1 178 ? 21.291 -11.581 -12.208 1.00 24.57 401 LYS A O 1
ATOM 1325 N N . LYS A 1 179 ? 20.945 -10.456 -10.294 1.00 24.08 402 LYS A N 1
ATOM 1326 C CA . LYS A 1 179 ? 19.543 -10.173 -10.546 1.00 25.04 402 LYS A CA 1
ATOM 1327 C C . LYS A 1 179 ? 19.320 -8.818 -11.247 1.00 25.20 402 LYS A C 1
ATOM 1328 O O . LYS A 1 179 ? 18.200 -8.305 -11.254 1.00 26.66 402 LYS A O 1
ATOM 1334 N N . THR A 1 180 ? 20.376 -8.246 -11.833 1.00 24.33 403 THR A N 1
ATOM 1335 C CA . THR A 1 180 ? 20.300 -6.967 -12.561 1.00 24.09 403 THR A CA 1
ATOM 1336 C C . THR A 1 180 ? 20.977 -7.088 -13.928 1.00 24.04 403 THR A C 1
ATOM 1337 O O . THR A 1 180 ? 22.200 -7.106 -14.021 1.00 22.83 403 THR A O 1
ATOM 1341 N N . THR A 1 181 ? 20.175 -7.160 -14.987 1.00 25.14 404 THR A N 1
ATOM 1342 C CA . THR A 1 181 ? 20.706 -7.181 -16.342 1.00 25.82 404 THR A CA 1
ATOM 1343 C C . THR A 1 181 ? 21.347 -5.842 -16.675 1.00 25.82 404 THR A C 1
ATOM 1344 O O . THR A 1 181 ? 21.020 -4.818 -16.078 1.00 24.46 404 THR A O 1
ATOM 1348 N N . LEU A 1 182 ? 22.257 -5.859 -17.640 1.00 27.30 405 LEU A N 1
ATOM 1349 C CA . LEU A 1 182 ? 22.869 -4.631 -18.122 1.00 28.33 405 LEU A CA 1
ATOM 1350 C C . LEU A 1 182 ? 21.798 -3.689 -18.657 1.00 30.41 405 LEU A C 1
ATOM 1351 O O . LEU A 1 182 ? 21.852 -2.493 -18.392 1.00 30.63 405 LEU A O 1
ATOM 1356 N N . ASN A 1 183 ? 20.812 -4.238 -19.369 1.00 32.70 406 ASN A N 1
ATOM 1357 C CA . ASN A 1 183 ? 19.668 -3.465 -19.814 1.00 34.67 406 ASN A CA 1
ATOM 1358 C C . ASN A 1 183 ? 19.003 -2.693 -18.687 1.00 34.90 406 ASN A C 1
ATOM 1359 O O . ASN A 1 183 ? 18.790 -1.493 -18.813 1.00 35.93 406 ASN A O 1
ATOM 1364 N N . GLN A 1 184 ? 18.672 -3.371 -17.595 1.00 34.82 407 GLN A N 1
ATOM 1365 C CA . GLN A 1 184 ? 18.041 -2.697 -16.467 1.00 35.72 407 GLN A CA 1
ATOM 1366 C C . GLN A 1 184 ? 18.894 -1.561 -15.926 1.00 33.07 407 GLN A C 1
ATOM 1367 O O . GLN A 1 184 ? 18.389 -0.472 -15.675 1.00 32.62 407 GLN A O 1
ATOM 1373 N N . SER A 1 185 ? 20.170 -1.847 -15.690 1.00 31.28 408 SER A N 1
ATOM 1374 C CA . SER A 1 185 ? 21.088 -0.876 -15.091 1.00 29.52 408 SER A CA 1
ATOM 1375 C C . SER A 1 185 ? 21.120 0.375 -15.976 1.00 30.16 408 SER A C 1
ATOM 1376 O O . SER A 1 185 ? 20.922 1.485 -15.496 1.00 29.87 408 SER A O 1
ATOM 1379 N N . MET A 1 186 ? 21.342 0.168 -17.269 1.00 30.84 409 MET A N 1
ATOM 1380 C CA . MET A 1 186 ? 21.436 1.262 -18.235 1.00 32.37 409 MET A CA 1
ATOM 1381 C C . MET A 1 186 ? 20.129 2.049 -18.333 1.00 34.42 409 MET A C 1
ATOM 1382 O O . MET A 1 186 ? 20.147 3.270 -18.364 1.00 34.31 409 MET A O 1
ATOM 1387 N N . ASN A 1 187 ? 19.000 1.348 -18.330 1.00 36.21 410 ASN A N 1
ATOM 1388 C CA . ASN A 1 187 ? 17.692 1.990 -18.381 1.00 38.06 410 ASN A CA 1
ATOM 1389 C C . ASN A 1 187 ? 17.360 2.798 -17.122 1.00 37.02 410 ASN A C 1
ATOM 1390 O O . ASN A 1 187 ? 16.962 3.959 -17.218 1.00 38.63 410 ASN A O 1
ATOM 1395 N N . VAL A 1 188 ? 17.565 2.202 -15.950 1.00 34.60 411 VAL A N 1
ATOM 1396 C CA . VAL A 1 188 ? 17.203 2.817 -14.673 1.00 33.29 411 VAL A CA 1
ATOM 1397 C C . VAL A 1 188 ? 18.091 4.018 -14.342 1.00 32.67 411 VAL A C 1
ATOM 1398 O O . VAL A 1 188 ? 17.607 5.010 -13.818 1.00 33.14 411 VAL A O 1
ATOM 1402 N N . PHE A 1 189 ? 19.380 3.924 -14.642 1.00 32.02 412 PHE A N 1
ATOM 1403 C CA . PHE A 1 189 ? 20.345 4.948 -14.237 1.00 31.71 412 PHE A CA 1
ATOM 1404 C C . PHE A 1 189 ? 20.892 5.772 -15.406 1.00 32.68 412 PHE A C 1
ATOM 1405 O O . PHE A 1 189 ? 21.703 6.668 -15.195 1.00 34.77 412 PHE A O 1
ATOM 1413 N N . GLY A 1 190 ? 20.447 5.485 -16.624 1.00 32.55 413 GLY A N 1
ATOM 1414 C CA . GLY A 1 190 ? 20.816 6.291 -17.790 1.00 32.99 413 GLY A CA 1
ATOM 1415 C C . GLY A 1 190 ? 22.278 6.217 -18.208 1.00 32.59 413 GLY A C 1
ATOM 1416 O O . GLY A 1 190 ? 22.843 7.215 -18.657 1.00 33.59 413 GLY A O 1
ATOM 1417 N N . PHE A 1 191 ? 22.902 5.049 -18.058 1.00 30.71 414 PHE A N 1
ATOM 1418 C CA . PHE A 1 191 ? 24.299 4.881 -18.435 1.00 29.75 414 PHE A CA 1
ATOM 1419 C C . PHE A 1 191 ? 24.411 4.692 -19.935 1.00 30.96 414 PHE A C 1
ATOM 1420 O O . PHE A 1 191 ? 23.459 4.285 -20.589 1.00 32.16 414 PHE A O 1
ATOM 1428 N N . ASN A 1 192 ? 25.579 4.990 -20.482 1.00 31.42 415 ASN A N 1
ATOM 1429 C CA . ASN A 1 192 ? 25.840 4.741 -21.891 1.00 33.41 415 ASN A CA 1
ATOM 1430 C C . ASN A 1 192 ? 27.092 3.898 -22.015 1.00 32.29 415 ASN A C 1
ATOM 1431 O O . ASN A 1 192 ? 27.762 3.618 -21.025 1.00 31.93 415 ASN A O 1
ATOM 1436 N N . HIS A 1 193 ? 27.415 3.514 -23.234 1.00 32.23 416 HIS A N 1
ATOM 1437 C CA . HIS A 1 193 ? 28.496 2.572 -23.482 1.00 31.94 416 HIS A CA 1
ATOM 1438 C C . HIS A 1 193 ? 29.911 3.109 -23.298 1.00 30.92 416 HIS A C 1
ATOM 1439 O O . HIS A 1 193 ? 30.867 2.342 -23.351 1.00 29.64 416 HIS A O 1
ATOM 1446 N N . SER A 1 194 ? 30.039 4.414 -23.094 1.00 31.04 417 SER A N 1
ATOM 1447 C CA . SER A 1 194 ? 31.326 5.028 -22.795 1.00 31.05 417 SER A CA 1
ATOM 1448 C C . SER A 1 194 ? 31.558 5.168 -21.291 1.00 29.61 417 SER A C 1
ATOM 1449 O O . SER A 1 194 ? 32.661 5.498 -20.882 1.00 29.93 417 SER A O 1
ATOM 1452 N N . ASP A 1 195 ? 30.528 4.929 -20.484 1.00 28.50 418 ASP A N 1
ATOM 1453 C CA . ASP A 1 195 ? 30.678 4.926 -19.034 1.00 27.58 418 ASP A CA 1
ATOM 1454 C C . ASP A 1 195 ? 31.530 3.750 -18.607 1.00 25.55 418 ASP A C 1
ATOM 1455 O O . ASP A 1 195 ? 31.425 2.659 -19.161 1.00 25.55 418 ASP A O 1
ATOM 1460 N N . ASN A 1 196 ? 32.350 3.962 -17.593 1.00 23.30 419 ASN A N 1
ATOM 1461 C CA . ASN A 1 196 ? 33.165 2.887 -17.088 1.00 22.04 419 ASN A CA 1
ATOM 1462 C C . ASN A 1 196 ? 32.314 1.857 -16.339 1.00 21.14 419 ASN A C 1
ATOM 1463 O O . ASN A 1 196 ? 31.236 2.164 -15.829 1.00 20.10 419 ASN A O 1
ATOM 1468 N N . ILE A 1 197 ? 32.798 0.621 -16.309 1.00 20.98 420 ILE A N 1
ATOM 1469 C CA . ILE A 1 197 ? 32.022 -0.484 -15.735 1.00 20.92 420 ILE A CA 1
ATOM 1470 C C . ILE A 1 197 ? 31.857 -0.375 -14.222 1.00 20.22 420 ILE A C 1
ATOM 1471 O O . ILE A 1 197 ? 31.000 -1.040 -13.646 1.00 20.84 420 ILE A O 1
ATOM 1476 N N . GLY A 1 198 ? 32.672 0.456 -13.585 1.00 20.19 421 GLY A N 1
ATOM 1477 C CA . GLY A 1 198 ? 32.466 0.791 -12.186 1.00 20.30 421 GLY A CA 1
ATOM 1478 C C . GLY A 1 198 ? 31.140 1.495 -11.932 1.00 20.79 421 GLY A C 1
ATOM 1479 O O . GLY A 1 198 ? 30.432 1.177 -10.973 1.00 20.39 421 GLY A O 1
ATOM 1480 N N . LYS A 1 199 ? 30.817 2.459 -12.786 1.00 22.00 422 LYS A N 1
ATOM 1481 C CA . LYS A 1 199 ? 29.537 3.154 -12.719 1.00 23.60 422 LYS A CA 1
ATOM 1482 C C . LYS A 1 199 ? 28.390 2.179 -12.905 1.00 23.75 422 LYS A C 1
ATOM 1483 O O . LYS A 1 199 ? 27.441 2.182 -12.132 1.00 23.50 422 LYS A O 1
ATOM 1489 N N . ILE A 1 200 ? 28.485 1.340 -13.931 1.00 25.09 423 ILE A N 1
ATOM 1490 C CA . ILE A 1 200 ? 27.447 0.339 -14.190 1.00 26.10 423 ILE A CA 1
ATOM 1491 C C . ILE A 1 200 ? 27.206 -0.492 -12.937 1.00 26.17 423 ILE A C 1
ATOM 1492 O O . ILE A 1 200 ? 26.067 -0.840 -12.629 1.00 27.99 423 ILE A O 1
ATOM 1497 N N . SER A 1 201 ? 28.283 -0.812 -12.223 1.00 25.53 424 SER A N 1
ATOM 1498 C CA . SER A 1 201 ? 28.217 -1.775 -11.141 1.00 24.88 424 SER A CA 1
ATOM 1499 C C . SER A 1 201 ? 27.985 -1.155 -9.753 1.00 22.97 424 SER A C 1
ATOM 1500 O O . SER A 1 201 ? 27.534 -1.842 -8.860 1.00 22.49 424 SER A O 1
ATOM 1503 N N . TYR A 1 202 ? 28.243 0.139 -9.586 1.00 21.56 425 TYR A N 1
ATOM 1504 C CA . TYR A 1 202 ? 28.050 0.796 -8.285 1.00 19.82 425 TYR A CA 1
ATOM 1505 C C . TYR A 1 202 ? 26.663 0.651 -7.615 1.00 19.44 425 TYR A C 1
ATOM 1506 O O . TYR A 1 202 ? 26.588 0.453 -6.411 1.00 19.17 425 TYR A O 1
ATOM 1515 N N . PRO A 1 203 ? 25.562 0.778 -8.370 1.00 19.86 426 PRO A N 1
ATOM 1516 C CA . PRO A 1 203 ? 24.251 0.768 -7.691 1.00 19.69 426 PRO A CA 1
ATOM 1517 C C . PRO A 1 203 ? 23.987 -0.412 -6.771 1.00 18.80 426 PRO A C 1
ATOM 1518 O O . PRO A 1 203 ? 23.281 -0.253 -5.784 1.00 19.47 426 PRO A O 1
ATOM 1522 N N . SER A 1 204 ? 24.545 -1.579 -7.084 1.00 18.21 427 SER A N 1
ATOM 1523 C CA . SER A 1 204 ? 24.408 -2.752 -6.230 1.00 17.86 427 SER A CA 1
ATOM 1524 C C . SER A 1 204 ? 25.056 -2.508 -4.869 1.00 17.27 427 SER A C 1
ATOM 1525 O O . SER A 1 204 ? 24.568 -3.009 -3.846 1.00 17.05 427 SER A O 1
ATOM 1528 N N . PHE A 1 205 ? 26.139 -1.731 -4.859 1.00 17.22 428 PHE A N 1
ATOM 1529 C CA . PHE A 1 205 ? 26.809 -1.360 -3.621 1.00 17.53 428 PHE A CA 1
ATOM 1530 C C . PHE A 1 205 ? 25.968 -0.394 -2.779 1.00 18.55 428 PHE A C 1
ATOM 1531 O O . PHE A 1 205 ? 25.987 -0.478 -1.544 1.00 18.58 428 PHE A O 1
ATOM 1539 N N . GLN A 1 206 ? 25.224 0.498 -3.435 1.00 18.94 429 GLN A N 1
ATOM 1540 C CA . GLN A 1 206 ? 24.291 1.384 -2.720 1.00 19.60 429 GLN A CA 1
ATOM 1541 C C . GLN A 1 206 ? 23.078 0.600 -2.188 1.00 19.97 429 GLN A C 1
ATOM 1542 O O . GLN A 1 206 ? 22.503 0.956 -1.163 1.00 20.32 429 GLN A O 1
ATOM 1548 N N . ILE A 1 207 ? 22.715 -0.472 -2.875 1.00 20.06 430 ILE A N 1
ATOM 1549 C CA . ILE A 1 207 ? 21.547 -1.281 -2.510 1.00 20.57 430 ILE A CA 1
ATOM 1550 C C . ILE A 1 207 ? 21.850 -2.281 -1.389 1.00 20.17 430 ILE A C 1
ATOM 1551 O O . ILE A 1 207 ? 21.010 -2.538 -0.526 1.00 20.74 430 ILE A O 1
ATOM 1556 N N . ALA A 1 208 ? 23.056 -2.837 -1.404 1.00 19.52 431 ALA A N 1
ATOM 1557 C CA . ALA A 1 208 ? 23.456 -3.884 -0.476 1.00 19.04 431 ALA A CA 1
ATOM 1558 C C . ALA A 1 208 ? 23.177 -3.641 1.009 1.00 18.84 431 ALA A C 1
ATOM 1559 O O . ALA A 1 208 ? 22.691 -4.547 1.691 1.00 19.52 431 ALA A O 1
ATOM 1561 N N . PRO A 1 209 ? 23.486 -2.441 1.528 1.00 18.37 432 PRO A N 1
ATOM 1562 C CA . PRO A 1 209 ? 23.314 -2.227 2.973 1.00 18.41 432 PRO A CA 1
ATOM 1563 C C . PRO A 1 209 ? 21.877 -2.249 3.459 1.00 18.33 432 PRO A C 1
ATOM 1564 O O . PRO A 1 209 ? 21.646 -2.236 4.658 1.00 18.86 432 PRO A O 1
ATOM 1568 N N . CYS A 1 210 ? 20.924 -2.293 2.539 1.00 19.22 433 CYS A N 1
ATOM 1569 C CA . CYS A 1 210 ? 19.519 -2.519 2.893 1.00 20.31 433 CYS A CA 1
ATOM 1570 C C . CYS A 1 210 ? 19.266 -3.917 3.444 1.00 20.42 433 CYS A C 1
ATOM 1571 O O . CYS A 1 210 ? 18.166 -4.197 3.914 1.00 20.66 433 CYS A O 1
ATOM 1574 N N . PHE A 1 211 ? 20.264 -4.796 3.347 1.00 20.04 434 PHE A N 1
ATOM 1575 C CA . PHE A 1 211 ? 20.128 -6.166 3.812 1.00 20.54 434 PHE A CA 1
ATOM 1576 C C . PHE A 1 211 ? 21.085 -6.429 4.959 1.00 21.38 434 PHE A C 1
ATOM 1577 O O . PHE A 1 211 ? 22.313 -6.376 4.785 1.00 21.71 434 PHE A O 1
ATOM 1585 N N . SER A 1 212 ? 20.509 -6.700 6.137 1.00 22.12 435 SER A N 1
ATOM 1586 C CA . SER A 1 212 ? 21.263 -6.716 7.402 1.00 22.16 435 SER A CA 1
ATOM 1587 C C . SER A 1 212 ? 22.381 -7.743 7.432 1.00 22.14 435 SER A C 1
ATOM 1588 O O . SER A 1 212 ? 23.312 -7.621 8.220 1.00 21.73 435 SER A O 1
ATOM 1591 N N . GLN A 1 213 ? 22.305 -8.751 6.571 1.00 22.72 436 GLN A N 1
ATOM 1592 C CA . GLN A 1 213 ? 23.434 -9.683 6.402 1.00 23.14 436 GLN A CA 1
ATOM 1593 C C . GLN A 1 213 ? 24.778 -8.978 6.067 1.00 21.79 436 GLN A C 1
ATOM 1594 O O . GLN A 1 213 ? 25.839 -9.570 6.228 1.00 21.35 436 GLN A O 1
ATOM 1600 N N . CYS A 1 214 ? 24.726 -7.726 5.617 1.00 21.13 437 CYS A N 1
ATOM 1601 C CA . CYS A 1 214 ? 25.943 -6.929 5.406 1.00 20.65 437 CYS A CA 1
ATOM 1602 C C . CYS A 1 214 ? 26.611 -6.432 6.700 1.00 20.67 437 CYS A C 1
ATOM 1603 O O . CYS A 1 214 ? 27.715 -5.889 6.652 1.00 21.40 437 CYS A O 1
ATOM 1606 N N . PHE A 1 215 ? 25.960 -6.618 7.844 1.00 20.69 438 PHE A N 1
ATOM 1607 C CA . PHE A 1 215 ? 26.497 -6.168 9.121 1.00 21.52 438 PHE A CA 1
ATOM 1608 C C . PHE A 1 215 ? 26.452 -7.284 10.170 1.00 22.88 438 PHE A C 1
ATOM 1609 O O . PHE A 1 215 ? 25.799 -7.145 11.211 1.00 24.27 438 PHE A O 1
ATOM 1617 N N . PRO A 1 216 ? 27.156 -8.398 9.910 1.00 23.31 439 PRO A N 1
ATOM 1618 C CA . PRO A 1 216 ? 27.080 -9.568 10.784 1.00 24.31 439 PRO A CA 1
ATOM 1619 C C . PRO A 1 216 ? 27.668 -9.342 12.174 1.00 25.37 439 PRO A C 1
ATOM 1620 O O . PRO A 1 216 ? 27.349 -10.083 13.100 1.00 27.14 439 PRO A O 1
ATOM 1624 N N . ASN A 1 217 ? 28.555 -8.359 12.301 1.00 25.76 440 ASN A N 1
ATOM 1625 C CA . ASN A 1 217 ? 29.135 -8.004 13.591 1.00 26.47 440 ASN A CA 1
ATOM 1626 C C . ASN A 1 217 ? 28.122 -7.483 14.583 1.00 26.41 440 ASN A C 1
ATOM 1627 O O . ASN A 1 217 ? 28.385 -7.551 15.775 1.00 28.69 440 ASN A O 1
ATOM 1632 N N . PHE A 1 218 ? 26.996 -6.931 14.123 1.00 24.68 441 PHE A N 1
ATOM 1633 C CA . PHE A 1 218 ? 26.039 -6.355 15.066 1.00 25.20 441 PHE A CA 1
ATOM 1634 C C . PHE A 1 218 ? 24.554 -6.464 14.737 1.00 25.69 441 PHE A C 1
ATOM 1635 O O . PHE A 1 218 ? 23.734 -6.136 15.583 1.00 26.13 441 PHE A O 1
ATOM 1643 N N . LEU A 1 219 ? 24.190 -6.924 13.546 1.00 26.36 442 LEU A N 1
ATOM 1644 C CA . LEU A 1 219 ? 22.775 -7.176 13.243 1.00 27.56 442 LEU A CA 1
ATOM 1645 C C . LEU A 1 219 ? 22.492 -8.644 13.008 1.00 28.78 442 LEU A C 1
ATOM 1646 O O . LEU A 1 219 ? 23.341 -9.396 12.513 1.00 27.11 442 LEU A O 1
ATOM 1651 N N . GLY A 1 220 ? 21.277 -9.037 13.375 1.00 31.67 443 GLY A N 1
ATOM 1652 C CA . GLY A 1 220 ? 20.720 -10.307 12.959 1.00 33.46 443 GLY A CA 1
ATOM 1653 C C . GLY A 1 220 ? 20.473 -10.274 11.467 1.00 34.97 443 GLY A C 1
ATOM 1654 O O . GLY A 1 220 ? 20.571 -9.234 10.825 1.00 35.27 443 GLY A O 1
ATOM 1655 N N . LYS A 1 221 ? 20.150 -11.424 10.910 1.00 39.95 444 LYS A N 1
ATOM 1656 C CA . LYS A 1 221 ? 19.942 -11.549 9.479 1.00 42.99 444 LYS A CA 1
ATOM 1657 C C . LYS A 1 221 ? 18.473 -11.223 9.171 1.00 40.01 444 LYS A C 1
ATOM 1658 O O . LYS A 1 221 ? 17.590 -11.438 10.001 1.00 40.10 444 LYS A O 1
ATOM 1664 N N . ASN A 1 222 ? 18.249 -10.655 7.993 1.00 36.88 445 ASN A N 1
ATOM 1665 C CA . ASN A 1 222 ? 16.926 -10.215 7.532 1.00 34.68 445 ASN A CA 1
ATOM 1666 C C . ASN A 1 222 ? 16.112 -9.371 8.530 1.00 32.80 445 ASN A C 1
ATOM 1667 O O . ASN A 1 222 ? 14.950 -9.642 8.827 1.00 32.65 445 ASN A O 1
ATOM 1672 N N . ILE A 1 223 ? 16.749 -8.319 9.016 1.00 31.12 446 ILE A N 1
ATOM 1673 C CA . ILE A 1 223 ? 16.103 -7.310 9.859 1.00 30.56 446 ILE A CA 1
ATOM 1674 C C . ILE A 1 223 ? 15.631 -6.164 8.966 1.00 27.82 446 ILE A C 1
ATOM 1675 O O . ILE A 1 223 ? 16.379 -5.710 8.121 1.00 26.13 446 ILE A O 1
ATOM 1680 N N . PRO A 1 224 ? 14.391 -5.703 9.143 1.00 26.80 447 PRO A N 1
ATOM 1681 C CA . PRO A 1 224 ? 13.903 -4.603 8.314 1.00 26.39 447 PRO A CA 1
ATOM 1682 C C . PRO A 1 224 ? 14.776 -3.356 8.359 1.00 25.34 447 PRO A C 1
ATOM 1683 O O . PRO A 1 224 ? 15.363 -3.036 9.404 1.00 24.01 447 PRO A O 1
ATOM 1687 N N . CYS A 1 225 ? 14.850 -2.675 7.214 1.00 24.73 448 CYS A N 1
ATOM 1688 C CA . CYS A 1 225 ? 15.709 -1.516 7.033 1.00 23.96 448 CYS A CA 1
ATOM 1689 C C . CYS A 1 225 ? 14.916 -0.290 6.612 1.00 23.62 448 CYS A C 1
ATOM 1690 O O . CYS A 1 225 ? 14.208 -0.330 5.611 1.00 24.22 448 CYS A O 1
ATOM 1693 N N . LEU A 1 226 ? 15.058 0.799 7.367 1.00 23.30 449 LEU A N 1
ATOM 1694 C CA . LEU A 1 226 ? 14.433 2.076 7.042 1.00 22.73 449 LEU A CA 1
ATOM 1695 C C . LEU A 1 226 ? 15.463 2.966 6.374 1.00 22.19 449 LEU A C 1
ATOM 1696 O O . LEU A 1 226 ? 16.525 3.207 6.939 1.00 21.60 449 LEU A O 1
ATOM 1701 N N . VAL A 1 227 ? 15.151 3.459 5.175 1.00 22.73 450 VAL A N 1
ATOM 1702 C CA . VAL A 1 227 ? 16.106 4.204 4.357 1.00 22.53 450 VAL A CA 1
ATOM 1703 C C . VAL A 1 227 ? 15.631 5.630 4.067 1.00 23.44 450 VAL A C 1
ATOM 1704 O O . VAL A 1 227 ? 14.979 5.859 3.048 1.00 23.83 450 VAL A O 1
ATOM 1708 N N . PRO A 1 228 ? 15.957 6.592 4.961 1.00 23.77 451 PRO A N 1
ATOM 1709 C CA . PRO A 1 228 ? 15.631 7.985 4.692 1.00 24.66 451 PRO A CA 1
ATOM 1710 C C . PRO A 1 228 ? 16.543 8.543 3.605 1.00 25.25 451 PRO A C 1
ATOM 1711 O O . PRO A 1 228 ? 17.748 8.257 3.577 1.00 24.06 451 PRO A O 1
ATOM 1715 N N . GLN A 1 229 ? 15.966 9.353 2.732 1.00 26.32 452 GLN A N 1
ATOM 1716 C CA . GLN A 1 229 ? 16.664 9.813 1.549 1.00 27.39 452 GLN A CA 1
ATOM 1717 C C . GLN A 1 229 ? 15.912 10.965 0.940 1.00 29.43 452 GLN A C 1
ATOM 1718 O O . GLN A 1 229 ? 14.697 11.113 1.145 1.00 30.00 452 GLN A O 1
ATOM 1724 N N . GLY A 1 230 ? 16.642 11.795 0.209 1.00 30.42 453 GLY A N 1
ATOM 1725 C CA . GLY A 1 230 ? 16.007 12.737 -0.674 1.00 32.93 453 GLY A CA 1
ATOM 1726 C C . GLY A 1 230 ? 15.489 11.944 -1.851 1.00 34.36 453 GLY A C 1
ATOM 1727 O O . GLY A 1 230 ? 15.972 10.838 -2.146 1.00 34.10 453 GLY A O 1
ATOM 1728 N N . ILE A 1 231 ? 14.491 12.508 -2.510 1.00 36.76 454 ILE A N 1
ATOM 1729 C CA . ILE A 1 231 ? 13.744 11.803 -3.543 1.00 38.32 454 ILE A CA 1
ATOM 1730 C C . ILE A 1 231 ? 14.633 11.374 -4.737 1.00 36.58 454 ILE A C 1
ATOM 1731 O O . ILE A 1 231 ? 14.273 10.463 -5.481 1.00 35.66 454 ILE A O 1
ATOM 1736 N N . ASP A 1 232 ? 15.801 12.006 -4.900 1.00 35.37 455 ASP A N 1
ATOM 1737 C CA . ASP A 1 232 ? 16.720 11.652 -6.001 1.00 33.38 455 ASP A CA 1
ATOM 1738 C C . ASP A 1 232 ? 17.372 10.273 -5.870 1.00 31.56 455 ASP A C 1
ATOM 1739 O O . ASP A 1 232 ? 17.891 9.748 -6.854 1.00 31.67 455 ASP A O 1
ATOM 1744 N N . GLN A 1 233 ? 17.357 9.691 -4.676 1.00 30.30 456 GLN A N 1
ATOM 1745 C CA . GLN A 1 233 ? 17.944 8.355 -4.463 1.00 29.52 456 GLN A CA 1
ATOM 1746 C C . GLN A 1 233 ? 16.971 7.225 -4.772 1.00 29.20 456 GLN A C 1
ATOM 1747 O O . GLN A 1 233 ? 17.353 6.065 -4.792 1.00 27.92 456 GLN A O 1
ATOM 1753 N N . ASP A 1 234 ? 15.717 7.557 -5.045 1.00 30.49 457 ASP A N 1
ATOM 1754 C CA . ASP A 1 234 ? 14.705 6.530 -5.184 1.00 31.24 457 ASP A CA 1
ATOM 1755 C C . ASP A 1 234 ? 14.957 5.484 -6.288 1.00 30.56 457 ASP A C 1
ATOM 1756 O O . ASP A 1 234 ? 14.566 4.346 -6.124 1.00 31.87 457 ASP A O 1
ATOM 1761 N N . PRO A 1 235 ? 15.589 5.856 -7.412 1.00 29.88 458 PRO A N 1
ATOM 1762 C CA . PRO A 1 235 ? 15.794 4.805 -8.421 1.00 29.51 458 PRO A CA 1
ATOM 1763 C C . PRO A 1 235 ? 16.564 3.585 -7.891 1.00 28.09 458 PRO A C 1
ATOM 1764 O O . PRO A 1 235 ? 16.274 2.455 -8.283 1.00 27.89 458 PRO A O 1
ATOM 1768 N N . TYR A 1 236 ? 17.519 3.812 -6.993 1.00 26.27 459 TYR A N 1
ATOM 1769 C CA . TYR A 1 236 ? 18.235 2.711 -6.359 1.00 24.71 459 TYR A CA 1
ATOM 1770 C C . TYR A 1 236 ? 17.318 1.824 -5.547 1.00 24.90 459 TYR A C 1
ATOM 1771 O O . TYR A 1 236 ? 17.438 0.598 -5.585 1.00 23.90 459 TYR A O 1
ATOM 1780 N N . PHE A 1 237 ? 16.424 2.436 -4.780 1.00 25.49 460 PHE A N 1
ATOM 1781 C CA . PHE A 1 237 ? 15.699 1.681 -3.767 1.00 26.71 460 PHE A CA 1
ATOM 1782 C C . PHE A 1 237 ? 14.394 1.115 -4.282 1.00 29.59 460 PHE A C 1
ATOM 1783 O O . PHE A 1 237 ? 13.899 0.117 -3.760 1.00 28.90 460 PHE A O 1
ATOM 1791 N N . ARG A 1 238 ? 13.863 1.724 -5.332 1.00 32.49 461 ARG A N 1
ATOM 1792 C CA . ARG A 1 238 ? 12.778 1.123 -6.080 1.00 36.47 461 ARG A CA 1
ATOM 1793 C C . ARG A 1 238 ? 13.260 -0.181 -6.710 1.00 35.62 461 ARG A C 1
ATOM 1794 O O . ARG A 1 238 ? 12.564 -1.183 -6.663 1.00 35.69 461 ARG A O 1
ATOM 1802 N N . LEU A 1 239 ? 14.463 -0.161 -7.279 1.00 35.58 462 LEU A N 1
ATOM 1803 C CA . LEU A 1 239 ? 15.112 -1.378 -7.794 1.00 34.87 462 LEU A CA 1
ATOM 1804 C C . LEU A 1 239 ? 15.404 -2.380 -6.662 1.00 34.44 462 LEU A C 1
ATOM 1805 O O . LEU A 1 239 ? 15.180 -3.584 -6.803 1.00 33.80 462 LEU A O 1
ATOM 1810 N N . SER A 1 240 ? 15.866 -1.873 -5.523 1.00 35.08 463 SER A N 1
ATOM 1811 C CA . SER A 1 240 ? 16.159 -2.728 -4.362 1.00 36.30 463 SER A CA 1
ATOM 1812 C C . SER A 1 240 ? 14.960 -3.560 -3.912 1.00 38.67 463 SER A C 1
ATOM 1813 O O . SER A 1 240 ? 15.123 -4.690 -3.467 1.00 37.42 463 SER A O 1
ATOM 1816 N N . ARG A 1 241 ? 13.762 -2.992 -4.027 1.00 41.85 464 ARG A N 1
ATOM 1817 C CA . ARG A 1 241 ? 12.539 -3.678 -3.602 1.00 43.56 464 ARG A CA 1
ATOM 1818 C C . ARG A 1 241 ? 12.200 -4.870 -4.512 1.00 44.32 464 ARG A C 1
ATOM 1819 O O . ARG A 1 241 ? 11.861 -5.949 -4.023 1.00 41.91 464 ARG A O 1
ATOM 1827 N N . ASP A 1 242 ? 12.353 -4.703 -5.822 1.00 46.02 465 ASP A N 1
ATOM 1828 C CA . ASP A 1 242 ? 12.179 -5.831 -6.759 1.00 46.45 465 ASP A CA 1
ATOM 1829 C C . ASP A 1 242 ? 13.187 -6.957 -6.488 1.00 42.91 465 ASP A C 1
ATOM 1830 O O . ASP A 1 242 ? 12.840 -8.144 -6.499 1.00 41.28 465 ASP A O 1
ATOM 1835 N N . ILE A 1 243 ? 14.444 -6.567 -6.250 1.00 39.40 466 ILE A N 1
ATOM 1836 C CA . ILE A 1 243 ? 15.538 -7.527 -6.049 1.00 35.83 466 ILE A CA 1
ATOM 1837 C C . ILE A 1 243 ? 15.368 -8.237 -4.701 1.00 31.97 466 ILE A C 1
ATOM 1838 O O . ILE A 1 243 ? 15.632 -9.426 -4.588 1.00 30.64 466 ILE A O 1
ATOM 1843 N N . ALA A 1 244 ? 14.925 -7.502 -3.689 1.00 29.16 467 ALA A N 1
ATOM 1844 C CA . ALA A 1 244 ? 14.665 -8.082 -2.384 1.00 28.77 467 ALA A CA 1
ATOM 1845 C C . ALA A 1 244 ? 13.709 -9.274 -2.458 1.00 30.08 467 ALA A C 1
ATOM 1846 O O . ALA A 1 244 ? 13.912 -10.277 -1.786 1.00 29.09 467 ALA A O 1
ATOM 1848 N N . VAL A 1 245 ? 12.667 -9.158 -3.284 1.00 31.43 468 VAL A N 1
ATOM 1849 C CA . VAL A 1 245 ? 11.701 -10.232 -3.448 1.00 32.60 468 VAL A CA 1
ATOM 1850 C C . VAL A 1 245 ? 12.390 -11.461 -4.017 1.00 32.96 468 VAL A C 1
ATOM 1851 O O . VAL A 1 245 ? 12.177 -12.563 -3.550 1.00 33.40 468 VAL A O 1
ATOM 1855 N N . LYS A 1 246 ? 13.223 -11.265 -5.027 1.00 34.01 469 LYS A N 1
ATOM 1856 C CA . LYS A 1 246 ? 13.953 -12.371 -5.646 1.00 34.74 469 LYS A CA 1
ATOM 1857 C C . LYS A 1 246 ? 14.931 -13.025 -4.669 1.00 34.07 469 LYS A C 1
ATOM 1858 O O . LYS A 1 246 ? 15.171 -14.223 -4.751 1.00 33.92 469 LYS A O 1
ATOM 1864 N N . MET A 1 247 ? 15.505 -12.230 -3.764 1.00 32.96 470 MET A N 1
ATOM 1865 C CA . MET A 1 247 ? 16.423 -12.745 -2.740 1.00 32.26 470 MET A CA 1
ATOM 1866 C C . MET A 1 247 ? 15.683 -13.328 -1.526 1.00 31.92 470 MET A C 1
ATOM 1867 O O . MET A 1 247 ? 16.313 -13.822 -0.600 1.00 30.70 470 MET A O 1
ATOM 1872 N N . ALA A 1 248 ? 14.355 -13.242 -1.520 1.00 32.05 471 ALA A N 1
ATOM 1873 C CA . ALA A 1 248 ? 13.532 -13.692 -0.385 1.00 32.67 471 ALA A CA 1
ATOM 1874 C C . ALA A 1 248 ? 13.919 -12.981 0.903 1.00 31.52 471 ALA A C 1
ATOM 1875 O O . ALA A 1 248 ? 14.014 -13.594 1.950 1.00 32.75 471 ALA A O 1
ATOM 1877 N N . LEU A 1 249 ? 14.152 -11.680 0.800 1.00 30.73 472 LEU A N 1
ATOM 1878 C CA . LEU A 1 249 ? 14.510 -10.842 1.935 1.00 29.87 472 LEU A CA 1
ATOM 1879 C C . LEU A 1 249 ? 13.499 -9.703 2.011 1.00 30.14 472 LEU A C 1
ATOM 1880 O O . LEU A 1 249 ? 12.820 -9.427 1.035 1.00 31.29 472 LEU A O 1
ATOM 1885 N N . HIS A 1 250 ? 13.395 -9.060 3.171 1.00 29.75 473 HIS A N 1
ATOM 1886 C CA . HIS A 1 250 ? 12.509 -7.906 3.339 1.00 29.79 473 HIS A CA 1
ATOM 1887 C C . HIS A 1 250 ? 12.801 -6.838 2.310 1.00 29.87 473 HIS A C 1
ATOM 1888 O O . HIS A 1 250 ? 13.956 -6.573 1.984 1.00 29.22 473 HIS A O 1
ATOM 1895 N N . LYS A 1 251 ? 11.744 -6.233 1.794 1.00 31.13 474 LYS A N 1
ATOM 1896 C CA . LYS A 1 251 ? 11.892 -5.084 0.912 1.00 31.22 474 LYS A CA 1
ATOM 1897 C C . LYS A 1 251 ? 12.280 -3.874 1.760 1.00 29.01 474 LYS A C 1
ATOM 1898 O O . LYS A 1 251 ? 11.753 -3.685 2.849 1.00 28.92 474 LYS A O 1
ATOM 1904 N N . PRO A 1 252 ? 13.221 -3.068 1.275 1.00 27.74 475 PRO A N 1
ATOM 1905 C CA . PRO A 1 252 ? 13.607 -1.881 2.030 1.00 27.02 475 PRO A CA 1
ATOM 1906 C C . PRO A 1 252 ? 12.448 -0.897 2.190 1.00 26.83 475 PRO A C 1
ATOM 1907 O O . PRO A 1 252 ? 11.698 -0.665 1.230 1.00 28.21 475 PRO A O 1
ATOM 1911 N N . VAL A 1 253 ? 12.317 -0.348 3.396 1.00 25.60 476 VAL A N 1
ATOM 1912 C CA . VAL A 1 253 ? 11.317 0.642 3.718 1.00 25.78 476 VAL A CA 1
ATOM 1913 C C . VAL A 1 253 ? 11.948 1.989 3.450 1.00 25.37 476 VAL A C 1
ATOM 1914 O O . VAL A 1 253 ? 13.014 2.279 3.954 1.00 25.80 476 VAL A O 1
ATOM 1918 N N . VAL A 1 254 ? 11.299 2.814 2.641 1.00 25.98 477 VAL A N 1
ATOM 1919 C CA . VAL A 1 254 ? 11.856 4.121 2.274 1.00 25.00 477 VAL A CA 1
ATOM 1920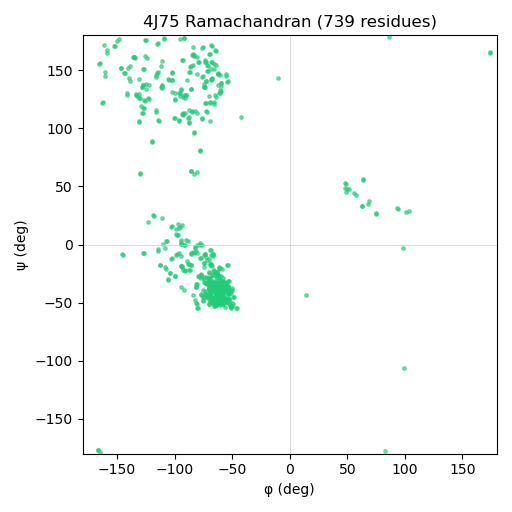 C C . VAL A 1 254 ? 10.980 5.242 2.797 1.00 25.51 477 VAL A C 1
ATOM 1921 O O . VAL A 1 254 ? 9.767 5.095 2.898 1.00 25.69 477 VAL A O 1
ATOM 1925 N N . VAL A 1 255 ? 11.614 6.336 3.202 1.00 25.63 478 VAL A N 1
ATOM 1926 C CA . VAL A 1 255 ? 10.907 7.579 3.474 1.00 26.84 478 VAL A CA 1
ATOM 1927 C C . VAL A 1 255 ? 11.654 8.663 2.726 1.00 26.90 478 VAL A C 1
ATOM 1928 O O . VAL A 1 255 ? 12.871 8.789 2.851 1.00 26.53 478 VAL A O 1
ATOM 1932 N N . HIS A 1 256 ? 10.929 9.413 1.911 1.00 28.33 479 HIS A N 1
ATOM 1933 C CA . HIS A 1 256 ? 11.545 10.410 1.041 1.00 28.99 479 HIS A CA 1
ATOM 1934 C C . HIS A 1 256 ? 11.309 11.814 1.555 1.00 29.59 479 HIS A C 1
ATOM 1935 O O . HIS A 1 256 ? 10.219 12.147 2.035 1.00 29.42 479 HIS A O 1
ATOM 1942 N N . SER A 1 257 ? 12.334 12.639 1.388 1.00 30.05 480 SER A N 1
ATOM 1943 C CA . SER A 1 257 ? 12.272 14.061 1.690 1.00 31.78 480 SER A CA 1
ATOM 1944 C C . SER A 1 257 ? 12.114 14.869 0.406 1.00 32.16 480 SER A C 1
ATOM 1945 O O . SER A 1 257 ? 12.623 14.470 -0.649 1.00 32.13 480 SER A O 1
ATOM 1948 N N . VAL A 1 258 ? 11.432 16.010 0.502 1.00 33.17 481 VAL A N 1
ATOM 1949 C CA . VAL A 1 258 ? 11.563 17.066 -0.519 1.00 34.23 481 VAL A CA 1
ATOM 1950 C C . VAL A 1 258 ? 12.992 17.626 -0.498 1.00 34.53 481 VAL A C 1
ATOM 1951 O O . VAL A 1 258 ? 13.758 17.361 0.432 1.00 33.78 481 VAL A O 1
ATOM 1955 N N . PHE A 1 259 ? 13.361 18.392 -1.516 1.00 35.95 482 PHE A N 1
ATOM 1956 C CA . PHE A 1 259 ? 14.643 19.105 -1.485 1.00 36.32 482 PHE A CA 1
ATOM 1957 C C . PHE A 1 259 ? 14.476 20.441 -0.775 1.00 36.46 482 PHE A C 1
ATOM 1958 O O . PHE A 1 259 ? 13.510 21.171 -1.025 1.00 36.45 482 PHE A O 1
ATOM 1966 N N . MET A 1 260 ? 15.405 20.749 0.125 1.00 35.74 483 MET A N 1
ATOM 1967 C CA . MET A 1 260 ? 15.529 22.112 0.644 1.00 36.82 483 MET A CA 1
ATOM 1968 C C . MET A 1 260 ? 15.972 23.002 -0.519 1.00 37.26 483 MET A C 1
ATOM 1969 O O . MET A 1 260 ? 17.005 22.733 -1.135 1.00 36.06 483 MET A O 1
ATOM 1974 N N . PRO A 1 261 ? 15.193 24.053 -0.831 1.00 38.29 484 PRO A N 1
ATOM 1975 C CA . PRO A 1 261 ? 15.548 24.900 -1.958 1.00 39.62 484 PRO A CA 1
ATOM 1976 C C . PRO A 1 261 ? 16.789 25.747 -1.721 1.00 40.41 484 PRO A C 1
ATOM 1977 O O . PRO A 1 261 ? 17.226 25.924 -0.583 1.00 39.71 484 PRO A O 1
ATOM 1981 N N . GLY A 1 262 ? 17.337 26.273 -2.813 1.00 42.10 485 GLY A N 1
ATOM 1982 C CA . GLY A 1 262 ? 18.395 27.286 -2.755 1.00 42.71 485 GLY A CA 1
ATOM 1983 C C . GLY A 1 262 ? 17.806 28.635 -2.374 1.00 44.35 485 GLY A C 1
ATOM 1984 O O . GLY A 1 262 ? 16.583 28.800 -2.355 1.00 44.69 485 GLY A O 1
ATOM 1985 N N . LEU A 1 263 ? 18.672 29.604 -2.076 1.00 51.14 486 LEU A N 1
ATOM 1986 C CA . LEU A 1 263 ? 18.223 30.932 -1.651 1.00 51.10 486 LEU A CA 1
ATOM 1987 C C . LEU A 1 263 ? 17.542 31.701 -2.782 1.00 53.47 486 LEU A C 1
ATOM 1988 O O . LEU A 1 263 ? 16.631 32.477 -2.533 1.00 52.74 486 LEU A O 1
ATOM 1993 N N . GLN A 1 264 ? 17.984 31.470 -4.017 1.00 56.94 487 GLN A N 1
ATOM 1994 C CA . GLN A 1 264 ? 17.427 32.163 -5.203 1.00 60.73 487 GLN A CA 1
ATOM 1995 C C . GLN A 1 264 ? 15.898 32.034 -5.331 1.00 60.54 487 GLN A C 1
ATOM 1996 O O . GLN A 1 264 ? 15.249 32.956 -5.819 1.00 62.11 487 GLN A O 1
ATOM 2002 N N . GLY A 1 265 ? 15.334 30.905 -4.892 1.00 58.94 488 GLY A N 1
ATOM 2003 C CA . GLY A 1 265 ? 13.885 30.671 -4.972 1.00 59.19 488 GLY A CA 1
ATOM 2004 C C . GLY A 1 265 ? 13.468 29.264 -4.557 1.00 58.21 488 GLY A C 1
ATOM 2005 O O . GLY A 1 265 ? 14.304 28.355 -4.488 1.00 57.47 488 GLY A O 1
ATOM 2006 N N . VAL A 1 266 ? 12.168 29.079 -4.316 1.00 58.46 489 VAL A N 1
ATOM 2007 C CA . VAL A 1 266 ? 11.633 27.797 -3.806 1.00 57.86 489 VAL A CA 1
ATOM 2008 C C . VAL A 1 266 ? 11.620 26.677 -4.850 1.00 60.62 489 VAL A C 1
ATOM 2009 O O . VAL A 1 266 ? 11.713 25.506 -4.496 1.00 58.97 489 VAL A O 1
ATOM 2013 N N . ASN A 1 267 ? 11.517 27.034 -6.128 1.00 65.65 490 ASN A N 1
ATOM 2014 C CA . ASN A 1 267 ? 11.497 26.039 -7.208 1.00 69.99 490 ASN A CA 1
ATOM 2015 C C . ASN A 1 267 ? 12.904 25.605 -7.617 1.00 71.26 490 ASN A C 1
ATOM 2016 O O . ASN A 1 267 ? 13.312 25.772 -8.765 1.00 74.30 490 ASN A O 1
ATOM 2021 N N . SER A 1 268 ? 13.639 25.029 -6.668 1.00 69.75 491 SER A N 1
ATOM 2022 C CA . SER A 1 268 ? 15.016 24.606 -6.907 1.00 70.49 491 SER A CA 1
ATOM 2023 C C . SER A 1 268 ? 15.518 23.653 -5.815 1.00 67.79 491 SER A C 1
ATOM 2024 O O . SER A 1 268 ? 14.784 23.281 -4.893 1.00 65.81 491 SER A O 1
ATOM 2027 N N . LYS A 1 269 ? 16.774 23.248 -5.960 1.00 67.86 492 LYS A N 1
ATOM 2028 C CA . LYS A 1 269 ? 17.470 22.424 -4.978 1.00 64.44 492 LYS A CA 1
ATOM 2029 C C . LYS A 1 269 ? 18.768 23.137 -4.582 1.00 63.63 492 LYS A C 1
ATOM 2030 O O . LYS A 1 269 ? 19.470 23.689 -5.432 1.00 66.63 492 LYS A O 1
ATOM 2036 N N . MET A 1 270 ? 19.082 23.130 -3.292 1.00 61.17 493 MET A N 1
ATOM 2037 C CA . MET A 1 270 ? 20.378 23.617 -2.819 1.00 61.20 493 MET A CA 1
ATOM 2038 C C . MET A 1 270 ? 21.458 22.627 -3.277 1.00 63.39 493 MET A C 1
ATOM 2039 O O . MET A 1 270 ? 21.381 21.426 -2.962 1.00 61.62 493 MET A O 1
ATOM 2044 N N . SER A 1 271 ? 22.451 23.130 -4.021 1.00 66.56 494 SER A N 1
ATOM 2045 C CA . SER A 1 271 ? 23.400 22.268 -4.735 1.00 69.16 494 SER A CA 1
ATOM 2046 C C . SER A 1 271 ? 24.854 22.768 -4.681 1.00 70.71 494 SER A C 1
ATOM 2047 O O . SER A 1 271 ? 25.097 23.981 -4.727 1.00 71.16 494 SER A O 1
ATOM 2050 N N . SER A 1 272 ? 25.787 21.806 -4.591 1.00 70.85 495 SER A N 1
ATOM 2051 C CA . SER A 1 272 ? 27.263 21.984 -4.628 1.00 72.42 495 SER A CA 1
ATOM 2052 C C . SER A 1 272 ? 27.849 21.963 -3.214 1.00 70.01 495 SER A C 1
ATOM 2053 O O . SER A 1 272 ? 28.179 20.900 -2.677 1.00 67.37 495 SER A O 1
ATOM 2056 N N . ASP A 1 288 ? 27.760 34.737 -8.643 1.00 110.62 511 ASP A N 1
ATOM 2057 C CA . ASP A 1 288 ? 28.384 33.573 -8.020 1.00 110.01 511 ASP A CA 1
ATOM 2058 C C . ASP A 1 288 ? 27.317 32.572 -7.548 1.00 105.43 511 ASP A C 1
ATOM 2059 O O . ASP A 1 288 ? 26.238 32.941 -7.075 1.00 103.15 511 ASP A O 1
ATOM 2064 N N . HIS A 1 289 ? 27.650 31.294 -7.689 1.00 104.99 512 HIS A N 1
ATOM 2065 C CA . HIS A 1 289 ? 26.685 30.204 -7.567 1.00 99.72 512 HIS A CA 1
ATOM 2066 C C . HIS A 1 289 ? 26.608 29.696 -6.123 1.00 92.06 512 HIS A C 1
ATOM 2067 O O . HIS A 1 289 ? 25.607 29.095 -5.708 1.00 87.13 512 HIS A O 1
ATOM 2074 N N . ASN A 1 290 ? 27.667 29.959 -5.360 1.00 89.55 513 ASN A N 1
ATOM 2075 C CA . ASN A 1 290 ? 27.696 29.650 -3.928 1.00 83.63 513 ASN A CA 1
ATOM 2076 C C . ASN A 1 290 ? 26.933 30.653 -3.075 1.00 79.51 513 ASN A C 1
ATOM 2077 O O . ASN A 1 290 ? 26.909 30.515 -1.855 1.00 76.45 513 ASN A O 1
ATOM 2082 N N . ASN A 1 291 ? 26.349 31.673 -3.702 1.00 78.67 514 ASN A N 1
ATOM 2083 C CA . ASN A 1 291 ? 25.502 32.629 -2.992 1.00 75.36 514 ASN A CA 1
ATOM 2084 C C . ASN A 1 291 ? 24.070 32.129 -2.822 1.00 70.06 514 ASN A C 1
ATOM 2085 O O . ASN A 1 291 ? 23.274 32.761 -2.141 1.00 68.17 514 ASN A O 1
ATOM 2090 N N . SER A 1 292 ? 23.749 31.001 -3.449 1.00 67.56 515 SER A N 1
ATOM 2091 C CA . SER A 1 292 ? 22.455 30.340 -3.267 1.00 63.66 515 SER A CA 1
ATOM 2092 C C . SER A 1 292 ? 22.479 29.243 -2.188 1.00 58.08 515 SER A C 1
ATOM 2093 O O . SER A 1 292 ? 21.463 28.609 -1.926 1.00 55.21 515 SER A O 1
ATOM 2096 N N . VAL A 1 293 ? 23.637 29.044 -1.562 1.00 55.91 516 VAL A N 1
ATOM 2097 C CA . VAL A 1 293 ? 23.889 27.903 -0.690 1.00 52.28 516 VAL A CA 1
ATOM 2098 C C . VAL A 1 293 ? 24.422 28.351 0.664 1.00 50.11 516 VAL A C 1
ATOM 2099 O O . VAL A 1 293 ? 25.318 29.190 0.741 1.00 51.86 516 VAL A O 1
ATOM 2103 N N . ILE A 1 294 ? 23.893 27.760 1.729 1.00 46.61 517 ILE A N 1
ATOM 2104 C CA . ILE A 1 294 ? 24.449 27.932 3.066 1.00 45.22 517 ILE A CA 1
ATOM 2105 C C . ILE A 1 294 ? 25.383 26.754 3.371 1.00 44.22 517 ILE A C 1
ATOM 2106 O O . ILE A 1 294 ? 24.927 25.630 3.595 1.00 42.09 517 ILE A O 1
ATOM 2111 N N . PHE A 1 295 ? 26.688 27.012 3.358 1.00 45.56 518 PHE A N 1
ATOM 2112 C CA . PHE A 1 295 ? 27.673 25.992 3.708 1.00 45.22 518 PHE A CA 1
ATOM 2113 C C . PHE A 1 295 ? 27.891 25.978 5.210 1.00 43.75 518 PHE A C 1
ATOM 2114 O O . PHE A 1 295 ? 27.730 26.993 5.885 1.00 44.53 518 PHE A O 1
ATOM 2122 N N . LEU A 1 296 ? 28.287 24.828 5.730 1.00 42.12 519 LEU A N 1
ATOM 2123 C CA . LEU A 1 296 ? 28.503 24.683 7.163 1.00 41.30 519 LEU A CA 1
ATOM 2124 C C . LEU A 1 296 ? 29.813 25.303 7.614 1.00 43.14 519 LEU A C 1
ATOM 2125 O O . LEU A 1 296 ? 30.040 25.457 8.808 1.00 43.11 519 LEU A O 1
ATOM 2130 N N . THR A 1 297 ? 30.666 25.653 6.654 1.00 45.03 520 THR A N 1
ATOM 2131 C CA . THR A 1 297 ? 31.878 26.418 6.915 1.00 48.09 520 THR A CA 1
ATOM 2132 C C . THR A 1 297 ? 31.660 27.936 6.799 1.00 50.07 520 THR A C 1
ATOM 2133 O O . THR A 1 297 ? 32.596 28.707 6.989 1.00 52.73 520 THR A O 1
ATOM 2137 N N . ASP A 1 298 ? 30.439 28.362 6.480 1.00 48.84 521 ASP A N 1
ATOM 2138 C CA . ASP A 1 298 ? 30.135 29.794 6.373 1.00 50.80 521 ASP A CA 1
ATOM 2139 C C . ASP A 1 298 ? 30.183 30.476 7.738 1.00 51.87 521 ASP A C 1
ATOM 2140 O O . ASP A 1 298 ? 29.753 29.907 8.737 1.00 50.13 521 ASP A O 1
ATOM 2145 N N . THR A 1 299 ? 30.701 31.699 7.765 1.00 55.46 522 THR A N 1
ATOM 2146 C CA . THR A 1 299 ? 30.797 32.479 8.996 1.00 57.36 522 THR A CA 1
ATOM 2147 C C . THR A 1 299 ? 29.460 33.169 9.260 1.00 56.56 522 THR A C 1
ATOM 2148 O O . THR A 1 299 ? 28.640 33.275 8.347 1.00 55.06 522 THR A O 1
ATOM 2152 N N . PRO A 1 300 ? 29.235 33.644 10.505 1.00 57.92 523 PRO A N 1
ATOM 2153 C CA . PRO A 1 300 ? 28.046 34.454 10.814 1.00 57.84 523 PRO A CA 1
ATOM 2154 C C . PRO A 1 300 ? 27.901 35.660 9.888 1.00 60.48 523 PRO A C 1
ATOM 2155 O O . PRO A 1 300 ? 26.785 36.008 9.494 1.00 59.16 523 PRO A O 1
ATOM 2159 N N . GLU A 1 301 ? 29.033 36.279 9.553 1.00 64.28 524 GLU A N 1
ATOM 2160 C CA . GLU A 1 301 ? 29.074 37.402 8.621 1.00 67.56 524 GLU A CA 1
ATOM 2161 C C . GLU A 1 301 ? 28.545 36.995 7.243 1.00 65.46 524 GLU A C 1
ATOM 2162 O O . GLU A 1 301 ? 27.709 37.691 6.667 1.00 65.69 524 GLU A O 1
ATOM 2168 N N . GLN A 1 302 ? 29.044 35.876 6.725 1.00 63.96 525 GLN A N 1
ATOM 2169 C CA . GLN A 1 302 ? 28.653 35.380 5.401 1.00 62.59 525 GLN A CA 1
ATOM 2170 C C . GLN A 1 302 ? 27.185 34.959 5.355 1.00 58.96 525 GLN A C 1
ATOM 2171 O O . GLN A 1 302 ? 26.508 35.169 4.351 1.00 58.76 525 GLN A O 1
ATOM 2177 N N . ILE A 1 303 ? 26.698 34.362 6.439 1.00 56.44 526 ILE A N 1
ATOM 2178 C CA . ILE A 1 303 ? 25.297 33.958 6.528 1.00 53.31 526 ILE A CA 1
ATOM 2179 C C . ILE A 1 303 ? 24.392 35.193 6.490 1.00 54.38 526 ILE A C 1
ATOM 2180 O O . ILE A 1 303 ? 23.440 35.246 5.710 1.00 53.04 526 ILE A O 1
ATOM 2185 N N . LYS A 1 304 ? 24.713 36.186 7.319 1.00 56.90 527 LYS A N 1
ATOM 2186 C CA . LYS A 1 304 ? 23.951 37.434 7.373 1.00 58.44 527 LYS A CA 1
ATOM 2187 C C . LYS A 1 304 ? 23.804 38.048 5.982 1.00 59.38 527 LYS A C 1
ATOM 2188 O O . LYS A 1 304 ? 22.704 38.437 5.578 1.00 57.85 527 LYS A O 1
ATOM 2194 N N . ASN A 1 305 ? 24.918 38.115 5.254 1.00 61.30 528 ASN A N 1
ATOM 2195 C CA . ASN A 1 305 ? 24.934 38.718 3.926 1.00 63.33 528 ASN A CA 1
ATOM 2196 C C . ASN A 1 305 ? 24.192 37.904 2.878 1.00 60.91 528 ASN A C 1
ATOM 2197 O O . ASN A 1 305 ? 23.454 38.470 2.079 1.00 61.88 528 ASN A O 1
ATOM 2202 N N . LYS A 1 306 ? 24.380 36.586 2.876 1.00 58.56 529 LYS A N 1
ATOM 2203 C CA . LYS A 1 306 ? 23.676 35.720 1.927 1.00 56.45 529 LYS A CA 1
ATOM 2204 C C . LYS A 1 306 ? 22.168 35.850 2.079 1.00 54.29 529 LYS A C 1
ATOM 2205 O O . LYS A 1 306 ? 21.448 35.929 1.084 1.00 54.34 529 LYS A O 1
ATOM 2211 N N . ILE A 1 307 ? 21.699 35.887 3.324 1.00 52.82 530 ILE A N 1
ATOM 2212 C CA . ILE A 1 307 ? 20.266 35.989 3.602 1.00 51.55 530 ILE A CA 1
ATOM 2213 C C . ILE A 1 307 ? 19.721 37.366 3.233 1.00 53.75 530 ILE A C 1
ATOM 2214 O O . ILE A 1 307 ? 18.726 37.466 2.513 1.00 53.52 530 ILE A O 1
ATOM 2219 N N . ASN A 1 308 ? 20.376 38.420 3.721 1.00 56.22 531 ASN A N 1
ATOM 2220 C CA . ASN A 1 308 ? 19.937 39.791 3.451 1.00 58.19 531 ASN A CA 1
ATOM 2221 C C . ASN A 1 308 ? 19.976 40.144 1.969 1.00 60.35 531 ASN A C 1
ATOM 2222 O O . ASN A 1 308 ? 19.072 40.803 1.468 1.00 61.18 531 ASN A O 1
ATOM 2227 N N . LYS A 1 309 ? 20.993 39.674 1.260 1.00 62.12 532 LYS A N 1
ATOM 2228 C CA . LYS A 1 309 ? 21.177 40.066 -0.137 1.00 65.54 532 LYS A CA 1
ATOM 2229 C C . LYS A 1 309 ? 20.582 39.118 -1.186 1.00 64.48 532 LYS A C 1
ATOM 2230 O O . LYS A 1 309 ? 20.061 39.591 -2.194 1.00 65.93 532 LYS A O 1
ATOM 2236 N N . TYR A 1 310 ? 20.632 37.805 -0.944 1.00 62.09 533 TYR A N 1
ATOM 2237 C CA . TYR A 1 310 ? 20.282 36.801 -1.975 1.00 61.63 533 TYR A CA 1
ATOM 2238 C C . TYR A 1 310 ? 19.021 35.967 -1.718 1.00 57.73 533 TYR A C 1
ATOM 2239 O O . TYR A 1 310 ? 18.483 35.373 -2.653 1.00 57.87 533 TYR A O 1
ATOM 2248 N N . ALA A 1 311 ? 18.538 35.931 -0.479 1.00 54.57 534 ALA A N 1
ATOM 2249 C CA . ALA A 1 311 ? 17.340 35.149 -0.156 1.00 51.60 534 ALA A CA 1
ATOM 2250 C C . ALA A 1 311 ? 16.084 35.812 -0.700 1.00 51.61 534 ALA A C 1
ATOM 2251 O O . ALA A 1 311 ? 15.774 36.950 -0.347 1.00 52.36 534 ALA A O 1
ATOM 2253 N N . PHE A 1 312 ? 15.360 35.084 -1.544 1.00 51.04 535 PHE A N 1
ATOM 2254 C CA . PHE A 1 312 ? 14.147 35.592 -2.166 1.00 52.02 535 PHE A CA 1
ATOM 2255 C C . PHE A 1 312 ? 13.108 35.974 -1.111 1.00 50.63 535 PHE A C 1
ATOM 2256 O O . PHE A 1 312 ? 12.832 35.205 -0.190 1.00 48.41 535 PHE A O 1
ATOM 2264 N N . SER A 1 313 ? 12.540 37.168 -1.260 1.00 51.87 536 SER A N 1
ATOM 2265 C CA . SER A 1 313 ? 11.537 37.678 -0.336 1.00 51.22 536 SER A CA 1
ATOM 2266 C C . SER A 1 313 ? 10.150 37.533 -0.936 1.00 51.79 536 SER A C 1
ATOM 2267 O O . SER A 1 313 ? 9.916 37.914 -2.093 1.00 53.78 536 SER A O 1
ATOM 2270 N N . GLY A 1 314 ? 9.233 36.990 -0.142 1.00 50.28 537 GLY A N 1
ATOM 2271 C CA . GLY A 1 314 ? 7.837 36.852 -0.545 1.00 51.11 537 GLY A CA 1
ATOM 2272 C C . GLY A 1 314 ? 6.962 37.998 -0.065 1.00 51.72 537 GLY A C 1
ATOM 2273 O O . GLY A 1 314 ? 5.737 37.884 -0.079 1.00 52.22 537 GLY A O 1
ATOM 2274 N N . GLY A 1 315 ? 7.588 39.093 0.368 1.00 51.75 538 GLY A N 1
ATOM 2275 C CA . GLY A 1 315 ? 6.867 40.279 0.832 1.00 52.86 538 GLY A CA 1
ATOM 2276 C C . GLY A 1 315 ? 6.693 41.337 -0.244 1.00 54.68 538 GLY A C 1
ATOM 2277 O O . GLY A 1 315 ? 7.197 41.197 -1.356 1.00 55.22 538 GLY A O 1
ATOM 2278 N N . GLY A 1 316 ? 5.988 42.412 0.094 1.00 56.01 539 GLY A N 1
ATOM 2279 C CA . GLY A 1 316 ? 5.832 43.544 -0.807 1.00 57.91 539 GLY A CA 1
ATOM 2280 C C . GLY A 1 316 ? 7.150 44.261 -1.070 1.00 58.94 539 GLY A C 1
ATOM 2281 O O . GLY A 1 316 ? 8.073 44.208 -0.254 1.00 57.67 539 GLY A O 1
ATOM 2282 N N . THR A 1 317 ? 7.224 44.939 -2.213 1.00 61.35 540 THR A N 1
ATOM 2283 C CA . THR A 1 317 ? 8.405 45.719 -2.599 1.00 63.05 540 THR A CA 1
ATOM 2284 C C . THR A 1 317 ? 8.498 47.028 -1.787 1.00 63.37 540 THR A C 1
ATOM 2285 O O . THR A 1 317 ? 9.592 47.526 -1.529 1.00 63.86 540 THR A O 1
ATOM 2289 N N . THR A 1 318 ? 7.344 47.562 -1.386 1.00 62.99 541 THR A N 1
ATOM 2290 C CA . THR A 1 318 ? 7.291 48.690 -0.436 1.00 63.62 541 THR A CA 1
ATOM 2291 C C . THR A 1 318 ? 6.710 48.241 0.894 1.00 61.80 541 THR A C 1
ATOM 2292 O O . THR A 1 318 ? 5.986 47.247 0.958 1.00 60.41 541 THR A O 1
ATOM 2296 N N . ILE A 1 319 ? 7.021 48.987 1.947 1.00 62.33 542 ILE A N 1
ATOM 2297 C CA . ILE A 1 319 ? 6.459 48.725 3.266 1.00 61.96 542 ILE A CA 1
ATOM 2298 C C . ILE A 1 319 ? 4.946 48.901 3.266 1.00 63.21 542 ILE A C 1
ATOM 2299 O O . ILE A 1 319 ? 4.228 48.128 3.903 1.00 61.64 542 ILE A O 1
ATOM 2304 N N . GLN A 1 320 ? 4.474 49.922 2.549 1.00 66.35 543 GLN A N 1
ATOM 2305 C CA . GLN A 1 320 ? 3.043 50.187 2.422 1.00 68.28 543 GLN A CA 1
ATOM 2306 C C . GLN A 1 320 ? 2.348 49.011 1.737 1.00 67.47 543 GLN A C 1
ATOM 2307 O O . GLN A 1 320 ? 1.295 48.559 2.189 1.00 67.34 543 GLN A O 1
ATOM 2313 N N . GLU A 1 321 ? 2.940 48.519 0.651 1.00 67.42 544 GLU A N 1
ATOM 2314 C CA . GLU A 1 321 ? 2.378 47.380 -0.078 1.00 67.66 544 GLU A CA 1
ATOM 2315 C C . GLU A 1 321 ? 2.363 46.099 0.774 1.00 65.34 544 GLU A C 1
ATOM 2316 O O . GLU A 1 321 ? 1.396 45.334 0.738 1.00 65.33 544 GLU A O 1
ATOM 2322 N N . HIS A 1 322 ? 3.431 45.880 1.538 1.00 63.54 545 HIS A N 1
ATOM 2323 C CA . HIS A 1 322 ? 3.520 44.733 2.433 1.00 61.29 545 HIS A CA 1
ATOM 2324 C C . HIS A 1 322 ? 2.415 44.744 3.500 1.00 62.18 545 HIS A C 1
ATOM 2325 O O . HIS A 1 322 ? 1.795 43.708 3.769 1.00 61.78 545 HIS A O 1
ATOM 2332 N N . ARG A 1 323 ? 2.162 45.909 4.095 1.00 63.90 546 ARG A N 1
ATOM 2333 C CA . ARG A 1 323 ? 1.101 46.049 5.100 1.00 65.33 546 ARG A CA 1
ATOM 2334 C C . ARG A 1 323 ? -0.262 45.708 4.499 1.00 66.80 546 ARG A C 1
ATOM 2335 O O . ARG A 1 323 ? -1.115 45.154 5.181 1.00 67.64 546 ARG A O 1
ATOM 2343 N N . GLU A 1 324 ? -0.440 46.020 3.216 1.00 67.74 547 GLU A N 1
ATOM 2344 C CA . GLU A 1 324 ? -1.727 45.883 2.530 1.00 70.00 547 GLU A CA 1
ATOM 2345 C C . GLU A 1 324 ? -2.004 44.454 2.041 1.00 69.28 547 GLU A C 1
ATOM 2346 O O . GLU A 1 324 ? -3.094 43.910 2.260 1.00 70.31 547 GLU A O 1
ATOM 2352 N N . LYS A 1 325 ? -1.015 43.859 1.379 1.00 67.82 548 LYS A N 1
ATOM 2353 C CA . LYS A 1 325 ? -1.173 42.560 0.723 1.00 67.49 548 LYS A CA 1
ATOM 2354 C C . LYS A 1 325 ? -0.616 41.397 1.542 1.00 65.25 548 LYS A C 1
ATOM 2355 O O . LYS A 1 325 ? -1.060 40.263 1.381 1.00 66.42 548 LYS A O 1
ATOM 2361 N N . GLY A 1 326 ? 0.370 41.676 2.392 1.00 63.00 549 GLY A N 1
ATOM 2362 C CA . GLY A 1 326 ? 0.974 40.661 3.251 1.00 60.62 549 GLY A CA 1
ATOM 2363 C C . GLY A 1 326 ? 2.096 39.892 2.575 1.00 58.33 549 GLY A C 1
ATOM 2364 O O . GLY A 1 326 ? 2.415 40.142 1.415 1.00 58.24 549 GLY A O 1
ATOM 2365 N N . GLY A 1 327 ? 2.706 38.963 3.314 1.00 56.24 550 GLY A N 1
ATOM 2366 C CA . GLY A 1 327 ? 3.762 38.091 2.777 1.00 54.12 550 GLY A CA 1
ATOM 2367 C C . GLY A 1 327 ? 3.212 36.810 2.155 1.00 53.67 550 GLY A C 1
ATOM 2368 O O . GLY A 1 327 ? 2.260 36.218 2.658 1.00 54.00 550 GLY A O 1
ATOM 2369 N N . ASN A 1 328 ? 3.819 36.392 1.049 1.00 53.03 551 ASN A N 1
ATOM 2370 C CA . ASN A 1 328 ? 3.521 35.111 0.422 1.00 52.93 551 ASN A CA 1
ATOM 2371 C C . ASN A 1 328 ? 4.408 34.033 1.051 1.00 50.87 551 ASN A C 1
ATOM 2372 O O . ASN A 1 328 ? 5.606 33.962 0.767 1.00 49.63 551 ASN A O 1
ATOM 2377 N N . LEU A 1 329 ? 3.814 33.194 1.901 1.00 50.62 552 LEU A N 1
ATOM 2378 C CA . LEU A 1 329 ? 4.556 32.141 2.612 1.00 48.65 552 LEU A CA 1
ATOM 2379 C C . LEU A 1 329 ? 5.101 31.062 1.683 1.00 48.41 552 LEU A C 1
ATOM 2380 O O . LEU A 1 329 ? 6.160 30.497 1.948 1.00 46.57 552 LEU A O 1
ATOM 2385 N N . ASP A 1 330 ? 4.372 30.774 0.608 1.00 50.49 553 ASP A N 1
ATOM 2386 C CA . ASP A 1 330 ? 4.781 29.740 -0.345 1.00 51.09 553 ASP A CA 1
ATOM 2387 C C . ASP A 1 330 ? 6.041 30.110 -1.124 1.00 50.17 553 ASP A C 1
ATOM 2388 O O . ASP A 1 330 ? 6.758 29.223 -1.588 1.00 50.44 553 ASP A O 1
ATOM 2393 N N . LYS A 1 331 ? 6.300 31.407 -1.280 1.00 49.80 554 LYS A N 1
ATOM 2394 C CA . LYS A 1 331 ? 7.438 31.879 -2.072 1.00 49.43 554 LYS A CA 1
ATOM 2395 C C . LYS A 1 331 ? 8.574 32.451 -1.225 1.00 46.80 554 LYS A C 1
ATOM 2396 O O . LYS A 1 331 ? 9.707 32.513 -1.692 1.00 46.44 554 LYS A O 1
ATOM 2402 N N . ASP A 1 332 ? 8.284 32.857 0.010 1.00 45.07 555 ASP A N 1
ATOM 2403 C CA . ASP A 1 332 ? 9.306 33.451 0.867 1.00 43.71 555 ASP A CA 1
ATOM 2404 C C . ASP A 1 332 ? 10.321 32.423 1.367 1.00 42.00 555 ASP A C 1
ATOM 2405 O O . ASP A 1 332 ? 9.984 31.536 2.148 1.00 41.07 555 ASP A O 1
ATOM 2410 N N . ILE A 1 333 ? 11.570 32.573 0.931 1.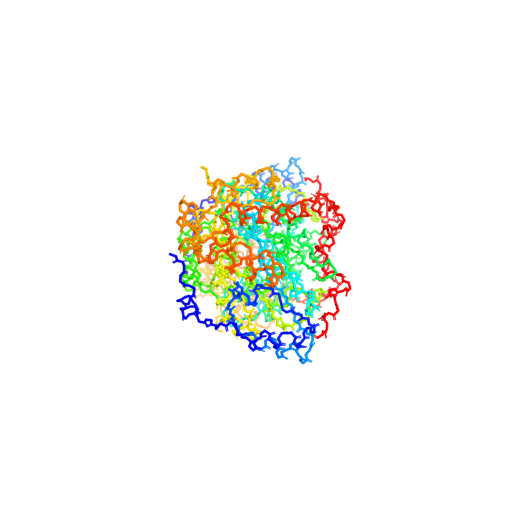00 41.65 556 ILE A N 1
ATOM 2411 C CA . ILE A 1 333 ? 12.644 31.637 1.272 1.00 39.97 556 ILE A CA 1
ATOM 2412 C C . ILE A 1 333 ? 12.940 31.586 2.770 1.00 38.45 556 ILE A C 1
ATOM 2413 O O . ILE A 1 333 ? 13.222 30.521 3.303 1.00 37.35 556 ILE A O 1
ATOM 2418 N N . SER A 1 334 ? 12.882 32.725 3.447 1.00 38.75 557 SER A N 1
ATOM 2419 C CA . SER A 1 334 ? 13.198 32.760 4.869 1.00 37.89 557 SER A CA 1
ATOM 2420 C C . SER A 1 334 ? 12.165 32.006 5.691 1.00 37.19 557 SER A C 1
ATOM 2421 O O . SER A 1 334 ? 12.528 31.321 6.639 1.00 36.40 557 SER A O 1
ATOM 2424 N N . TYR A 1 335 ? 10.888 32.124 5.330 1.00 37.85 558 TYR A N 1
ATOM 2425 C CA . TYR A 1 335 ? 9.843 31.385 6.031 1.00 37.92 558 TYR A CA 1
ATOM 2426 C C . TYR A 1 335 ? 9.998 29.897 5.761 1.00 37.35 558 TYR A C 1
ATOM 2427 O O . TYR A 1 335 ? 9.939 29.086 6.686 1.00 37.10 558 TYR A O 1
ATOM 2436 N N . GLN A 1 336 ? 10.201 29.551 4.493 1.00 37.39 559 GLN A N 1
ATOM 2437 C CA . GLN A 1 336 ? 10.386 28.163 4.097 1.00 36.91 559 GLN A CA 1
ATOM 2438 C C . GLN A 1 336 ? 11.545 27.517 4.852 1.00 35.45 559 GLN A C 1
ATOM 2439 O O . GLN A 1 336 ? 11.384 26.446 5.406 1.00 34.93 559 GLN A O 1
ATOM 2445 N N . TYR A 1 337 ? 12.685 28.193 4.918 1.00 35.14 560 TYR A N 1
ATOM 2446 C CA . TYR A 1 337 ? 13.831 27.705 5.695 1.00 34.13 560 TYR A CA 1
ATOM 2447 C C . TYR A 1 337 ? 13.495 27.528 7.173 1.00 33.96 560 TYR A C 1
ATOM 2448 O O . TYR A 1 337 ? 13.950 26.576 7.797 1.00 33.12 560 TYR A O 1
ATOM 2457 N N . LEU A 1 338 ? 12.692 28.438 7.724 1.00 35.32 561 LEU A N 1
ATOM 2458 C CA . LEU A 1 338 ? 12.267 28.328 9.121 1.00 35.93 561 LEU A CA 1
ATOM 2459 C C . LEU A 1 338 ? 11.427 27.079 9.375 1.00 36.06 561 LEU A C 1
ATOM 2460 O O . LEU A 1 338 ? 11.452 26.556 10.477 1.00 36.00 561 LEU A O 1
ATOM 2465 N N . ARG A 1 339 ? 10.707 26.602 8.360 1.00 36.61 562 ARG A N 1
ATOM 2466 C CA . ARG A 1 339 ? 9.987 25.338 8.461 1.00 37.55 562 ARG A CA 1
ATOM 2467 C C . ARG A 1 339 ? 10.930 24.157 8.715 1.00 36.63 562 ARG A C 1
ATOM 2468 O O . ARG A 1 339 ? 10.563 23.237 9.441 1.00 36.47 562 ARG A O 1
ATOM 2476 N N . TYR A 1 340 ? 12.137 24.205 8.140 1.00 36.01 563 TYR A N 1
ATOM 2477 C CA . TYR A 1 340 ? 13.142 23.146 8.301 1.00 35.44 563 TYR A CA 1
ATOM 2478 C C . TYR A 1 340 ? 13.895 23.285 9.622 1.00 36.12 563 TYR A C 1
ATOM 2479 O O . TYR A 1 340 ? 14.271 22.289 10.234 1.00 36.62 563 TYR A O 1
ATOM 2488 N N . LEU A 1 341 ? 14.109 24.514 10.075 1.00 37.39 564 LEU A N 1
ATOM 2489 C CA . LEU A 1 341 ? 15.071 24.767 11.144 1.00 37.91 564 LEU A CA 1
ATOM 2490 C C . LEU A 1 341 ? 14.469 25.089 12.512 1.00 40.28 564 LEU A C 1
ATOM 2491 O O . LEU A 1 341 ? 15.068 24.771 13.537 1.00 41.08 564 LEU A O 1
ATOM 2496 N N . LEU A 1 342 ? 13.300 25.710 12.541 1.00 42.54 565 LEU A N 1
ATOM 2497 C CA . LEU A 1 342 ? 12.686 26.115 13.797 1.00 46.15 565 LEU A CA 1
ATOM 2498 C C . LEU A 1 342 ? 11.883 24.987 14.447 1.00 48.12 565 LEU A C 1
ATOM 2499 O O . LEU A 1 342 ? 10.881 24.531 13.907 1.00 48.99 565 LEU A O 1
ATOM 2504 N N . GLU A 1 343 ? 12.326 24.537 15.616 1.00 50.25 566 GLU A N 1
ATOM 2505 C CA . GLU A 1 343 ? 11.712 23.379 16.272 1.00 52.72 566 GLU A CA 1
ATOM 2506 C C . GLU A 1 343 ? 10.353 23.680 16.913 1.00 55.57 566 GLU A C 1
ATOM 2507 O O . GLU A 1 343 ? 9.488 22.812 16.948 1.00 57.59 566 GLU A O 1
ATOM 2513 N N . ASP A 1 344 ? 10.175 24.903 17.406 1.00 57.34 567 ASP A N 1
ATOM 2514 C CA . ASP A 1 344 ? 8.962 25.308 18.134 1.00 60.55 567 ASP A CA 1
ATOM 2515 C C . ASP A 1 344 ? 7.830 25.653 17.168 1.00 60.08 567 ASP A C 1
ATOM 2516 O O . ASP A 1 344 ? 7.914 26.642 16.443 1.00 59.23 567 ASP A O 1
ATOM 2521 N N . ASP A 1 345 ? 6.774 24.844 17.168 1.00 61.22 568 ASP A N 1
ATOM 2522 C CA . ASP A 1 345 ? 5.637 25.030 16.254 1.00 62.05 568 ASP A CA 1
ATOM 2523 C C . ASP A 1 345 ? 4.950 26.367 16.439 1.00 64.06 568 ASP A C 1
ATOM 2524 O O . ASP A 1 345 ? 4.628 27.043 15.459 1.00 63.25 568 ASP A O 1
ATOM 2529 N N . ASN A 1 346 ? 4.701 26.723 17.698 1.00 66.96 569 ASN A N 1
ATOM 2530 C CA . ASN A 1 346 ? 4.015 27.968 18.029 1.00 69.46 569 ASN A CA 1
ATOM 2531 C C . ASN A 1 346 ? 4.769 29.185 17.512 1.00 67.71 569 ASN A C 1
ATOM 2532 O O . ASN A 1 346 ? 4.165 30.094 16.939 1.00 67.35 569 ASN A O 1
ATOM 2537 N N . LYS A 1 347 ? 6.088 29.185 17.707 1.00 66.44 570 LYS A N 1
ATOM 2538 C CA . LYS A 1 347 ? 6.941 30.265 17.211 1.00 65.36 570 LYS A CA 1
ATOM 2539 C C . LYS A 1 347 ? 6.891 30.374 15.691 1.00 61.29 570 LYS A C 1
ATOM 2540 O O . LYS A 1 347 ? 6.909 31.469 15.168 1.00 60.62 570 LYS A O 1
ATOM 2546 N N . LEU A 1 348 ? 6.839 29.243 14.991 1.00 58.06 571 LEU A N 1
ATOM 2547 C CA . LEU A 1 348 ? 6.731 29.250 13.531 1.00 55.20 571 LEU A CA 1
ATOM 2548 C C . LEU A 1 348 ? 5.370 29.778 13.069 1.00 56.53 571 LEU A C 1
ATOM 2549 O O . LEU A 1 348 ? 5.300 30.553 12.118 1.00 54.74 571 LEU A O 1
ATOM 2554 N N . ASN A 1 349 ? 4.300 29.327 13.722 1.00 59.08 572 ASN A N 1
ATOM 2555 C CA . ASN A 1 349 ? 2.939 29.765 13.385 1.00 61.67 572 ASN A CA 1
ATOM 2556 C C . ASN A 1 349 ? 2.691 31.232 13.752 1.00 61.84 572 ASN A C 1
ATOM 2557 O O . ASN A 1 349 ? 1.884 31.901 13.123 1.00 62.38 572 ASN A O 1
ATOM 2562 N N . GLU A 1 350 ? 3.384 31.711 14.781 1.00 61.31 573 GLU A N 1
ATOM 2563 C CA . GLU A 1 350 ? 3.332 33.117 15.175 1.00 61.70 573 GLU A CA 1
ATOM 2564 C C . GLU A 1 350 ? 3.989 33.979 14.094 1.00 58.66 573 GLU A C 1
ATOM 2565 O O . GLU A 1 350 ? 3.415 34.975 13.658 1.00 59.55 573 GLU A O 1
ATOM 2571 N N . ILE A 1 351 ? 5.184 33.580 13.662 1.00 55.08 574 ILE A N 1
ATOM 2572 C CA . ILE A 1 351 ? 5.904 34.265 12.590 1.00 52.63 574 ILE A CA 1
ATOM 2573 C C . ILE A 1 351 ? 5.135 34.183 11.271 1.00 52.25 574 ILE A C 1
ATOM 2574 O O . ILE A 1 351 ? 5.052 35.161 10.534 1.00 52.61 574 ILE A O 1
ATOM 2579 N N . GLY A 1 352 ? 4.579 33.015 10.978 1.00 52.04 575 GLY A N 1
ATOM 2580 C CA . GLY A 1 352 ? 3.874 32.785 9.724 1.00 51.88 575 GLY A CA 1
ATOM 2581 C C . GLY A 1 352 ? 2.622 33.617 9.588 1.00 54.13 575 GLY A C 1
ATOM 2582 O O . GLY A 1 352 ? 2.319 34.110 8.502 1.00 53.88 575 GLY A O 1
ATOM 2583 N N . GLU A 1 353 ? 1.890 33.770 10.688 1.00 56.59 576 GLU A N 1
ATOM 2584 C CA . GLU A 1 353 ? 0.655 34.553 10.686 1.00 59.54 576 GLU A CA 1
ATOM 2585 C C . GLU A 1 353 ? 0.940 36.053 10.562 1.00 59.16 576 GLU A C 1
ATOM 2586 O O . GLU A 1 353 ? 0.294 36.748 9.779 1.00 59.71 576 GLU A O 1
ATOM 2592 N N . LYS A 1 354 ? 1.910 36.538 11.331 1.00 58.28 577 LYS A N 1
ATOM 2593 C CA . LYS A 1 354 ? 2.309 37.944 11.283 1.00 58.36 577 LYS A CA 1
ATOM 2594 C C . LYS A 1 354 ? 2.825 38.359 9.903 1.00 56.46 577 LYS A C 1
ATOM 2595 O O . LYS A 1 354 ? 2.518 39.454 9.424 1.00 56.82 577 LYS A O 1
ATOM 2601 N N . TYR A 1 355 ? 3.587 37.476 9.260 1.00 54.12 578 TYR A N 1
ATOM 2602 C CA . TYR A 1 355 ? 4.161 37.768 7.953 1.00 52.89 578 TYR A CA 1
ATOM 2603 C C . TYR A 1 355 ? 3.079 37.727 6.886 1.00 54.08 578 TYR A C 1
ATOM 2604 O O . TYR A 1 355 ? 3.048 38.572 6.008 1.00 54.25 578 TYR A O 1
ATOM 2613 N N . LYS A 1 356 ? 2.200 36.735 6.976 1.00 55.38 579 LYS A N 1
ATOM 2614 C CA . LYS A 1 356 ? 1.069 36.600 6.067 1.00 57.56 579 LYS A CA 1
ATOM 2615 C C . LYS A 1 356 ? 0.171 37.834 6.132 1.00 59.92 579 LYS A C 1
ATOM 2616 O O . LYS A 1 356 ? -0.230 38.367 5.097 1.00 60.85 579 LYS A O 1
ATOM 2622 N N . LYS A 1 357 ? -0.113 38.295 7.351 1.00 61.14 580 LYS A N 1
ATOM 2623 C CA . LYS A 1 357 ? -0.987 39.452 7.578 1.00 63.47 580 LYS A CA 1
ATOM 2624 C C . LYS A 1 357 ? -0.328 40.801 7.251 1.00 62.49 580 LYS A C 1
ATOM 2625 O O . LYS A 1 357 ? -1.023 41.794 7.071 1.00 64.37 580 LYS A O 1
ATOM 2631 N N . GLY A 1 358 ? 1.002 40.832 7.198 1.00 59.87 581 GLY A N 1
ATOM 2632 C CA . GLY A 1 358 ? 1.753 42.062 6.975 1.00 59.06 581 GLY A CA 1
ATOM 2633 C C . GLY A 1 358 ? 2.286 42.701 8.247 1.00 59.43 581 GLY A C 1
ATOM 2634 O O . GLY A 1 358 ? 2.983 43.707 8.184 1.00 59.76 581 GLY A O 1
ATOM 2635 N N . GLU A 1 359 ? 1.963 42.125 9.402 1.00 59.82 582 GLU A N 1
ATOM 2636 C CA . GLU A 1 359 ? 2.419 42.641 10.700 1.00 60.97 582 GLU A CA 1
ATOM 2637 C C . GLU A 1 359 ? 3.927 42.457 10.943 1.00 59.48 582 GLU A C 1
ATOM 2638 O O . GLU A 1 359 ? 4.471 43.020 11.890 1.00 60.93 582 GLU A O 1
ATOM 2644 N N . MET A 1 360 ? 4.591 41.647 10.119 1.00 57.02 583 MET A N 1
ATOM 2645 C CA . MET A 1 360 ? 6.040 41.463 10.204 1.00 55.66 583 MET A CA 1
ATOM 2646 C C . MET A 1 360 ? 6.680 41.762 8.852 1.00 54.68 583 MET A C 1
ATOM 2647 O O . MET A 1 360 ? 6.215 41.297 7.813 1.00 53.80 583 MET A O 1
ATOM 2652 N N . LEU A 1 361 ? 7.760 42.534 8.879 1.00 55.38 584 LEU A N 1
ATOM 2653 C CA . LEU A 1 361 ? 8.458 42.944 7.673 1.00 55.11 584 LEU A CA 1
ATOM 2654 C C . LEU A 1 361 ? 9.452 41.863 7.211 1.00 53.03 584 LEU A C 1
ATOM 2655 O O . LEU A 1 361 ? 9.928 41.044 8.010 1.00 51.98 584 LEU A O 1
ATOM 2660 N N . SER A 1 362 ? 9.739 41.861 5.912 1.00 52.31 585 SER A N 1
ATOM 2661 C CA . SER A 1 362 ? 10.738 40.966 5.324 1.00 50.81 585 SER A CA 1
ATOM 2662 C C . SER A 1 362 ? 12.092 41.070 6.016 1.00 50.59 585 SER A C 1
ATOM 2663 O O . SER A 1 362 ? 12.805 40.079 6.144 1.00 48.81 585 SER A O 1
ATOM 2666 N N . GLY A 1 363 ? 12.454 42.277 6.435 1.00 52.15 586 GLY A N 1
ATOM 2667 C CA . GLY A 1 363 ? 13.697 42.487 7.160 1.00 52.88 586 GLY A CA 1
ATOM 2668 C C . GLY A 1 363 ? 13.719 41.737 8.479 1.00 51.97 586 GLY A C 1
ATOM 2669 O O . GLY A 1 363 ? 14.762 41.207 8.864 1.00 51.34 586 GLY A O 1
ATOM 2670 N N . GLU A 1 364 ? 12.576 41.694 9.170 1.00 51.94 587 GLU A N 1
ATOM 2671 C CA . GLU A 1 364 ? 12.489 41.015 10.464 1.00 52.02 587 GLU A CA 1
ATOM 2672 C C . GLU A 1 364 ? 12.554 39.488 10.330 1.00 49.71 587 GLU A C 1
ATOM 2673 O O . GLU A 1 364 ? 13.243 38.836 11.105 1.00 48.82 587 GLU A O 1
ATOM 2679 N N . ILE A 1 365 ? 11.834 38.927 9.361 1.00 48.40 588 ILE A N 1
ATOM 2680 C CA . ILE A 1 365 ? 11.818 37.478 9.185 1.00 47.01 588 ILE A CA 1
ATOM 2681 C C . ILE A 1 365 ? 13.184 36.958 8.728 1.00 46.36 588 ILE A C 1
ATOM 2682 O O . ILE A 1 365 ? 13.631 35.903 9.185 1.00 44.91 588 ILE A O 1
ATOM 2687 N N . LYS A 1 366 ? 13.844 37.711 7.849 1.00 47.36 589 LYS A N 1
ATOM 2688 C CA . LYS A 1 366 ? 15.217 37.411 7.452 1.00 47.39 589 LYS A CA 1
ATOM 2689 C C . LYS A 1 366 ? 16.162 37.445 8.653 1.00 48.42 589 LYS A C 1
ATOM 2690 O O . LYS A 1 366 ? 17.076 36.632 8.756 1.00 47.99 589 LYS A O 1
ATOM 2696 N N . LYS A 1 367 ? 15.939 38.394 9.552 1.00 50.47 590 LYS A N 1
ATOM 2697 C CA . LYS A 1 367 ? 16.761 38.527 10.751 1.00 52.36 590 LYS A CA 1
ATOM 2698 C C . LYS A 1 367 ? 16.546 37.356 11.710 1.00 50.58 590 LYS A C 1
ATOM 2699 O O . LYS A 1 367 ? 17.470 36.954 12.412 1.00 51.07 590 LYS A O 1
ATOM 2705 N N . ILE A 1 368 ? 15.326 36.828 11.751 1.00 49.18 591 ILE A N 1
ATOM 2706 C CA . ILE A 1 368 ? 15.017 35.680 12.598 1.00 48.33 591 ILE A CA 1
ATOM 2707 C C . ILE A 1 368 ? 15.785 34.462 12.077 1.00 46.51 591 ILE A C 1
ATOM 2708 O O . ILE A 1 368 ? 16.458 33.771 12.842 1.00 46.10 591 ILE A O 1
ATOM 2713 N N . LEU A 1 369 ? 15.691 34.236 10.767 1.00 45.29 592 LEU A N 1
ATOM 2714 C CA . LEU A 1 369 ? 16.411 33.160 10.102 1.00 43.80 592 LEU A CA 1
ATOM 2715 C C . LEU A 1 369 ? 17.917 33.233 10.346 1.00 44.68 592 LEU A C 1
ATOM 2716 O O . LEU A 1 369 ? 18.540 32.228 10.668 1.00 44.20 592 LEU A O 1
ATOM 2721 N N . ILE A 1 370 ? 18.496 34.419 10.196 1.00 46.85 593 ILE A N 1
ATOM 2722 C CA . ILE A 1 370 ? 19.942 34.605 10.366 1.00 48.32 593 ILE A CA 1
ATOM 2723 C C . ILE A 1 370 ? 20.401 34.204 11.770 1.00 49.16 593 ILE A C 1
ATOM 2724 O O . ILE A 1 370 ? 21.426 33.541 11.924 1.00 48.97 593 ILE A O 1
ATOM 2729 N N . ASP A 1 371 ? 19.641 34.609 12.782 1.00 50.38 594 ASP A N 1
ATOM 2730 C CA . ASP A 1 371 ? 19.946 34.243 14.163 1.00 51.77 594 ASP A CA 1
ATOM 2731 C C . ASP A 1 371 ? 19.840 32.734 14.353 1.00 49.25 594 ASP A C 1
ATOM 2732 O O . ASP A 1 371 ? 20.642 32.139 15.071 1.00 49.40 594 ASP A O 1
ATOM 2737 N N . VAL A 1 372 ? 18.850 32.126 13.702 1.00 47.05 595 VAL A N 1
ATOM 2738 C CA . VAL A 1 372 ? 18.628 30.685 13.798 1.00 45.04 595 VAL A CA 1
ATOM 2739 C C . VAL A 1 372 ? 19.749 29.905 13.107 1.00 43.36 595 VAL A C 1
ATOM 2740 O O . VAL A 1 372 ? 20.284 28.954 13.685 1.00 42.79 595 VAL A O 1
ATOM 2744 N N . LEU A 1 373 ? 20.081 30.309 11.879 1.00 42.73 596 LEU A N 1
ATOM 2745 C CA . LEU A 1 373 ? 21.194 29.732 11.121 1.00 42.11 596 LEU A CA 1
ATOM 2746 C C . LEU A 1 373 ? 22.538 29.886 11.816 1.00 43.15 596 LEU A C 1
ATOM 2747 O O . LEU A 1 373 ? 23.330 28.951 11.876 1.00 42.57 596 LEU A O 1
ATOM 2752 N N . THR A 1 374 ? 22.803 31.091 12.287 1.00 44.96 597 THR A N 1
ATOM 2753 C CA . THR A 1 374 ? 24.069 31.405 12.918 1.00 46.79 597 THR A CA 1
ATOM 2754 C C . THR A 1 374 ? 24.270 30.508 14.126 1.00 46.70 597 THR A C 1
ATOM 2755 O O . THR A 1 374 ? 25.364 29.999 14.347 1.00 46.65 597 THR A O 1
ATOM 2759 N N . GLU A 1 375 ? 23.203 30.309 14.893 1.00 46.81 598 GLU A N 1
ATOM 2760 C CA . GLU A 1 375 ? 23.253 29.437 16.047 1.00 47.87 598 GLU A CA 1
ATOM 2761 C C . GLU A 1 375 ? 23.551 28.008 15.600 1.00 45.05 598 GLU A C 1
ATOM 2762 O O . GLU A 1 375 ? 24.470 27.378 16.117 1.00 45.62 598 GLU A O 1
ATOM 2768 N N . LEU A 1 376 ? 22.785 27.517 14.629 1.00 42.67 599 LEU A N 1
ATOM 2769 C CA . LEU A 1 376 ? 22.943 26.151 14.118 1.00 40.80 599 LEU A CA 1
ATOM 2770 C C . LEU A 1 376 ? 24.356 25.924 13.598 1.00 40.67 599 LEU A C 1
ATOM 2771 O O . LEU A 1 376 ? 24.990 24.926 13.935 1.00 39.86 599 LEU A O 1
ATOM 2776 N N . VAL A 1 377 ? 24.842 26.862 12.792 1.00 41.20 600 VAL A N 1
ATOM 2777 C CA . VAL A 1 377 ? 26.143 26.732 12.152 1.00 41.79 600 VAL A CA 1
ATOM 2778 C C . VAL A 1 377 ? 27.289 26.852 13.154 1.00 43.88 600 VAL A C 1
ATOM 2779 O O . VAL A 1 377 ? 28.274 26.122 13.051 1.00 43.90 600 VAL A O 1
ATOM 2783 N N . LEU A 1 378 ? 27.165 27.761 14.114 1.00 46.14 601 LEU A N 1
ATOM 2784 C CA . LEU A 1 378 ? 28.206 27.930 15.130 1.00 48.76 601 LEU A CA 1
ATOM 2785 C C . LEU A 1 378 ? 28.288 26.727 16.055 1.00 48.23 601 LEU A C 1
ATOM 2786 O O . LEU A 1 378 ? 29.383 26.301 16.418 1.00 49.12 601 LEU A O 1
ATOM 2791 N N . LYS A 1 379 ? 27.134 26.179 16.429 1.00 47.17 602 LYS A N 1
ATOM 2792 C CA . LYS A 1 379 ? 27.099 24.946 17.207 1.00 47.16 602 LYS A CA 1
ATOM 2793 C C . LYS A 1 379 ? 27.730 23.785 16.423 1.00 43.99 602 LYS A C 1
ATOM 2794 O O . LYS A 1 379 ? 28.488 22.988 16.978 1.00 43.81 602 LYS A O 1
ATOM 2800 N N . HIS A 1 380 ? 27.426 23.716 15.130 1.00 41.14 603 HIS A N 1
ATOM 2801 C CA . HIS A 1 380 ? 27.987 22.698 14.246 1.00 38.81 603 HIS A CA 1
ATOM 2802 C C . HIS A 1 380 ? 29.511 22.777 14.172 1.00 39.95 603 HIS A C 1
ATOM 2803 O O . HIS A 1 380 ? 30.185 21.767 14.298 1.00 39.30 603 HIS A O 1
ATOM 2810 N N . GLN A 1 381 ? 30.040 23.976 13.960 1.00 41.85 604 GLN A N 1
ATOM 2811 C CA . GLN A 1 381 ? 31.488 24.183 13.859 1.00 44.39 604 GLN A CA 1
ATOM 2812 C C . GLN A 1 381 ? 32.211 23.952 15.178 1.00 46.44 604 GLN A C 1
ATOM 2813 O O . GLN A 1 381 ? 33.333 23.435 15.189 1.00 46.89 604 GLN A O 1
ATOM 2819 N N . GLU A 1 382 ? 31.570 24.350 16.277 1.00 48.01 605 GLU A N 1
ATOM 2820 C CA . GLU A 1 382 ? 32.099 24.125 17.622 1.00 50.60 605 GLU A CA 1
ATOM 2821 C C . GLU A 1 382 ? 32.264 22.608 17.858 1.00 47.80 605 GLU A C 1
ATOM 2822 O O . GLU A 1 382 ? 33.349 22.142 18.224 1.00 48.71 605 GLU A O 1
ATOM 2828 N N . LYS A 1 383 ? 31.219 21.845 17.552 1.00 44.36 606 LYS A N 1
ATOM 2829 C CA . LYS A 1 383 ? 31.233 20.389 17.675 1.00 42.12 606 LYS A CA 1
ATOM 2830 C C . LYS A 1 383 ? 32.295 19.756 16.771 1.00 41.00 606 LYS A C 1
ATOM 2831 O O . LYS A 1 383 ? 33.101 18.949 17.214 1.00 41.19 606 LYS A O 1
ATOM 2837 N N . LYS A 1 384 ? 32.301 20.156 15.510 1.00 40.10 607 LYS A N 1
ATOM 2838 C CA . LYS A 1 384 ? 33.245 19.643 14.524 1.00 40.32 607 LYS A CA 1
ATOM 2839 C C . LYS A 1 384 ? 34.697 19.864 14.930 1.00 42.39 607 LYS A C 1
ATOM 2840 O O . LYS A 1 384 ? 35.503 18.946 14.891 1.00 42.20 607 LYS A O 1
ATOM 2846 N N . LYS A 1 385 ? 35.028 21.086 15.310 1.00 44.80 608 LYS A N 1
ATOM 2847 C CA . LYS A 1 385 ? 36.377 21.405 15.769 1.00 48.07 608 LYS A CA 1
ATOM 2848 C C . LYS A 1 385 ? 36.799 20.526 16.959 1.00 47.62 608 LYS A C 1
ATOM 2849 O O . LYS A 1 385 ? 37.953 20.129 17.053 1.00 48.88 608 LYS A O 1
ATOM 2855 N N . SER A 1 386 ? 35.853 20.212 17.842 1.00 45.86 609 SER A N 1
ATOM 2856 C CA . SER A 1 386 ? 36.134 19.434 19.050 1.00 46.19 609 SER A CA 1
ATOM 2857 C C . SER A 1 386 ? 36.362 17.938 18.822 1.00 43.79 609 SER A C 1
ATOM 2858 O O . SER A 1 386 ? 36.887 17.265 19.706 1.00 44.92 609 SER A O 1
ATOM 2861 N N . LEU A 1 387 ? 35.984 17.412 17.656 1.00 40.85 610 LEU A N 1
ATOM 2862 C CA . LEU A 1 387 ? 36.101 15.970 17.400 1.00 38.61 610 LEU A CA 1
ATOM 2863 C C . LEU A 1 387 ? 37.542 15.463 17.409 1.00 40.03 610 LEU A C 1
ATOM 2864 O O . LEU A 1 387 ? 38.389 15.982 16.700 1.00 41.70 610 LEU A O 1
ATOM 2869 N N . THR A 1 388 ? 37.800 14.433 18.207 1.00 39.73 611 THR A N 1
ATOM 2870 C CA . THR A 1 388 ? 39.117 13.791 18.260 1.00 41.17 611 THR A CA 1
ATOM 2871 C C . THR A 1 388 ? 39.169 12.610 17.286 1.00 39.18 611 THR A C 1
ATOM 2872 O O . THR A 1 388 ? 38.126 12.074 16.890 1.00 36.49 611 THR A O 1
ATOM 2876 N N . ASP A 1 389 ? 40.376 12.216 16.897 1.00 40.83 612 ASP A N 1
ATOM 2877 C CA . ASP A 1 389 ? 40.557 11.021 16.088 1.00 39.93 612 ASP A CA 1
ATOM 2878 C C . ASP A 1 389 ? 39.886 9.832 16.759 1.00 38.33 612 ASP A C 1
ATOM 2879 O O . ASP A 1 389 ? 39.225 9.043 16.089 1.00 36.42 612 ASP A O 1
ATOM 2884 N N . GLU A 1 390 ? 40.037 9.721 18.074 1.00 40.07 613 GLU A N 1
ATOM 2885 C CA . GLU A 1 390 ? 39.424 8.628 18.840 1.00 39.47 613 GLU A CA 1
ATOM 2886 C C . GLU A 1 390 ? 37.895 8.640 18.751 1.00 36.91 613 GLU A C 1
ATOM 2887 O O . GLU A 1 390 ? 37.281 7.597 18.572 1.00 34.80 613 GLU A O 1
ATOM 2893 N N . GLU A 1 391 ? 37.288 9.815 18.878 1.00 37.34 614 GLU A N 1
ATOM 2894 C CA . GLU A 1 391 ? 35.831 9.943 18.752 1.00 35.57 614 GLU A CA 1
ATOM 2895 C C . GLU A 1 391 ? 35.351 9.545 17.356 1.00 33.41 614 GLU A C 1
ATOM 2896 O O . GLU A 1 391 ? 34.336 8.866 17.203 1.00 30.99 614 GLU A O 1
ATOM 2902 N N . ILE A 1 392 ? 36.092 9.985 16.344 1.00 34.12 615 ILE A N 1
ATOM 2903 C CA . ILE A 1 392 ? 35.741 9.709 14.955 1.00 33.11 615 ILE A CA 1
ATOM 2904 C C . ILE A 1 392 ? 35.863 8.214 14.682 1.00 32.63 615 ILE A C 1
ATOM 2905 O O . ILE A 1 392 ? 34.914 7.596 14.184 1.00 31.69 615 ILE A O 1
ATOM 2910 N N . SER A 1 393 ? 37.015 7.636 15.028 1.00 34.02 616 SER A N 1
ATOM 2911 C CA . SER A 1 393 ? 37.272 6.200 14.832 1.00 33.98 616 SER A CA 1
ATOM 2912 C C . SER A 1 393 ? 36.201 5.330 15.453 1.00 32.44 616 SER A C 1
ATOM 2913 O O . SER A 1 393 ? 35.849 4.296 14.902 1.00 32.61 616 SER A O 1
ATOM 2916 N N . TYR A 1 394 ? 35.672 5.762 16.587 1.00 32.25 617 TYR A N 1
ATOM 2917 C CA . TYR A 1 394 ? 34.661 5.004 17.295 1.00 32.30 617 TYR A CA 1
ATOM 2918 C C . TYR A 1 394 ? 33.408 4.783 16.452 1.00 30.44 617 TYR A C 1
ATOM 2919 O O . TYR A 1 394 ? 32.801 3.727 16.529 1.00 30.25 617 TYR A O 1
ATOM 2928 N N . PHE A 1 395 ? 33.030 5.773 15.644 1.00 29.34 618 PHE A N 1
ATOM 2929 C CA . PHE A 1 395 ? 31.883 5.637 14.738 1.00 27.91 618 PHE A CA 1
ATOM 2930 C C . PHE A 1 395 ? 32.083 4.506 13.713 1.00 26.94 618 PHE A C 1
ATOM 2931 O O . PHE A 1 395 ? 31.115 3.935 13.235 1.00 25.37 618 PHE A O 1
ATOM 2939 N N . PHE A 1 396 ? 33.343 4.194 13.391 1.00 27.39 619 PHE A N 1
ATOM 2940 C CA . PHE A 1 396 ? 33.669 3.142 12.415 1.00 27.44 619 PHE A CA 1
ATOM 2941 C C . PHE A 1 396 ? 33.808 1.729 13.012 1.00 27.18 619 PHE A C 1
ATOM 2942 O O . PHE A 1 396 ? 34.131 0.798 12.294 1.00 27.91 619 PHE A O 1
ATOM 2950 N N . ASP A 1 397 ? 33.562 1.586 14.310 1.00 26.90 620 ASP A N 1
ATOM 2951 C CA . ASP A 1 397 ? 33.756 0.334 15.016 1.00 27.15 620 ASP A CA 1
ATOM 2952 C C . ASP A 1 397 ? 32.448 -0.454 15.028 1.00 26.95 620 ASP A C 1
ATOM 2953 O O . ASP A 1 397 ? 31.484 -0.038 15.685 1.00 26.46 620 ASP A O 1
ATOM 2958 N N . PRO A 1 398 ? 32.420 -1.613 14.329 1.00 26.94 621 PRO A N 1
ATOM 2959 C CA . PRO A 1 398 ? 31.208 -2.415 14.245 1.00 27.21 621 PRO A CA 1
ATOM 2960 C C . PRO A 1 398 ? 30.947 -3.301 15.469 1.00 27.71 621 PRO A C 1
ATOM 2961 O O . PRO A 1 398 ? 29.882 -3.921 15.554 1.00 28.29 621 PRO A O 1
ATOM 2965 N N . ASN A 1 399 ? 31.906 -3.356 16.396 1.00 27.90 622 ASN A N 1
ATOM 2966 C CA . ASN A 1 399 ? 31.824 -4.242 17.567 1.00 28.90 622 ASN A CA 1
ATOM 2967 C C . ASN A 1 399 ? 31.431 -3.560 18.875 1.00 29.08 622 ASN A C 1
ATOM 2968 O O . ASN A 1 399 ? 31.602 -4.129 19.948 1.00 30.50 622 ASN A O 1
ATOM 2973 N N . LYS A 1 400 ? 30.896 -2.355 18.788 1.00 28.58 623 LYS A N 1
ATOM 2974 C CA . LYS A 1 400 ? 30.347 -1.680 19.953 1.00 29.38 623 LYS A CA 1
ATOM 2975 C C . LYS A 1 400 ? 29.201 -2.484 20.557 1.00 30.33 623 LYS A C 1
ATOM 2976 O O . LYS A 1 400 ? 28.300 -2.893 19.833 1.00 29.58 623 LYS A O 1
ATOM 2982 N N . PRO A 1 401 ? 29.234 -2.707 21.889 1.00 32.05 624 PRO A N 1
ATOM 2983 C CA . PRO A 1 401 ? 28.176 -3.439 22.601 1.00 33.82 624 PRO A CA 1
ATOM 2984 C C . PRO A 1 401 ? 26.776 -2.868 22.444 1.00 34.27 624 PRO A C 1
ATOM 2985 O O . PRO A 1 401 ? 25.813 -3.614 22.367 1.00 35.16 624 PRO A O 1
ATOM 2989 N N . SER A 1 402 ? 26.658 -1.556 22.394 1.00 34.08 625 SER A N 1
ATOM 2990 C CA . SER A 1 402 ? 25.353 -0.927 22.204 1.00 35.36 625 SER A CA 1
ATOM 2991 C C . SER A 1 402 ? 24.793 -1.262 20.821 1.00 34.20 625 SER A C 1
ATOM 2992 O O . SER A 1 402 ? 23.593 -1.510 20.672 1.00 35.63 625 SER A O 1
ATOM 2995 N N . LEU A 1 403 ? 25.672 -1.290 19.820 1.00 32.33 626 LEU A N 1
ATOM 2996 C CA . LEU A 1 403 ? 25.287 -1.757 18.464 1.00 31.64 626 LEU A CA 1
ATOM 2997 C C . LEU A 1 403 ? 24.889 -3.236 18.447 1.00 33.17 626 LEU A C 1
ATOM 2998 O O . LEU A 1 403 ? 23.989 -3.640 17.710 1.00 33.98 626 LEU A O 1
ATOM 3003 N N . GLN A 1 404 ? 25.569 -4.039 19.254 1.00 33.88 627 GLN A N 1
ATOM 3004 C CA . GLN A 1 404 ? 25.378 -5.479 19.214 1.00 35.78 627 GLN A CA 1
ATOM 3005 C C . GLN A 1 404 ? 24.151 -5.990 19.966 1.00 39.23 627 GLN A C 1
ATOM 3006 O O . GLN A 1 404 ? 23.866 -7.181 19.944 1.00 40.66 627 GLN A O 1
ATOM 3012 N N . LYS A 1 405 ? 23.398 -5.087 20.578 1.00 41.52 628 LYS A N 1
ATOM 3013 C CA . LYS A 1 405 ? 22.220 -5.436 21.331 1.00 45.85 628 LYS A CA 1
ATOM 3014 C C . LYS A 1 405 ? 21.214 -6.108 20.393 1.00 47.35 628 LYS A C 1
ATOM 3015 O O . LYS A 1 405 ? 20.458 -6.959 20.827 1.00 49.81 628 LYS A O 1
ATOM 3021 N N . PHE A 1 406 ? 21.244 -5.761 19.099 1.00 46.31 629 PHE A N 1
ATOM 3022 C CA . PHE A 1 406 ? 20.304 -6.309 18.124 1.00 48.69 629 PHE A CA 1
ATOM 3023 C C . PHE A 1 406 ? 20.892 -7.482 17.317 1.00 49.24 629 PHE A C 1
ATOM 3024 O O . PHE A 1 406 ? 20.277 -7.968 16.381 1.00 50.85 629 PHE A O 1
ATOM 3032 N N . LYS A 1 407 ? 22.065 -7.958 17.700 1.00 49.06 630 LYS A N 1
ATOM 3033 C CA . LYS A 1 407 ? 22.768 -8.989 16.941 1.00 51.03 630 LYS A CA 1
ATOM 3034 C C . LYS A 1 407 ? 22.003 -10.306 16.842 1.00 57.08 630 LYS A C 1
ATOM 3035 O O . LYS A 1 407 ? 22.152 -11.025 15.861 1.00 58.35 630 LYS A O 1
ATOM 3041 N N . ASN A 1 408 ? 21.198 -10.623 17.853 1.00 62.44 631 ASN A N 1
ATOM 3042 C CA . ASN A 1 408 ? 20.416 -11.862 17.880 1.00 68.38 631 ASN A CA 1
ATOM 3043 C C . ASN A 1 408 ? 18.922 -11.567 18.049 1.00 73.54 631 ASN A C 1
ATOM 3044 O O . ASN A 1 408 ? 18.142 -12.456 18.394 1.00 77.77 631 ASN A O 1
ATOM 3049 N N . MET A 1 409 ? 18.521 -10.333 17.746 1.00 74.12 632 MET A N 1
ATOM 3050 C CA . MET A 1 409 ? 17.282 -9.765 18.304 1.00 77.96 632 MET A CA 1
ATOM 3051 C C . MET A 1 409 ? 16.094 -9.904 17.359 1.00 81.30 632 MET A C 1
ATOM 3052 O O . MET A 1 409 ? 16.028 -9.241 16.331 1.00 80.34 632 MET A O 1
ATOM 3057 N N . GLY B 1 21 ? 40.850 -27.236 -36.083 1.00 92.78 244 GLY B N 1
ATOM 3058 C CA . GLY B 1 21 ? 41.858 -27.145 -34.986 1.00 87.95 244 GLY B CA 1
ATOM 3059 C C . GLY B 1 21 ? 42.139 -25.738 -34.512 1.00 86.73 244 GLY B C 1
ATOM 3060 O O . GLY B 1 21 ? 41.686 -24.769 -35.123 1.00 89.73 244 GLY B O 1
ATOM 3061 N N . ILE B 1 22 ? 42.883 -25.641 -33.410 1.00 82.60 245 ILE B N 1
ATOM 3062 C CA . ILE B 1 22 ? 43.336 -24.366 -32.884 1.00 81.03 245 ILE B CA 1
ATOM 3063 C C . ILE B 1 22 ? 44.720 -24.051 -33.462 1.00 80.18 245 ILE B C 1
ATOM 3064 O O . ILE B 1 22 ? 45.713 -24.726 -33.150 1.00 77.87 245 ILE B O 1
ATOM 3069 N N . ASN B 1 23 ? 44.781 -23.031 -34.314 1.00 82.42 246 ASN B N 1
ATOM 3070 C CA . ASN B 1 23 ? 46.052 -22.571 -34.870 1.00 82.12 246 ASN B CA 1
ATOM 3071 C C . ASN B 1 23 ? 46.729 -21.625 -33.881 1.00 78.88 246 ASN B C 1
ATOM 3072 O O . ASN B 1 23 ? 46.419 -20.436 -33.841 1.00 79.78 246 ASN B O 1
ATOM 3077 N N . TYR B 1 24 ? 47.651 -22.168 -33.086 1.00 75.41 247 TYR B N 1
ATOM 3078 C CA . TYR B 1 24 ? 48.291 -21.416 -31.996 1.00 72.57 247 TYR B CA 1
ATOM 3079 C C . TYR B 1 24 ? 49.197 -20.288 -32.492 1.00 73.98 247 TYR B C 1
ATOM 3080 O O . TYR B 1 24 ? 49.309 -19.246 -31.836 1.00 73.27 247 TYR B O 1
ATOM 3089 N N . ASN B 1 25 ? 49.851 -20.506 -33.632 1.00 76.38 248 ASN B N 1
ATOM 3090 C CA . ASN B 1 25 ? 50.664 -19.468 -34.274 1.00 78.39 248 ASN B CA 1
ATOM 3091 C C . ASN B 1 25 ? 49.835 -18.241 -34.637 1.00 80.58 248 ASN B C 1
ATOM 3092 O O . ASN B 1 25 ? 50.262 -17.111 -34.400 1.00 80.58 248 ASN B O 1
ATOM 3097 N N . LYS B 1 26 ? 48.655 -18.472 -35.210 1.00 82.86 249 LYS B N 1
ATOM 3098 C CA . LYS B 1 26 ? 47.737 -17.384 -35.564 1.00 85.81 249 LYS B CA 1
ATOM 3099 C C . LYS B 1 26 ? 47.212 -16.642 -34.333 1.00 83.51 249 LYS B C 1
ATOM 3100 O O . LYS B 1 26 ? 46.812 -15.487 -34.440 1.00 85.38 249 LYS B O 1
ATOM 3106 N N . LEU B 1 27 ? 47.218 -17.299 -33.172 1.00 79.76 250 LEU B N 1
ATOM 3107 C CA . LEU B 1 27 ? 46.848 -16.637 -31.918 1.00 77.50 250 LEU B CA 1
ATOM 3108 C C . LEU B 1 27 ? 47.956 -15.712 -31.428 1.00 75.48 250 LEU B C 1
ATOM 3109 O O . LEU B 1 27 ? 47.688 -14.564 -31.083 1.00 75.91 250 LEU B O 1
ATOM 3114 N N . ILE B 1 28 ? 49.189 -16.212 -31.396 1.00 73.74 251 ILE B N 1
ATOM 3115 C CA . ILE B 1 28 ? 50.347 -15.391 -31.037 1.00 72.91 251 ILE B CA 1
ATOM 3116 C C . ILE B 1 28 ? 50.323 -14.044 -31.761 1.00 76.07 251 ILE B C 1
ATOM 3117 O O . ILE B 1 28 ? 50.393 -12.989 -31.125 1.00 75.43 251 ILE B O 1
ATOM 3122 N N . LYS B 1 29 ? 50.230 -14.097 -33.088 1.00 79.58 252 LYS B N 1
ATOM 3123 C CA . LYS B 1 29 ? 50.304 -12.899 -33.921 1.00 83.24 252 LYS B CA 1
ATOM 3124 C C . LYS B 1 29 ? 49.047 -12.029 -33.791 1.00 84.27 252 LYS B C 1
ATOM 3125 O O . LYS B 1 29 ? 49.139 -10.803 -33.850 1.00 85.93 252 LYS B O 1
ATOM 3131 N N . GLU B 1 30 ? 47.888 -12.661 -33.602 1.00 83.35 253 GLU B N 1
ATOM 3132 C CA . GLU B 1 30 ? 46.618 -11.938 -33.428 1.00 84.91 253 GLU B CA 1
ATOM 3133 C C . GLU B 1 30 ? 46.509 -11.291 -32.039 1.00 81.40 253 GLU B C 1
ATOM 3134 O O . GLU B 1 30 ? 46.094 -10.136 -31.927 1.00 82.99 253 GLU B O 1
ATOM 3140 N N . PHE B 1 31 ? 46.864 -12.039 -30.993 1.00 76.62 254 PHE B N 1
ATOM 3141 C CA . PHE B 1 31 ? 46.850 -11.516 -29.624 1.00 73.33 254 PHE B CA 1
ATOM 3142 C C . PHE B 1 31 ? 48.055 -10.610 -29.329 1.00 71.73 254 PHE B C 1
ATOM 3143 O O . PHE B 1 31 ? 47.980 -9.756 -28.448 1.00 70.60 254 PHE B O 1
ATOM 3151 N N . GLY B 1 32 ? 49.161 -10.811 -30.042 1.00 71.76 255 GLY B N 1
ATOM 3152 C CA . GLY B 1 32 ? 50.350 -9.972 -29.887 1.00 71.15 255 GLY B CA 1
ATOM 3153 C C . GLY B 1 32 ? 51.386 -10.494 -28.902 1.00 67.21 255 GLY B C 1
ATOM 3154 O O . GLY B 1 32 ? 52.088 -9.710 -28.272 1.00 66.02 255 GLY B O 1
ATOM 3155 N N . CYS B 1 33 ? 51.497 -11.818 -28.784 1.00 65.42 256 CYS B N 1
ATOM 3156 C CA . CYS B 1 33 ? 52.483 -12.463 -27.897 1.00 62.41 256 CYS B CA 1
ATOM 3157 C C . CYS B 1 33 ? 53.781 -12.763 -28.635 1.00 63.56 256 CYS B C 1
ATOM 3158 O O . CYS B 1 33 ? 53.898 -12.512 -29.832 1.00 66.66 256 CYS B O 1
ATOM 3161 N N . SER B 1 34 ? 54.749 -13.308 -27.905 1.00 61.42 257 SER B N 1
ATOM 3162 C CA . SER B 1 34 ? 55.979 -13.814 -28.492 1.00 62.75 257 SER B CA 1
ATOM 3163 C C . SER B 1 34 ? 56.176 -15.245 -28.023 1.00 60.71 257 SER B C 1
ATOM 3164 O O . SER B 1 34 ? 55.754 -15.610 -26.932 1.00 57.98 257 SER B O 1
ATOM 3167 N N . LYS B 1 35 ? 56.842 -16.050 -28.841 1.00 62.36 258 LYS B N 1
ATOM 3168 C CA . LYS B 1 35 ? 57.127 -17.424 -28.473 1.00 60.91 258 LYS B CA 1
ATOM 3169 C C . LYS B 1 35 ? 58.247 -17.495 -27.457 1.00 59.74 258 LYS B C 1
ATOM 3170 O O . LYS B 1 35 ? 59.182 -16.707 -27.511 1.00 61.29 258 LYS B O 1
ATOM 3176 N N . ILE B 1 36 ? 58.150 -18.456 -26.546 1.00 57.48 259 ILE B N 1
ATOM 3177 C CA . ILE B 1 36 ? 59.247 -18.787 -25.643 1.00 57.14 259 ILE B CA 1
ATOM 3178 C C . ILE B 1 36 ? 60.297 -19.545 -26.457 1.00 59.85 259 ILE B C 1
ATOM 3179 O O . ILE B 1 36 ? 59.959 -20.442 -27.212 1.00 60.33 259 ILE B O 1
ATOM 3184 N N . THR B 1 37 ? 61.564 -19.189 -26.281 1.00 62.13 260 THR B N 1
ATOM 3185 C CA . THR B 1 37 ? 62.653 -19.651 -27.139 1.00 66.01 260 THR B CA 1
ATOM 3186 C C . THR B 1 37 ? 63.601 -20.519 -26.336 1.00 67.24 260 THR B C 1
ATOM 3187 O O . THR B 1 37 ? 63.472 -20.637 -25.124 1.00 65.64 260 THR B O 1
ATOM 3191 N N . GLU B 1 38 ? 64.561 -21.124 -27.016 1.00 71.69 261 GLU B N 1
ATOM 3192 C CA . GLU B 1 38 ? 65.577 -21.924 -26.344 1.00 73.96 261 GLU B CA 1
ATOM 3193 C C . GLU B 1 38 ? 66.410 -21.048 -25.405 1.00 74.59 261 GLU B C 1
ATOM 3194 O O . GLU B 1 38 ? 66.800 -21.494 -24.322 1.00 74.76 261 GLU B O 1
ATOM 3200 N N . ASN B 1 39 ? 66.681 -19.810 -25.817 1.00 75.29 262 ASN B N 1
ATOM 3201 C CA . ASN B 1 39 ? 67.473 -18.903 -24.991 1.00 75.77 262 ASN B CA 1
ATOM 3202 C C . ASN B 1 39 ? 66.729 -18.514 -23.707 1.00 71.46 262 ASN B C 1
ATOM 3203 O O . ASN B 1 39 ? 67.349 -18.358 -22.660 1.00 71.52 262 ASN B O 1
ATOM 3208 N N . HIS B 1 40 ? 65.404 -18.407 -23.771 1.00 67.79 263 HIS B N 1
ATOM 3209 C CA . HIS B 1 40 ? 64.602 -18.222 -22.550 1.00 64.19 263 HIS B CA 1
ATOM 3210 C C . HIS B 1 40 ? 64.777 -19.385 -21.572 1.00 63.65 263 HIS B C 1
ATOM 3211 O O . HIS B 1 40 ? 64.903 -19.178 -20.365 1.00 62.82 263 HIS B O 1
ATOM 3218 N N . ILE B 1 41 ? 64.804 -20.604 -22.105 1.00 64.39 264 ILE B N 1
ATOM 3219 C CA . ILE B 1 41 ? 64.957 -21.814 -21.297 1.00 64.18 264 ILE B CA 1
ATOM 3220 C C . ILE B 1 41 ? 66.315 -21.853 -20.601 1.00 66.90 264 ILE B C 1
ATOM 3221 O O . ILE B 1 41 ? 66.385 -22.048 -19.391 1.00 66.31 264 ILE B O 1
ATOM 3226 N N . LYS B 1 42 ? 67.384 -21.659 -21.366 1.00 70.29 265 LYS B N 1
ATOM 3227 C CA . LYS B 1 42 ? 68.743 -21.621 -20.816 1.00 73.98 265 LYS B CA 1
ATOM 3228 C C . LYS B 1 42 ? 68.864 -20.558 -19.728 1.00 73.26 265 LYS B C 1
ATOM 3229 O O . LYS B 1 42 ? 69.395 -20.803 -18.644 1.00 74.50 265 LYS B O 1
ATOM 3235 N N . ARG B 1 43 ? 68.364 -19.373 -20.043 1.00 71.50 266 ARG B N 1
ATOM 3236 C CA . ARG B 1 43 ? 68.341 -18.264 -19.120 1.00 70.52 266 ARG B CA 1
ATOM 3237 C C . ARG B 1 43 ? 67.642 -18.658 -17.813 1.00 68.13 266 ARG B C 1
ATOM 3238 O O . ARG B 1 43 ? 68.151 -18.381 -16.728 1.00 69.14 266 ARG B O 1
ATOM 3246 N N . ILE B 1 44 ? 66.480 -19.306 -17.924 1.00 65.17 267 ILE B N 1
ATOM 3247 C CA . ILE B 1 44 ? 65.746 -19.798 -16.753 1.00 62.93 267 ILE B CA 1
ATOM 3248 C C . ILE B 1 44 ? 66.577 -20.794 -15.953 1.00 65.75 267 ILE B C 1
ATOM 3249 O O . ILE B 1 44 ? 66.653 -20.704 -14.728 1.00 66.14 267 ILE B O 1
ATOM 3254 N N . GLU B 1 45 ? 67.204 -21.734 -16.652 1.00 68.29 268 GLU B N 1
ATOM 3255 C CA . GLU B 1 45 ? 68.040 -22.742 -16.010 1.00 71.75 268 GLU B CA 1
ATOM 3256 C C . GLU B 1 45 ? 69.262 -22.130 -15.320 1.00 75.55 268 GLU B C 1
ATOM 3257 O O . GLU B 1 45 ? 69.707 -22.630 -14.287 1.00 77.66 268 GLU B O 1
ATOM 3263 N N . LYS B 1 46 ? 69.800 -21.052 -15.887 1.00 76.98 269 LYS B N 1
ATOM 3264 C CA . LYS B 1 46 ? 70.934 -20.354 -15.278 1.00 80.48 269 LYS B CA 1
ATOM 3265 C C . LYS B 1 46 ? 70.500 -19.686 -13.979 1.00 78.13 269 LYS B C 1
ATOM 3266 O O . LYS B 1 46 ? 71.177 -19.787 -12.966 1.00 80.40 269 LYS B O 1
ATOM 3272 N N . LEU B 1 47 ? 69.351 -19.022 -14.013 1.00 73.68 270 LEU B N 1
ATOM 3273 C CA . LEU B 1 47 ? 68.859 -18.284 -12.854 1.00 71.74 270 LEU B CA 1
ATOM 3274 C C . LEU B 1 47 ? 68.347 -19.171 -11.717 1.00 70.71 270 LEU B C 1
ATOM 3275 O O . LEU B 1 47 ? 68.464 -18.803 -10.550 1.00 71.10 270 LEU B O 1
ATOM 3280 N N . THR B 1 48 ? 67.774 -20.324 -12.055 1.00 69.59 271 THR B N 1
ATOM 3281 C CA . THR B 1 48 ? 67.232 -21.241 -11.048 1.00 69.18 271 THR B CA 1
ATOM 3282 C C . THR B 1 48 ? 68.183 -22.396 -10.687 1.00 73.59 271 THR B C 1
ATOM 3283 O O . THR B 1 48 ? 67.903 -23.137 -9.754 1.00 73.99 271 THR B O 1
ATOM 3287 N N . ASN B 1 49 ? 69.288 -22.534 -11.425 1.00 77.41 272 ASN B N 1
ATOM 3288 C CA . ASN B 1 49 ? 70.279 -23.629 -11.250 1.00 82.59 272 ASN B CA 1
ATOM 3289 C C . ASN B 1 49 ? 69.608 -24.994 -11.203 1.00 81.91 272 ASN B C 1
ATOM 3290 O O . ASN B 1 49 ? 69.872 -25.804 -10.314 1.00 84.29 272 ASN B O 1
ATOM 3295 N N . SER B 1 50 ? 68.722 -25.216 -12.168 1.00 78.81 273 SER B N 1
ATOM 3296 C CA . SER B 1 50 ? 67.860 -26.381 -12.202 1.00 77.30 273 SER B CA 1
ATOM 3297 C C . SER B 1 50 ? 67.354 -26.578 -13.632 1.00 74.72 273 SER B C 1
ATOM 3298 O O . SER B 1 50 ? 67.150 -25.611 -14.361 1.00 73.03 273 SER B O 1
ATOM 3301 N N . LYS B 1 51 ? 67.190 -27.831 -14.042 1.00 75.17 274 LYS B N 1
ATOM 3302 C CA . LYS B 1 51 ? 66.617 -28.157 -15.350 1.00 73.00 274 LYS B CA 1
ATOM 3303 C C . LYS B 1 51 ? 65.206 -27.573 -15.460 1.00 67.84 274 LYS B C 1
ATOM 3304 O O . LYS B 1 51 ? 64.432 -27.606 -14.499 1.00 65.67 274 LYS B O 1
ATOM 3310 N N . ALA B 1 52 ? 64.885 -27.019 -16.625 1.00 66.04 275 ALA B N 1
ATOM 3311 C CA . ALA B 1 52 ? 63.565 -26.422 -16.849 1.00 62.36 275 ALA B CA 1
ATOM 3312 C C . ALA B 1 52 ? 62.501 -27.510 -16.955 1.00 60.70 275 ALA B C 1
ATOM 3313 O O . ALA B 1 52 ? 62.779 -28.620 -17.400 1.00 62.59 275 ALA B O 1
ATOM 3315 N N . HIS B 1 53 ? 61.284 -27.183 -16.538 1.00 57.64 276 HIS B N 1
ATOM 3316 C CA . HIS B 1 53 ? 60.170 -28.123 -16.567 1.00 56.09 276 HIS B CA 1
ATOM 3317 C C . HIS B 1 53 ? 59.884 -28.541 -18.001 1.00 55.76 276 HIS B C 1
ATOM 3318 O O . HIS B 1 53 ? 60.079 -27.749 -18.921 1.00 55.78 276 HIS B O 1
ATOM 3325 N N . HIS B 1 54 ? 59.437 -29.787 -18.186 1.00 55.79 277 HIS B N 1
ATOM 3326 C CA . HIS B 1 54 ? 59.175 -30.339 -19.530 1.00 55.55 277 HIS B CA 1
ATOM 3327 C C . HIS B 1 54 ? 58.152 -29.548 -20.345 1.00 53.79 277 HIS B C 1
ATOM 3328 O O . HIS B 1 54 ? 58.224 -29.542 -21.570 1.00 54.32 277 HIS B O 1
ATOM 3335 N N . PHE B 1 55 ? 57.216 -28.880 -19.675 1.00 52.17 278 PHE B N 1
ATOM 3336 C CA . PHE B 1 55 ? 56.223 -28.045 -20.355 1.00 51.13 278 PHE B CA 1
ATOM 3337 C C . PHE B 1 55 ? 56.865 -26.958 -21.204 1.00 51.95 278 PHE B C 1
ATOM 3338 O O . PHE B 1 55 ? 56.334 -26.617 -22.260 1.00 51.93 278 PHE B O 1
ATOM 3346 N N . ILE B 1 56 ? 57.983 -26.400 -20.742 1.00 53.18 279 ILE B N 1
ATOM 3347 C CA . ILE B 1 56 ? 58.657 -25.345 -21.504 1.00 54.95 279 ILE B CA 1
ATOM 3348 C C . ILE B 1 56 ? 59.505 -25.961 -22.607 1.00 57.45 279 ILE B C 1
ATOM 3349 O O . ILE B 1 56 ? 59.403 -25.558 -23.756 1.00 58.20 279 ILE B O 1
ATOM 3354 N N . ARG B 1 57 ? 60.333 -26.934 -22.241 1.00 59.46 280 ARG B N 1
ATOM 3355 C CA . ARG B 1 57 ? 61.137 -27.686 -23.205 1.00 62.48 280 ARG B CA 1
ATOM 3356 C C . ARG B 1 57 ? 60.318 -28.244 -24.372 1.00 62.31 280 ARG B C 1
ATOM 3357 O O . ARG B 1 57 ? 60.764 -28.205 -25.513 1.00 64.10 280 ARG B O 1
ATOM 3365 N N . ARG B 1 58 ? 59.130 -28.772 -24.084 1.00 60.45 281 ARG B N 1
ATOM 3366 C CA . ARG B 1 58 ? 58.333 -29.469 -25.098 1.00 60.73 281 ARG B CA 1
ATOM 3367 C C . ARG B 1 58 ? 57.260 -28.596 -25.738 1.00 59.72 281 ARG B C 1
ATOM 3368 O O . ARG B 1 58 ? 56.421 -29.098 -26.478 1.00 60.04 281 ARG B O 1
ATOM 3376 N N . GLY B 1 59 ? 57.278 -27.299 -25.451 1.00 46.20 282 GLY B N 1
ATOM 3377 C CA . GLY B 1 59 ? 56.406 -26.355 -26.136 1.00 45.76 282 GLY B CA 1
ATOM 3378 C C . GLY B 1 59 ? 54.956 -26.396 -25.704 1.00 44.94 282 GLY B C 1
ATOM 3379 O O . GLY B 1 59 ? 54.072 -26.034 -26.483 1.00 45.99 282 GLY B O 1
ATOM 3380 N N . ILE B 1 60 ? 54.706 -26.817 -24.463 1.00 43.78 283 ILE B N 1
ATOM 3381 C CA . ILE B 1 60 ? 53.359 -26.830 -23.900 1.00 42.36 283 ILE B CA 1
ATOM 3382 C C . ILE B 1 60 ? 53.052 -25.402 -23.442 1.00 40.28 283 ILE B C 1
ATOM 3383 O O . ILE B 1 60 ? 52.040 -24.814 -23.819 1.00 39.64 283 ILE B O 1
ATOM 3388 N N . PHE B 1 61 ? 53.936 -24.865 -22.605 1.00 38.94 284 PHE B N 1
ATOM 3389 C CA . PHE B 1 61 ? 53.981 -23.444 -22.331 1.00 36.66 284 PHE B CA 1
ATOM 3390 C C . PHE B 1 61 ? 54.883 -22.841 -23.400 1.00 37.88 284 PHE B C 1
ATOM 3391 O O . PHE B 1 61 ? 56.084 -23.072 -23.406 1.00 38.68 284 PHE B O 1
ATOM 3399 N N . PHE B 1 62 ? 54.284 -22.088 -24.315 1.00 38.12 285 PHE B N 1
ATOM 3400 C CA . PHE B 1 62 ? 54.909 -21.782 -25.612 1.00 40.31 285 PHE B CA 1
ATOM 3401 C C . PHE B 1 62 ? 54.958 -20.298 -25.939 1.00 39.79 285 PHE B C 1
ATOM 3402 O O . PHE B 1 62 ? 55.555 -19.914 -26.932 1.00 41.13 285 PHE B O 1
ATOM 3410 N N . SER B 1 63 ? 54.318 -19.476 -25.116 1.00 38.38 286 SER B N 1
ATOM 3411 C CA . SER B 1 63 ? 54.019 -18.101 -25.470 1.00 38.39 286 SER B CA 1
ATOM 3412 C C . SER B 1 63 ? 54.081 -17.219 -24.229 1.00 36.68 286 SER B C 1
ATOM 3413 O O . SER B 1 63 ? 53.838 -17.682 -23.110 1.00 35.93 286 SER B O 1
ATOM 3416 N N . HIS B 1 64 ? 54.398 -15.944 -24.419 1.00 37.09 287 HIS B N 1
ATOM 3417 C CA . HIS B 1 64 ? 54.581 -15.034 -23.289 1.00 35.40 287 HIS B CA 1
ATOM 3418 C C . HIS B 1 64 ? 54.438 -13.564 -23.661 1.00 35.65 287 HIS B C 1
ATOM 3419 O O . HIS B 1 64 ? 54.459 -13.200 -24.833 1.00 36.26 287 HIS B O 1
ATOM 3426 N N . ARG B 1 65 ? 54.343 -12.730 -22.632 1.00 35.44 288 ARG B N 1
ATOM 3427 C CA . ARG B 1 65 ? 54.606 -11.303 -22.746 1.00 36.57 288 ARG B CA 1
ATOM 3428 C C . ARG B 1 65 ? 55.499 -10.842 -21.596 1.00 35.25 288 ARG B C 1
ATOM 3429 O O . ARG B 1 65 ? 55.223 -11.130 -20.423 1.00 33.87 288 ARG B O 1
ATOM 3437 N N . ASP B 1 66 ? 56.566 -10.131 -21.948 1.00 35.61 289 ASP B N 1
ATOM 3438 C CA . ASP B 1 66 ? 57.515 -9.561 -20.992 1.00 34.49 289 ASP B CA 1
ATOM 3439 C C . ASP B 1 66 ? 58.263 -10.575 -20.133 1.00 34.01 289 ASP B C 1
ATOM 3440 O O . ASP B 1 66 ? 58.606 -10.288 -18.988 1.00 33.49 289 ASP B O 1
ATOM 3445 N N . LEU B 1 67 ? 58.547 -11.744 -20.690 1.00 34.73 290 LEU B N 1
ATOM 3446 C CA . LEU B 1 67 ? 59.279 -12.763 -19.949 1.00 35.19 290 LEU B CA 1
ATOM 3447 C C . LEU B 1 67 ? 60.713 -12.309 -19.654 1.00 36.26 290 LEU B C 1
ATOM 3448 O O . LEU B 1 67 ? 61.216 -12.515 -18.550 1.00 35.02 290 LEU B O 1
ATOM 3453 N N . ASP B 1 68 ? 61.353 -11.670 -20.627 1.00 38.25 291 ASP B N 1
ATOM 3454 C CA . ASP B 1 68 ? 62.721 -11.199 -20.437 1.00 40.18 291 ASP B CA 1
ATOM 3455 C C . ASP B 1 68 ? 62.820 -10.155 -19.330 1.00 38.75 291 ASP B C 1
ATOM 3456 O O . ASP B 1 68 ? 63.722 -10.225 -18.494 1.00 38.99 291 ASP B O 1
ATOM 3461 N N . PHE B 1 69 ? 61.894 -9.199 -19.316 1.00 36.99 292 PHE B N 1
ATOM 3462 C CA . PHE B 1 69 ? 61.832 -8.238 -18.224 1.00 35.72 292 PHE B CA 1
ATOM 3463 C C . PHE B 1 69 ? 61.775 -8.972 -16.886 1.00 34.68 292 PHE B C 1
ATOM 3464 O O . PHE B 1 69 ? 62.527 -8.650 -15.969 1.00 35.86 292 PHE B O 1
ATOM 3472 N N . LEU B 1 70 ? 60.894 -9.962 -16.767 1.00 33.42 293 LEU B N 1
ATOM 3473 C CA . LEU B 1 70 ? 60.764 -10.688 -15.505 1.00 32.38 293 LEU B CA 1
ATOM 3474 C C . LEU B 1 70 ? 62.065 -11.377 -15.111 1.00 32.61 293 LEU B C 1
ATOM 3475 O O . LEU B 1 70 ? 62.498 -11.286 -13.973 1.00 32.47 293 LEU B O 1
ATOM 3480 N N . LEU B 1 71 ? 62.683 -12.067 -16.055 1.00 33.47 294 LEU B N 1
ATOM 3481 C CA . LEU B 1 71 ? 63.901 -12.816 -15.761 1.00 34.30 294 LEU B CA 1
ATOM 3482 C C . LEU B 1 71 ? 65.027 -11.876 -15.360 1.00 34.56 294 LEU B C 1
ATOM 3483 O O . LEU B 1 71 ? 65.769 -12.143 -14.411 1.00 34.40 294 LEU B O 1
ATOM 3488 N N . ASN B 1 72 ? 65.130 -10.757 -16.060 1.00 34.92 295 ASN B N 1
ATOM 3489 C CA . ASN B 1 72 ? 66.095 -9.750 -15.673 1.00 35.69 295 ASN B CA 1
ATOM 3490 C C . ASN B 1 72 ? 65.796 -9.172 -14.300 1.00 34.14 295 ASN B C 1
ATOM 3491 O O . ASN B 1 72 ? 66.707 -8.909 -13.551 1.00 34.35 295 ASN B O 1
ATOM 3496 N N . TYR B 1 73 ? 64.518 -8.955 -14.000 1.00 32.27 296 TYR B N 1
ATOM 3497 C CA . TYR B 1 73 ? 64.109 -8.431 -12.713 1.00 31.32 296 TYR B CA 1
ATOM 3498 C C . TYR B 1 73 ? 64.539 -9.390 -11.620 1.00 31.82 296 TYR B C 1
ATOM 3499 O O . TYR B 1 73 ? 65.039 -8.961 -10.586 1.00 32.47 296 TYR B O 1
ATOM 3508 N N . TYR B 1 74 ? 64.335 -10.687 -11.852 1.00 32.00 297 TYR B N 1
ATOM 3509 C CA . TYR B 1 74 ? 64.680 -11.705 -10.873 1.00 32.13 297 TYR B CA 1
ATOM 3510 C C . TYR B 1 74 ? 66.195 -11.743 -10.646 1.00 33.46 297 TYR B C 1
ATOM 3511 O O . TYR B 1 74 ? 66.661 -11.864 -9.526 1.00 32.91 297 TYR B O 1
ATOM 3520 N N . GLU B 1 75 ? 66.943 -11.602 -11.724 1.00 34.55 298 GLU B N 1
ATOM 3521 C CA . GLU B 1 75 ? 68.392 -11.576 -11.663 1.00 36.72 298 GLU B CA 1
ATOM 3522 C C . GLU B 1 75 ? 68.933 -10.425 -10.801 1.00 36.90 298 GLU B C 1
ATOM 3523 O O . GLU B 1 75 ? 69.852 -10.627 -10.006 1.00 37.94 298 GLU B O 1
ATOM 3529 N N . GLN B 1 76 ? 68.371 -9.225 -10.968 1.00 35.53 299 GLN B N 1
ATOM 3530 C CA . GLN B 1 76 ? 68.814 -8.055 -10.215 1.00 35.48 299 GLN B CA 1
ATOM 3531 C C . GLN B 1 76 ? 68.283 -8.061 -8.780 1.00 35.31 299 GLN B C 1
ATOM 3532 O O . GLN B 1 76 ? 69.029 -7.745 -7.857 1.00 36.11 299 GLN B O 1
ATOM 3538 N N . HIS B 1 77 ? 67.004 -8.421 -8.601 1.00 34.04 300 HIS B N 1
ATOM 3539 C CA . HIS B 1 77 ? 66.311 -8.263 -7.319 1.00 33.59 300 HIS B CA 1
ATOM 3540 C C . HIS B 1 77 ? 65.891 -9.559 -6.613 1.00 34.30 300 HIS B C 1
ATOM 3541 O O . HIS B 1 77 ? 65.382 -9.500 -5.501 1.00 33.81 300 HIS B O 1
ATOM 3548 N N . LYS B 1 78 ? 66.080 -10.718 -7.242 1.00 36.85 301 LYS B N 1
ATOM 3549 C CA . LYS B 1 78 ? 65.705 -12.025 -6.651 1.00 38.71 301 LYS B CA 1
ATOM 3550 C C . LYS B 1 78 ? 64.302 -12.016 -6.078 1.00 37.20 301 LYS B C 1
ATOM 3551 O O . LYS B 1 78 ? 64.069 -12.481 -4.963 1.00 39.04 301 LYS B O 1
ATOM 3557 N N . CYS B 1 79 ? 63.355 -11.521 -6.856 1.00 35.93 302 CYS B N 1
ATOM 3558 C CA . CYS B 1 79 ? 62.057 -11.182 -6.307 1.00 33.89 302 CYS B CA 1
ATOM 3559 C C . CYS B 1 79 ? 60.987 -11.016 -7.384 1.00 31.02 302 CYS B C 1
ATOM 3560 O O . CYS B 1 79 ? 61.163 -10.228 -8.296 1.00 30.82 302 CYS B O 1
ATOM 3563 N N . PHE B 1 80 ? 59.914 -11.802 -7.282 1.00 28.60 303 PHE B N 1
ATOM 3564 C CA . PHE B 1 80 ? 58.642 -11.537 -7.974 1.00 26.38 303 PHE B CA 1
ATOM 3565 C C . PHE B 1 80 ? 57.598 -12.452 -7.341 1.00 24.96 303 PHE B C 1
ATOM 3566 O O . PHE B 1 80 ? 57.915 -13.136 -6.378 1.00 24.92 303 PHE B O 1
ATOM 3574 N N . TYR B 1 81 ? 56.361 -12.450 -7.836 1.00 23.37 304 TYR B N 1
ATOM 3575 C CA . TYR B 1 81 ? 55.376 -13.444 -7.387 1.00 22.66 304 TYR B CA 1
ATOM 3576 C C . TYR B 1 81 ? 54.602 -14.028 -8.552 1.00 22.71 304 TYR B C 1
ATOM 3577 O O . TYR B 1 81 ? 54.585 -13.460 -9.655 1.00 22.76 304 TYR B O 1
ATOM 3586 N N . ILE B 1 82 ? 53.982 -15.176 -8.293 1.00 22.56 305 ILE B N 1
ATOM 3587 C CA . ILE B 1 82 ? 53.248 -15.940 -9.299 1.00 22.93 305 ILE B CA 1
ATOM 3588 C C . ILE B 1 82 ? 51.761 -15.886 -8.977 1.00 22.52 305 ILE B C 1
ATOM 3589 O O . ILE B 1 82 ? 51.370 -16.036 -7.820 1.00 22.99 305 ILE B O 1
ATOM 3594 N N . TYR B 1 83 ? 50.938 -15.693 -10.001 1.00 22.24 306 TYR B N 1
ATOM 3595 C CA . TYR B 1 83 ? 49.495 -15.602 -9.823 1.00 21.78 306 TYR B CA 1
ATOM 3596 C C . TYR B 1 83 ? 48.816 -16.477 -10.864 1.00 22.37 306 TYR B C 1
ATOM 3597 O O . TYR B 1 83 ? 49.126 -16.407 -12.059 1.00 22.71 306 TYR B O 1
ATOM 3606 N N . THR B 1 84 ? 47.913 -17.333 -10.401 1.00 22.49 307 THR B N 1
ATOM 3607 C CA . THR B 1 84 ? 47.034 -18.059 -11.312 1.00 22.87 307 THR B CA 1
ATOM 3608 C C . THR B 1 84 ? 45.716 -18.334 -10.605 1.00 22.39 307 THR B C 1
ATOM 3609 O O . THR B 1 84 ? 45.565 -17.996 -9.431 1.00 21.12 307 THR B O 1
ATOM 3613 N N . GLY B 1 85 ? 44.756 -18.907 -11.318 1.00 22.87 308 GLY B N 1
ATOM 3614 C CA . GLY B 1 85 ? 43.430 -19.081 -10.744 1.00 23.13 308 GLY B CA 1
ATOM 3615 C C . GLY B 1 85 ? 42.613 -20.240 -11.264 1.00 24.37 308 GLY B C 1
ATOM 3616 O O . GLY B 1 85 ? 42.966 -20.893 -12.244 1.00 25.31 308 GLY B O 1
ATOM 3617 N N . ARG B 1 86 ? 41.504 -20.472 -10.574 1.00 24.51 309 ARG B N 1
ATOM 3618 C CA . ARG B 1 86 ? 40.570 -21.516 -10.899 1.00 25.57 309 ARG B CA 1
ATOM 3619 C C . ARG B 1 86 ? 39.148 -21.013 -10.684 1.00 25.50 309 ARG B C 1
ATOM 3620 O O . ARG B 1 86 ? 38.835 -20.461 -9.627 1.00 24.59 309 ARG B O 1
ATOM 3628 N N . GLY B 1 87 ? 38.298 -21.208 -11.690 1.00 26.52 310 GLY B N 1
ATOM 3629 C CA . GLY B 1 87 ? 36.867 -20.963 -11.573 1.00 26.71 310 GLY B CA 1
ATOM 3630 C C . GLY B 1 87 ? 36.138 -22.244 -11.191 1.00 28.79 310 GLY B C 1
ATOM 3631 O O . GLY B 1 87 ? 36.091 -23.190 -11.990 1.00 31.40 310 GLY B O 1
ATOM 3632 N N . PRO B 1 88 ? 35.577 -22.299 -9.967 1.00 28.79 311 PRO B N 1
ATOM 3633 C CA . PRO B 1 88 ? 34.933 -23.523 -9.459 1.00 30.38 311 PRO B CA 1
ATOM 3634 C C . PRO B 1 88 ? 33.530 -23.759 -10.025 1.00 32.02 311 PRO B C 1
ATOM 3635 O O . PRO B 1 88 ? 32.533 -23.440 -9.385 1.00 31.20 311 PRO B O 1
ATOM 3639 N N . SER B 1 89 ? 33.472 -24.303 -11.237 1.00 34.15 312 SER B N 1
ATOM 3640 C CA . SER B 1 89 ? 32.206 -24.558 -11.927 1.00 35.69 312 SER B CA 1
ATOM 3641 C C . SER B 1 89 ? 31.817 -26.036 -11.876 1.00 38.04 312 SER B C 1
ATOM 3642 O O . SER B 1 89 ? 30.687 -26.383 -12.193 1.00 39.01 312 SER B O 1
ATOM 3645 N N . SER B 1 90 ? 32.753 -26.893 -11.476 1.00 39.92 313 SER B N 1
ATOM 3646 C CA . SER B 1 90 ? 32.498 -28.327 -11.368 1.00 43.20 313 SER B CA 1
ATOM 3647 C C . SER B 1 90 ? 33.124 -28.938 -10.125 1.00 43.76 313 SER B C 1
ATOM 3648 O O . SER B 1 90 ? 34.156 -28.479 -9.626 1.00 41.85 313 SER B O 1
ATOM 3651 N N . LEU B 1 91 ? 32.509 -30.026 -9.681 1.00 46.93 314 LEU B N 1
ATOM 3652 C CA . LEU B 1 91 ? 32.895 -30.697 -8.452 1.00 48.04 314 LEU B CA 1
ATOM 3653 C C . LEU B 1 91 ? 34.283 -31.280 -8.557 1.00 49.69 314 LEU B C 1
ATOM 3654 O O . LEU B 1 91 ? 35.049 -31.236 -7.594 1.00 51.77 314 LEU B O 1
ATOM 3659 N N . SER B 1 92 ? 34.627 -31.813 -9.720 1.00 51.31 315 SER B N 1
ATOM 3660 C CA . SER B 1 92 ? 36.017 -32.176 -9.924 1.00 52.73 315 SER B CA 1
ATOM 3661 C C . SER B 1 92 ? 36.615 -31.672 -11.246 1.00 52.14 315 SER B C 1
ATOM 3662 O O . SER B 1 92 ? 35.993 -31.656 -12.328 1.00 51.96 315 SER B O 1
ATOM 3665 N N . MET B 1 93 ? 37.872 -31.287 -11.103 1.00 50.74 316 MET B N 1
ATOM 3666 C CA . MET B 1 93 ? 38.663 -30.758 -12.181 1.00 49.88 316 MET B CA 1
ATOM 3667 C C . MET B 1 93 ? 39.185 -31.914 -13.004 1.00 50.73 316 MET B C 1
ATOM 3668 O O . MET B 1 93 ? 39.186 -33.049 -12.542 1.00 53.12 316 MET B O 1
ATOM 3673 N N . HIS B 1 94 ? 39.596 -31.622 -14.231 1.00 49.04 317 HIS B N 1
ATOM 3674 C CA . HIS B 1 94 ? 40.225 -32.606 -15.089 1.00 49.16 317 HIS B CA 1
ATOM 3675 C C . HIS B 1 94 ? 41.712 -32.288 -15.253 1.00 47.77 317 HIS B C 1
ATOM 3676 O O . HIS B 1 94 ? 42.199 -31.299 -14.708 1.00 44.57 317 HIS B O 1
ATOM 3683 N N . LEU B 1 95 ? 42.426 -33.155 -15.970 1.00 49.16 318 LEU B N 1
ATOM 3684 C CA . LEU B 1 95 ? 43.881 -33.055 -16.104 1.00 48.84 318 LEU B CA 1
ATOM 3685 C C . LEU B 1 95 ? 44.323 -31.731 -16.681 1.00 46.66 318 LEU B C 1
ATOM 3686 O O . LEU B 1 95 ? 45.331 -31.183 -16.248 1.00 46.22 318 LEU B O 1
ATOM 3691 N N . GLY B 1 96 ? 43.591 -31.245 -17.678 1.00 45.98 319 GLY B N 1
ATOM 3692 C CA . GLY B 1 96 ? 43.862 -29.948 -18.280 1.00 45.51 319 GLY B CA 1
ATOM 3693 C C . GLY B 1 96 ? 43.917 -28.807 -17.283 1.00 44.04 319 GLY B C 1
ATOM 3694 O O . GLY B 1 96 ? 44.770 -27.936 -17.395 1.00 43.66 319 GLY B O 1
ATOM 3695 N N . HIS B 1 97 ? 43.008 -28.814 -16.306 1.00 44.22 320 HIS B N 1
ATOM 3696 C CA . HIS B 1 97 ? 42.978 -27.790 -15.261 1.00 42.91 320 HIS B CA 1
ATOM 3697 C C . HIS B 1 97 ? 44.236 -27.809 -14.410 1.00 43.11 320 HIS B C 1
ATOM 3698 O O . HIS B 1 97 ? 44.556 -26.799 -13.795 1.00 42.69 320 HIS B O 1
ATOM 3705 N N . LEU B 1 98 ? 44.932 -28.942 -14.348 1.00 43.67 321 LEU B N 1
ATOM 3706 C CA . LEU B 1 98 ? 46.130 -29.034 -13.512 1.00 44.92 321 LEU B CA 1
ATOM 3707 C C . LEU B 1 98 ? 47.410 -28.558 -14.191 1.00 44.46 321 LEU B C 1
ATOM 3708 O O . LEU B 1 98 ? 48.396 -28.268 -13.498 1.00 44.55 321 LEU B O 1
ATOM 3713 N N . ILE B 1 99 ? 47.394 -28.471 -15.521 1.00 43.81 322 ILE B N 1
ATOM 3714 C CA . ILE B 1 99 ? 48.576 -28.050 -16.278 1.00 42.78 322 ILE B CA 1
ATOM 3715 C C . ILE B 1 99 ? 49.163 -26.740 -15.728 1.00 39.81 322 ILE B C 1
ATOM 3716 O O . ILE B 1 99 ? 50.335 -26.690 -15.383 1.00 39.96 322 ILE B O 1
ATOM 3721 N N . PRO B 1 100 ? 48.348 -25.684 -15.619 1.00 37.08 323 PRO B N 1
ATOM 3722 C CA . PRO B 1 100 ? 48.874 -24.463 -15.024 1.00 35.03 323 PRO B CA 1
ATOM 3723 C C . PRO B 1 100 ? 49.379 -24.636 -13.594 1.00 33.50 323 PRO B C 1
ATOM 3724 O O . PRO B 1 100 ? 50.368 -24.016 -13.209 1.00 32.16 323 PRO B O 1
ATOM 3728 N N . PHE B 1 101 ? 48.700 -25.473 -12.815 1.00 33.21 324 PHE B N 1
ATOM 3729 C CA . PHE B 1 101 ? 49.048 -25.655 -11.404 1.00 32.85 324 PHE B CA 1
ATOM 3730 C C . PHE B 1 101 ? 50.327 -26.472 -11.232 1.00 34.31 324 PHE B C 1
ATOM 3731 O O . PHE B 1 101 ? 51.144 -26.156 -10.368 1.00 33.76 324 PHE B O 1
ATOM 3739 N N . TYR B 1 102 ? 50.505 -27.510 -12.042 1.00 36.24 325 TYR B N 1
ATOM 3740 C CA . TYR B 1 102 ? 51.786 -28.211 -12.067 1.00 38.61 325 TYR B CA 1
ATOM 3741 C C . TYR B 1 102 ? 52.906 -27.243 -12.428 1.00 36.40 325 TYR B C 1
ATOM 3742 O O . TYR B 1 102 ? 53.969 -27.256 -11.821 1.00 35.15 325 TYR B O 1
ATOM 3751 N N . PHE B 1 103 ? 52.655 -26.396 -13.420 1.00 35.13 326 PHE B N 1
ATOM 3752 C CA . PHE B 1 103 ? 53.654 -25.423 -13.845 1.00 33.99 326 PHE B CA 1
ATOM 3753 C C . PHE B 1 103 ? 53.975 -24.392 -12.743 1.00 32.26 326 PHE B C 1
ATOM 3754 O O . PHE B 1 103 ? 55.141 -24.060 -12.536 1.00 32.22 326 PHE B O 1
ATOM 3762 N N . CYS B 1 104 ? 52.953 -23.924 -12.024 1.00 30.40 327 CYS B N 1
ATOM 3763 C CA . CYS B 1 104 ? 53.156 -23.042 -10.875 1.00 29.12 327 CYS B CA 1
ATOM 3764 C C . CYS B 1 104 ? 53.915 -23.717 -9.755 1.00 30.25 327 CYS B C 1
ATOM 3765 O O . CYS B 1 104 ? 54.706 -23.076 -9.067 1.00 30.14 327 CYS B O 1
ATOM 3768 N N . LYS B 1 105 ? 53.671 -25.006 -9.551 1.00 31.64 328 LYS B N 1
ATOM 3769 C CA . LYS B 1 105 ? 54.429 -25.744 -8.567 1.00 32.81 328 LYS B CA 1
ATOM 3770 C C . LYS B 1 105 ? 55.908 -25.670 -8.904 1.00 33.12 328 LYS B C 1
ATOM 3771 O O . LYS B 1 105 ? 56.737 -25.417 -8.033 1.00 33.92 328 LYS B O 1
ATOM 3777 N N . TYR B 1 106 ? 56.234 -25.922 -10.163 1.00 33.43 329 TYR B N 1
ATOM 3778 C CA . TYR B 1 106 ? 57.613 -25.841 -10.622 1.00 34.27 329 TYR B CA 1
ATOM 3779 C C . TYR B 1 106 ? 58.183 -24.426 -10.433 1.00 33.14 329 TYR B C 1
ATOM 3780 O O . TYR B 1 106 ? 59.249 -24.260 -9.854 1.00 34.04 329 TYR B O 1
ATOM 3789 N N . LEU B 1 107 ? 57.469 -23.419 -10.917 1.00 31.56 330 LEU B N 1
ATOM 3790 C CA . LEU B 1 107 ? 57.939 -22.030 -10.844 1.00 30.67 330 LEU B CA 1
ATOM 3791 C C . LEU B 1 107 ? 58.222 -21.602 -9.410 1.00 30.13 330 LEU B C 1
ATOM 3792 O O . LEU B 1 107 ? 59.237 -20.991 -9.124 1.00 29.74 330 LEU B O 1
ATOM 3797 N N . GLN B 1 108 ? 57.298 -21.945 -8.524 1.00 30.84 331 GLN B N 1
ATOM 3798 C CA . GLN B 1 108 ? 57.432 -21.708 -7.094 1.00 32.00 331 GLN B CA 1
ATOM 3799 C C . GLN B 1 108 ? 58.715 -22.325 -6.530 1.00 34.55 331 GLN B C 1
ATOM 3800 O O . GLN B 1 108 ? 59.450 -21.645 -5.813 1.00 35.81 331 GLN B O 1
ATOM 3806 N N . GLU B 1 109 ? 58.970 -23.599 -6.844 1.00 36.84 332 GLU B N 1
ATOM 3807 C CA . GLU B 1 109 ? 60.193 -24.302 -6.396 1.00 39.37 332 GLU B CA 1
ATOM 3808 C C . GLU B 1 109 ? 61.465 -23.728 -7.009 1.00 38.20 332 GLU B C 1
ATOM 3809 O O . GLU B 1 109 ? 62.413 -23.426 -6.304 1.00 38.54 332 GLU B O 1
ATOM 3815 N N . ALA B 1 110 ? 61.485 -23.625 -8.331 1.00 36.72 333 ALA B N 1
ATOM 3816 C CA . ALA B 1 110 ? 62.677 -23.209 -9.064 1.00 36.80 333 ALA B CA 1
ATOM 3817 C C . ALA B 1 110 ? 63.130 -21.767 -8.728 1.00 35.51 333 ALA B C 1
ATOM 3818 O O . ALA B 1 110 ? 64.320 -21.517 -8.553 1.00 35.82 333 ALA B O 1
ATOM 3820 N N . PHE B 1 111 ? 62.180 -20.837 -8.637 1.00 33.62 334 PHE B N 1
ATOM 3821 C CA . PHE B 1 111 ? 62.489 -19.428 -8.354 1.00 32.81 334 PHE B CA 1
ATOM 3822 C C . PHE B 1 111 ? 62.400 -19.067 -6.870 1.00 32.73 334 PHE B C 1
ATOM 3823 O O . PHE B 1 111 ? 62.959 -18.062 -6.464 1.00 32.17 334 PHE B O 1
ATOM 3831 N N . ASN B 1 112 ? 61.718 -19.892 -6.070 1.00 33.80 335 ASN B N 1
ATOM 3832 C CA . ASN B 1 112 ? 61.618 -19.690 -4.616 1.00 35.29 335 ASN B CA 1
ATOM 3833 C C . ASN B 1 112 ? 60.891 -18.381 -4.300 1.00 33.53 335 ASN B C 1
ATOM 3834 O O . ASN B 1 112 ? 61.424 -17.500 -3.627 1.00 34.61 335 ASN B O 1
ATOM 3839 N N . VAL B 1 113 ? 59.675 -18.260 -4.834 1.00 31.01 336 VAL B N 1
ATOM 3840 C CA . VAL B 1 113 ? 58.867 -17.046 -4.725 1.00 28.48 336 VAL B CA 1
ATOM 3841 C C . VAL B 1 113 ? 57.426 -17.399 -4.348 1.00 27.03 336 VAL B C 1
ATOM 3842 O O . VAL B 1 113 ? 57.004 -18.532 -4.522 1.00 26.43 336 VAL B O 1
ATOM 3846 N N . PRO B 1 114 ? 56.665 -16.424 -3.827 1.00 26.18 337 PRO B N 1
ATOM 3847 C CA . PRO B 1 114 ? 55.260 -16.675 -3.477 1.00 25.34 337 PRO B CA 1
ATOM 3848 C C . PRO B 1 114 ? 54.357 -16.972 -4.673 1.00 24.55 337 PRO B C 1
ATOM 3849 O O . PRO B 1 114 ? 54.616 -16.509 -5.796 1.00 23.63 337 PRO B O 1
ATOM 3853 N N . LEU B 1 115 ? 53.311 -17.752 -4.401 1.00 24.37 338 LEU B N 1
ATOM 3854 C CA . LEU B 1 115 ? 52.291 -18.101 -5.370 1.00 23.66 338 LEU B CA 1
ATOM 3855 C C . LEU B 1 115 ? 50.942 -17.746 -4.763 1.00 22.95 338 LEU B C 1
ATOM 3856 O O . LEU B 1 115 ? 50.604 -18.219 -3.675 1.00 23.09 338 LEU B O 1
ATOM 3861 N N . VAL B 1 116 ? 50.175 -16.918 -5.471 1.00 21.96 339 VAL B N 1
ATOM 3862 C CA . VAL B 1 116 ? 48.825 -16.565 -5.047 1.00 21.32 339 VAL B CA 1
ATOM 3863 C C . VAL B 1 116 ? 47.829 -17.177 -6.026 1.00 21.46 339 VAL B C 1
ATOM 3864 O O . VAL B 1 116 ? 48.026 -17.114 -7.240 1.00 21.91 339 VAL B O 1
ATOM 3868 N N . ILE B 1 117 ? 46.765 -17.766 -5.486 1.00 21.26 340 ILE B N 1
ATOM 3869 C CA . ILE B 1 117 ? 45.803 -18.505 -6.270 1.00 20.99 340 ILE B CA 1
ATOM 3870 C C . ILE B 1 117 ? 44.402 -17.989 -5.982 1.00 20.59 340 ILE B C 1
ATOM 3871 O O . ILE B 1 117 ? 43.930 -18.061 -4.855 1.00 20.98 340 ILE B O 1
ATOM 3876 N N . GLN B 1 118 ? 43.755 -17.449 -7.01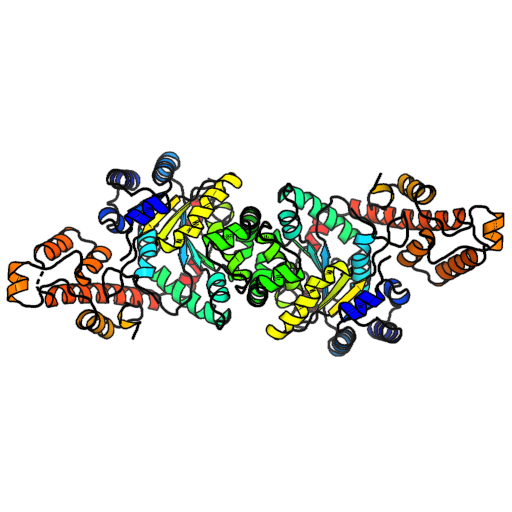1 1.00 19.82 341 GLN B N 1
ATOM 3877 C CA . GLN B 1 118 ? 42.400 -16.943 -6.915 1.00 19.20 341 GLN B CA 1
ATOM 3878 C C . GLN B 1 118 ? 41.422 -18.044 -7.231 1.00 20.34 341 GLN B C 1
ATOM 3879 O O . GLN B 1 118 ? 41.550 -18.711 -8.264 1.00 21.82 341 GLN B O 1
ATOM 3885 N N . LEU B 1 119 ? 40.450 -18.230 -6.350 1.00 20.02 342 LEU B N 1
ATOM 3886 C CA . LEU B 1 119 ? 39.296 -19.053 -6.645 1.00 20.61 342 LEU B CA 1
ATOM 3887 C C . LEU B 1 119 ? 38.207 -18.077 -7.014 1.00 19.76 342 LEU B C 1
ATOM 3888 O O . LEU B 1 119 ? 37.704 -17.366 -6.160 1.00 19.42 342 LEU B O 1
ATOM 3893 N N . SER B 1 120 ? 37.846 -18.031 -8.294 1.00 19.95 343 SER B N 1
ATOM 3894 C CA . SER B 1 120 ? 36.858 -17.084 -8.763 1.00 19.39 343 SER B CA 1
ATOM 3895 C C . SER B 1 120 ? 35.456 -17.649 -8.572 1.00 20.18 343 SER B C 1
ATOM 3896 O O . SER B 1 120 ? 34.712 -17.867 -9.540 1.00 21.85 343 SER B O 1
ATOM 3899 N N . ASP B 1 121 ? 35.100 -17.876 -7.317 1.00 19.89 344 ASP B N 1
ATOM 3900 C CA . ASP B 1 121 ? 33.760 -18.332 -6.976 1.00 20.91 344 ASP B CA 1
ATOM 3901 C C . ASP B 1 121 ? 32.686 -17.295 -7.361 1.00 20.36 344 ASP B C 1
ATOM 3902 O O . ASP B 1 121 ? 31.576 -17.666 -7.724 1.00 20.82 344 ASP B O 1
ATOM 3907 N N . ASP B 1 122 ? 33.019 -16.013 -7.267 1.00 19.54 345 ASP B N 1
ATOM 3908 C CA . ASP B 1 122 ? 32.123 -14.954 -7.725 1.00 19.82 345 ASP B CA 1
ATOM 3909 C C . ASP B 1 122 ? 31.816 -15.104 -9.217 1.00 20.92 345 ASP B C 1
ATOM 3910 O O . ASP B 1 122 ? 30.646 -15.066 -9.627 1.00 21.44 345 ASP B O 1
ATOM 3915 N N . GLU B 1 123 ? 32.860 -15.315 -10.018 1.00 20.85 346 GLU B N 1
ATOM 3916 C CA . GLU B 1 123 ? 32.682 -15.548 -11.445 1.00 21.66 346 GLU B CA 1
ATOM 3917 C C . GLU B 1 123 ? 31.653 -16.634 -11.703 1.00 22.60 346 GLU B C 1
ATOM 3918 O O . GLU B 1 123 ? 30.699 -16.436 -12.448 1.00 22.82 346 GLU B O 1
ATOM 3924 N N . LYS B 1 124 ? 31.838 -17.786 -11.075 1.00 22.78 347 LYS B N 1
ATOM 3925 C CA . LYS B 1 124 ? 31.036 -18.937 -11.432 1.00 24.26 347 LYS B CA 1
ATOM 3926 C C . LYS B 1 124 ? 29.635 -18.866 -10.865 1.00 24.93 347 LYS B C 1
ATOM 3927 O O . LYS B 1 124 ? 28.702 -19.423 -11.459 1.00 26.79 347 LYS B O 1
ATOM 3933 N N . TYR B 1 125 ? 29.478 -18.192 -9.728 1.00 23.99 348 TYR B N 1
ATOM 3934 C CA . TYR B 1 125 ? 28.147 -17.875 -9.224 1.00 24.28 348 TYR B CA 1
ATOM 3935 C C . TYR B 1 125 ? 27.419 -16.988 -10.222 1.00 24.65 348 TYR B C 1
ATOM 3936 O O . TYR B 1 125 ? 26.264 -17.228 -10.546 1.00 24.97 348 TYR B O 1
ATOM 3945 N N . LEU B 1 126 ? 28.118 -15.964 -10.706 1.00 24.46 349 LEU B N 1
ATOM 3946 C CA . LEU B 1 126 ? 27.532 -14.996 -11.624 1.00 25.65 349 LEU B CA 1
ATOM 3947 C C . LEU B 1 126 ? 27.247 -15.529 -13.031 1.00 27.63 349 LEU B C 1
ATOM 3948 O O . LEU B 1 126 ? 26.307 -15.072 -13.682 1.00 28.44 349 LEU B O 1
ATOM 3953 N N . PHE B 1 127 ? 28.060 -16.466 -13.508 1.00 29.36 350 PHE B N 1
ATOM 3954 C CA . PHE B 1 127 ? 27.917 -16.988 -14.874 1.00 31.66 350 PHE B CA 1
ATOM 3955 C C . PHE B 1 127 ? 26.971 -18.189 -14.974 1.00 33.30 350 PHE B C 1
ATOM 3956 O O . PHE B 1 127 ? 26.547 -18.545 -16.077 1.00 35.20 350 PHE B O 1
ATOM 3964 N N . ASN B 1 128 ? 26.624 -18.814 -13.852 1.00 32.84 351 ASN B N 1
ATOM 3965 C CA . ASN B 1 128 ? 25.714 -19.976 -13.877 1.00 34.30 351 ASN B CA 1
ATOM 3966 C C . ASN B 1 128 ? 24.409 -19.655 -13.168 1.00 35.20 351 ASN B C 1
ATOM 3967 O O . ASN B 1 128 ? 24.368 -19.570 -11.946 1.00 34.14 351 ASN B O 1
ATOM 3972 N N . GLN B 1 129 ? 23.343 -19.486 -13.944 1.00 37.66 352 GLN B N 1
ATOM 3973 C CA . GLN B 1 129 ? 22.110 -18.893 -13.435 1.00 39.37 352 GLN B CA 1
ATOM 3974 C C . GLN B 1 129 ? 21.470 -19.672 -12.293 1.00 38.67 352 GLN B C 1
ATOM 3975 O O . GLN B 1 129 ? 20.899 -19.078 -11.382 1.00 36.92 352 GLN B O 1
ATOM 3981 N N . ASN B 1 130 ? 21.561 -20.997 -12.346 1.00 40.01 353 ASN B N 1
ATOM 3982 C CA . ASN B 1 130 ? 20.890 -21.854 -11.360 1.00 41.17 353 ASN B CA 1
ATOM 3983 C C . ASN B 1 130 ? 21.768 -22.256 -10.177 1.00 38.90 353 ASN B C 1
ATOM 3984 O O . ASN B 1 130 ? 21.320 -22.993 -9.308 1.00 39.25 353 ASN B O 1
ATOM 3989 N N . TYR B 1 131 ? 23.009 -21.769 -10.142 1.00 35.80 354 TYR B N 1
ATOM 3990 C CA . TYR B 1 131 ? 23.940 -22.105 -9.072 1.00 34.41 354 TYR B CA 1
ATOM 3991 C C . TYR B 1 131 ? 23.873 -21.061 -7.962 1.00 32.00 354 TYR B C 1
ATOM 3992 O O . TYR B 1 131 ? 24.017 -19.870 -8.212 1.00 30.18 354 TYR B O 1
ATOM 4001 N N . SER B 1 132 ? 23.670 -21.516 -6.735 1.00 31.85 355 SER B N 1
ATOM 4002 C CA . SER B 1 132 ? 23.693 -20.633 -5.577 1.00 31.03 355 SER B CA 1
ATOM 4003 C C . SER B 1 132 ? 25.138 -20.432 -5.121 1.00 30.06 355 SER B C 1
ATOM 4004 O O . SER B 1 132 ? 26.030 -21.203 -5.490 1.00 29.21 355 SER B O 1
ATOM 4007 N N . LEU B 1 133 ? 25.365 -19.416 -4.293 1.00 29.75 356 LEU B N 1
ATOM 4008 C CA . LEU B 1 133 ? 26.684 -19.244 -3.667 1.00 29.15 356 LEU B CA 1
ATOM 4009 C C . LEU B 1 133 ? 27.057 -20.475 -2.832 1.00 29.73 356 LEU B C 1
ATOM 4010 O O . LEU B 1 133 ? 28.194 -20.933 -2.873 1.00 28.95 356 LEU B O 1
ATOM 4015 N N . GLU B 1 134 ? 26.089 -20.988 -2.081 1.00 31.31 357 GLU B N 1
ATOM 4016 C CA . GLU B 1 134 ? 26.266 -22.177 -1.239 1.00 33.66 357 GLU B CA 1
ATOM 4017 C C . GLU B 1 134 ? 26.713 -23.412 -2.057 1.00 33.87 357 GLU B C 1
ATOM 4018 O O . GLU B 1 134 ? 27.651 -24.115 -1.677 1.00 34.36 357 GLU B O 1
ATOM 4024 N N . TYR B 1 135 ? 26.064 -23.646 -3.191 1.00 33.44 358 TYR B N 1
ATOM 4025 C CA . TYR B 1 135 ? 26.489 -24.704 -4.097 1.00 33.75 358 TYR B CA 1
ATOM 4026 C C . TYR B 1 135 ? 27.903 -24.473 -4.665 1.00 32.51 358 TYR B C 1
ATOM 4027 O O . TYR B 1 135 ? 28.717 -25.396 -4.689 1.00 32.80 358 TYR B O 1
ATOM 4036 N N . ILE B 1 136 ? 28.198 -23.253 -5.111 1.00 31.22 359 ILE B N 1
ATOM 4037 C CA . ILE B 1 136 ? 29.538 -22.930 -5.617 1.00 30.48 359 ILE B CA 1
ATOM 4038 C C . ILE B 1 136 ? 30.596 -23.223 -4.550 1.00 30.55 359 ILE B C 1
ATOM 4039 O O . ILE B 1 136 ? 31.697 -23.663 -4.863 1.00 31.19 359 ILE B O 1
ATOM 4044 N N . ASN B 1 137 ? 30.259 -22.999 -3.285 1.00 30.88 360 ASN B N 1
ATOM 4045 C CA . ASN B 1 137 ? 31.233 -23.179 -2.227 1.00 30.67 360 ASN B CA 1
ATOM 4046 C C . ASN B 1 137 ? 31.612 -24.638 -1.981 1.00 32.52 360 ASN B C 1
ATOM 4047 O O . ASN B 1 137 ? 32.771 -24.929 -1.666 1.00 32.63 360 ASN B O 1
ATOM 4052 N N . THR B 1 138 ? 30.659 -25.557 -2.129 1.00 33.69 361 THR B N 1
ATOM 4053 C CA . THR B 1 138 ? 30.995 -26.978 -2.072 1.00 35.22 361 THR B CA 1
ATOM 4054 C C . THR B 1 138 ? 32.018 -27.318 -3.177 1.00 34.58 361 THR B C 1
ATOM 4055 O O . THR B 1 138 ? 32.981 -28.056 -2.937 1.00 36.01 361 THR B O 1
ATOM 4059 N N . LEU B 1 139 ? 31.821 -26.759 -4.369 1.00 32.91 362 LEU B N 1
ATOM 4060 C CA . LEU B 1 139 ? 32.737 -26.980 -5.484 1.00 32.33 362 LEU B CA 1
ATOM 4061 C C . LEU B 1 139 ? 34.111 -26.381 -5.189 1.00 31.32 362 LEU B C 1
ATOM 4062 O O . LEU B 1 139 ? 35.141 -27.019 -5.415 1.00 31.83 362 LEU B O 1
ATOM 4067 N N . THR B 1 140 ? 34.114 -25.151 -4.684 1.00 29.90 363 THR B N 1
ATOM 4068 C CA . THR B 1 140 ? 35.345 -24.460 -4.336 1.00 28.48 363 THR B CA 1
ATOM 4069 C C . THR B 1 140 ? 36.185 -25.253 -3.345 1.00 29.73 363 THR B C 1
ATOM 4070 O O . THR B 1 140 ? 37.386 -25.441 -3.545 1.00 29.61 363 THR B O 1
ATOM 4074 N N . ASN B 1 141 ? 35.568 -25.712 -2.266 1.00 31.54 364 ASN B N 1
ATOM 4075 C CA . ASN B 1 141 ? 36.320 -26.427 -1.250 1.00 33.09 364 ASN B CA 1
ATOM 4076 C C . ASN B 1 141 ? 36.948 -27.715 -1.806 1.00 34.63 364 ASN B C 1
ATOM 4077 O O . ASN B 1 141 ? 38.100 -28.015 -1.498 1.00 35.13 364 ASN B O 1
ATOM 4082 N N . GLU B 1 142 ? 36.217 -28.433 -2.656 1.00 35.27 365 GLU B N 1
ATOM 4083 C CA . GLU B 1 142 ? 36.748 -29.635 -3.306 1.00 37.20 365 GLU B CA 1
ATOM 4084 C C . GLU B 1 142 ? 37.876 -29.281 -4.286 1.00 35.44 365 GLU B C 1
ATOM 4085 O O . GLU B 1 142 ? 38.947 -29.883 -4.277 1.00 35.55 365 GLU B O 1
ATOM 4091 N N . ASN B 1 143 ? 37.636 -28.283 -5.118 1.00 33.62 366 ASN B N 1
ATOM 4092 C CA . ASN B 1 143 ? 38.646 -27.787 -6.041 1.00 32.21 366 ASN B CA 1
ATOM 4093 C C . ASN B 1 143 ? 39.958 -27.382 -5.335 1.00 31.68 366 ASN B C 1
ATOM 4094 O O . ASN B 1 143 ? 41.064 -27.633 -5.835 1.00 31.56 366 ASN B O 1
ATOM 4099 N N . VAL B 1 144 ? 39.831 -26.749 -4.171 1.00 31.26 367 VAL B N 1
ATOM 4100 C CA . VAL B 1 144 ? 40.993 -26.298 -3.412 1.00 30.91 367 VAL B CA 1
ATOM 4101 C C . VAL B 1 144 ? 41.854 -27.475 -2.981 1.00 32.48 367 VAL B C 1
ATOM 4102 O O . VAL B 1 144 ? 43.087 -27.402 -3.033 1.00 32.17 367 VAL B O 1
ATOM 4106 N N . LYS B 1 145 ? 41.204 -28.564 -2.580 1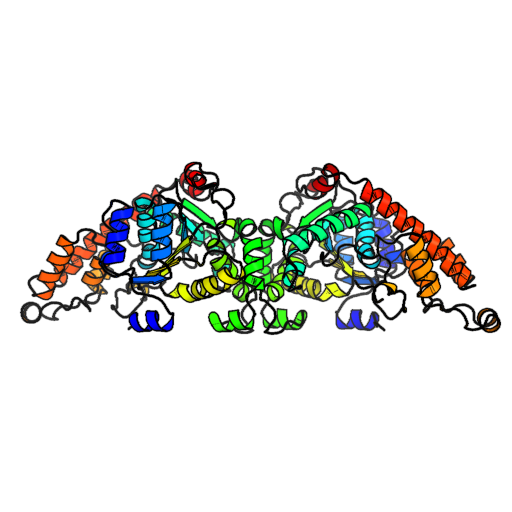.00 34.08 368 LYS B N 1
ATOM 4107 C CA . LYS B 1 145 ? 41.920 -29.790 -2.259 1.00 35.28 368 LYS B CA 1
ATOM 4108 C C . LYS B 1 145 ? 42.642 -30.333 -3.488 1.00 35.16 368 LYS B C 1
ATOM 4109 O O . LYS B 1 145 ? 43.786 -30.776 -3.386 1.00 36.04 368 LYS B O 1
ATOM 4115 N N . ASP B 1 146 ? 41.992 -30.296 -4.649 1.00 34.37 369 ASP B N 1
ATOM 4116 C CA . ASP B 1 146 ? 42.633 -30.751 -5.889 1.00 34.56 369 ASP B CA 1
ATOM 4117 C C . ASP B 1 146 ? 43.874 -29.917 -6.176 1.00 32.95 369 ASP B C 1
ATOM 4118 O O . ASP B 1 146 ? 44.927 -30.454 -6.520 1.00 33.11 369 ASP B O 1
ATOM 4123 N N . ILE B 1 147 ? 43.737 -28.604 -6.003 1.00 31.13 370 ILE B N 1
ATOM 4124 C CA . ILE B 1 147 ? 44.827 -27.665 -6.239 1.00 29.96 370 ILE B CA 1
ATOM 4125 C C . ILE B 1 147 ? 45.993 -27.910 -5.291 1.00 30.28 370 ILE B C 1
ATOM 4126 O O . ILE B 1 147 ? 47.133 -28.006 -5.721 1.00 30.78 370 ILE B O 1
ATOM 4131 N N . ILE B 1 148 ? 45.703 -28.019 -4.005 1.00 30.30 371 ILE B N 1
ATOM 4132 C CA . ILE B 1 148 ? 46.725 -28.346 -3.022 1.00 31.05 371 ILE B CA 1
ATOM 4133 C C . ILE B 1 148 ? 47.412 -29.692 -3.327 1.00 32.88 371 ILE B C 1
ATOM 4134 O O . ILE B 1 148 ? 48.633 -29.808 -3.193 1.00 33.01 371 ILE B O 1
ATOM 4139 N N . SER B 1 149 ? 46.634 -30.683 -3.761 1.00 33.79 372 SER B N 1
ATOM 4140 C CA . SER B 1 149 ? 47.130 -32.045 -3.957 1.00 36.13 372 SER B CA 1
ATOM 4141 C C . SER B 1 149 ? 48.137 -32.209 -5.110 1.00 36.71 372 SER B C 1
ATOM 4142 O O . SER B 1 149 ? 48.671 -33.291 -5.314 1.00 38.44 372 SER B O 1
ATOM 4145 N N . VAL B 1 150 ? 48.369 -31.142 -5.859 1.00 35.60 373 VAL B N 1
ATOM 4146 C CA . VAL B 1 150 ? 49.435 -31.069 -6.840 1.00 36.33 373 VAL B CA 1
ATOM 4147 C C . VAL B 1 150 ? 50.831 -31.042 -6.191 1.00 36.85 373 VAL B C 1
ATOM 4148 O O . VAL B 1 150 ? 51.836 -31.307 -6.860 1.00 37.72 373 VAL B O 1
ATOM 4152 N N . GLY B 1 151 ? 50.886 -30.722 -4.899 1.00 36.47 374 GLY B N 1
ATOM 4153 C CA . GLY B 1 151 ? 52.138 -30.695 -4.140 1.00 37.33 374 GLY B CA 1
ATOM 4154 C C . GLY B 1 151 ? 52.695 -29.302 -3.940 1.00 36.36 374 GLY B C 1
ATOM 4155 O O . GLY B 1 151 ? 53.902 -29.110 -3.808 1.00 36.40 374 GLY B O 1
ATOM 4156 N N . LEU B 1 152 ? 51.810 -28.316 -3.924 1.00 36.28 375 LEU B N 1
ATOM 4157 C CA . LEU B 1 152 ? 52.228 -26.934 -3.756 1.00 35.34 375 LEU B CA 1
ATOM 4158 C C . LEU B 1 152 ? 52.900 -26.779 -2.401 1.00 36.24 375 LEU B C 1
ATOM 4159 O O . LEU B 1 152 ? 52.569 -27.489 -1.447 1.00 38.03 375 LEU B O 1
ATOM 4164 N N . ASN B 1 153 ? 53.882 -25.889 -2.337 1.00 35.58 376 ASN B N 1
ATOM 4165 C CA . ASN B 1 153 ? 54.577 -25.608 -1.095 1.00 35.40 376 ASN B CA 1
ATOM 4166 C C . ASN B 1 153 ? 53.708 -24.729 -0.205 1.00 34.90 376 ASN B C 1
ATOM 4167 O O . ASN B 1 153 ? 53.532 -23.551 -0.507 1.00 34.02 376 ASN B O 1
ATOM 4172 N N . PRO B 1 154 ? 53.167 -25.290 0.896 1.00 36.12 377 PRO B N 1
ATOM 4173 C CA . PRO B 1 154 ? 52.271 -24.524 1.776 1.00 35.80 377 PRO B CA 1
ATOM 4174 C C . PRO B 1 154 ? 52.906 -23.256 2.342 1.00 35.98 377 PRO B C 1
ATOM 4175 O O . PRO B 1 154 ? 52.213 -22.268 2.552 1.00 36.06 377 PRO B O 1
ATOM 4179 N N . GLU B 1 155 ? 54.219 -23.282 2.552 1.00 37.17 378 GLU B N 1
ATOM 4180 C CA . GLU B 1 155 ? 54.931 -22.153 3.135 1.00 37.27 378 GLU B CA 1
ATOM 4181 C C . GLU B 1 155 ? 55.011 -20.940 2.189 1.00 35.26 378 GLU B C 1
ATOM 4182 O O . GLU B 1 155 ? 55.167 -19.821 2.654 1.00 35.04 378 GLU B O 1
ATOM 4188 N N . LEU B 1 156 ? 54.913 -21.167 0.878 1.00 33.86 379 LEU B N 1
ATOM 4189 C CA . LEU B 1 156 ? 55.015 -20.100 -0.126 1.00 31.93 379 LEU B CA 1
ATOM 4190 C C . LEU B 1 156 ? 53.729 -19.950 -0.947 1.00 30.32 379 LEU B C 1
ATOM 4191 O O . LEU B 1 156 ? 53.778 -19.469 -2.079 1.00 30.34 379 LEU B O 1
ATOM 4196 N N . THR B 1 157 ? 52.589 -20.369 -0.405 1.00 29.50 380 THR B N 1
ATOM 4197 C CA . THR B 1 157 ? 51.344 -20.327 -1.168 1.00 28.12 380 THR B CA 1
ATOM 4198 C C . THR B 1 157 ? 50.244 -19.609 -0.410 1.00 27.24 380 THR B C 1
ATOM 4199 O O . THR B 1 157 ? 50.066 -19.827 0.783 1.00 27.45 380 THR B O 1
ATOM 4203 N N . PHE B 1 158 ? 49.505 -18.762 -1.125 1.00 25.73 381 PHE B N 1
ATOM 4204 C CA . PHE B 1 158 ? 48.336 -18.088 -0.575 1.00 24.63 381 PHE B CA 1
ATOM 4205 C C . PHE B 1 158 ? 47.164 -18.301 -1.503 1.00 23.82 381 PHE B C 1
ATOM 4206 O O . PHE B 1 158 ? 47.164 -17.813 -2.634 1.00 23.61 381 PHE B O 1
ATOM 4214 N N . ILE B 1 159 ? 46.174 -19.038 -1.022 1.00 23.63 382 ILE B N 1
ATOM 4215 C CA . ILE B 1 159 ? 44.950 -19.253 -1.757 1.00 22.89 382 ILE B CA 1
ATOM 4216 C C . ILE B 1 159 ? 43.889 -18.349 -1.152 1.00 22.70 382 ILE B C 1
ATOM 4217 O O . ILE B 1 159 ? 43.837 -18.182 0.072 1.00 23.68 382 ILE B O 1
ATOM 4222 N N . PHE B 1 160 ? 43.039 -17.784 -1.997 1.00 21.80 383 PHE B N 1
ATOM 4223 C CA . PHE B 1 160 ? 41.931 -16.960 -1.528 1.00 22.13 383 PHE B CA 1
ATOM 4224 C C . PHE B 1 160 ? 40.665 -17.137 -2.379 1.00 22.18 383 PHE B C 1
ATOM 4225 O O . PHE B 1 160 ? 40.738 -17.385 -3.589 1.00 21.57 383 PHE B O 1
ATOM 4233 N N . LYS B 1 161 ? 39.513 -17.006 -1.728 1.00 22.34 384 LYS B N 1
ATOM 4234 C CA . LYS B 1 161 ? 38.231 -16.952 -2.417 1.00 22.40 384 LYS B CA 1
ATOM 4235 C C . LYS B 1 161 ? 37.843 -15.486 -2.622 1.00 20.75 384 LYS B C 1
ATOM 4236 O O . LYS B 1 161 ? 37.875 -14.699 -1.678 1.00 20.15 384 LYS B O 1
ATOM 4242 N N . ASN B 1 162 ? 37.468 -15.120 -3.842 1.00 19.73 385 ASN B N 1
ATOM 4243 C CA . ASN B 1 162 ? 36.980 -13.760 -4.102 1.00 19.03 385 ASN B CA 1
ATOM 4244 C C . ASN B 1 162 ? 35.795 -13.374 -3.194 1.00 19.08 385 ASN B C 1
ATOM 4245 O O . ASN B 1 162 ? 35.686 -12.211 -2.781 1.00 18.53 385 ASN B O 1
ATOM 4250 N N . THR B 1 163 ? 34.933 -14.334 -2.852 1.00 19.72 386 THR B N 1
ATOM 4251 C CA . THR B 1 163 ? 33.803 -14.030 -1.953 1.00 20.33 386 THR B CA 1
ATOM 4252 C C . THR B 1 163 ? 34.264 -13.582 -0.583 1.00 20.97 386 THR B C 1
ATOM 4253 O O . THR B 1 163 ? 33.543 -12.864 0.094 1.00 22.46 386 THR B O 1
ATOM 4257 N N . GLU B 1 164 ? 35.460 -13.999 -0.174 1.00 21.48 387 GLU B N 1
ATOM 4258 C CA . GLU B 1 164 ? 36.003 -13.668 1.143 1.00 22.04 387 GLU B CA 1
ATOM 4259 C C . GLU B 1 164 ? 37.087 -12.582 1.114 1.00 21.43 387 GLU B C 1
ATOM 4260 O O . GLU B 1 164 ? 37.302 -11.899 2.124 1.00 21.24 387 GLU B O 1
ATOM 4266 N N . TYR B 1 165 ? 37.761 -12.423 -0.026 1.00 20.46 388 TYR B N 1
ATOM 4267 C CA . TYR B 1 165 ? 38.948 -11.571 -0.112 1.00 19.78 388 TYR B CA 1
ATOM 4268 C C . TYR B 1 165 ? 38.697 -10.261 -0.852 1.00 19.43 388 TYR B C 1
ATOM 4269 O O . TYR B 1 165 ? 39.609 -9.474 -1.033 1.00 19.60 388 TYR B O 1
ATOM 4278 N N . ALA B 1 166 ? 37.462 -10.014 -1.263 1.00 20.16 389 ALA B N 1
ATOM 4279 C CA . ALA B 1 166 ? 37.147 -8.840 -2.079 1.00 20.44 389 ALA B CA 1
ATOM 4280 C C . ALA B 1 166 ? 37.522 -7.494 -1.432 1.00 21.01 389 ALA B C 1
ATOM 4281 O O . ALA B 1 166 ? 37.870 -6.544 -2.132 1.00 20.44 389 ALA B O 1
ATOM 4283 N N . GLY B 1 167 ? 37.435 -7.417 -0.108 1.00 21.80 390 GLY B N 1
ATOM 4284 C CA . GLY B 1 167 ? 37.855 -6.225 0.620 1.00 22.35 390 GLY B CA 1
ATOM 4285 C C . GLY B 1 167 ? 39.280 -5.808 0.297 1.00 21.92 390 GLY B C 1
ATOM 4286 O O . GLY B 1 167 ? 39.583 -4.630 0.227 1.00 21.47 390 GLY B O 1
ATOM 4287 N N . TYR B 1 168 ? 40.157 -6.780 0.097 1.00 22.54 391 TYR B N 1
ATOM 4288 C CA . TYR B 1 168 ? 41.560 -6.487 -0.187 1.00 23.07 391 TYR B CA 1
ATOM 4289 C C . TYR B 1 168 ? 41.761 -6.081 -1.635 1.00 21.93 391 TYR B C 1
ATOM 4290 O O . TYR B 1 168 ? 42.684 -5.334 -1.949 1.00 20.99 391 TYR B O 1
ATOM 4299 N N . LEU B 1 169 ? 40.888 -6.572 -2.515 1.00 21.07 392 LEU B N 1
ATOM 4300 C CA . LEU B 1 169 ? 41.006 -6.314 -3.950 1.00 20.44 392 LEU B CA 1
ATOM 4301 C C . LEU B 1 169 ? 40.327 -5.024 -4.396 1.00 19.70 392 LEU B C 1
ATOM 4302 O O . LEU B 1 169 ? 40.661 -4.492 -5.446 1.00 19.99 392 LEU B O 1
ATOM 4307 N N . TYR B 1 170 ? 39.372 -4.526 -3.620 1.00 19.85 393 TYR B N 1
ATOM 4308 C CA . TYR B 1 170 ? 38.406 -3.549 -4.151 1.00 19.75 393 TYR B CA 1
ATOM 4309 C C . TYR B 1 170 ? 39.020 -2.207 -4.577 1.00 19.45 393 TYR B C 1
ATOM 4310 O O . TYR B 1 170 ? 38.702 -1.711 -5.661 1.00 19.59 393 TYR B O 1
ATOM 4319 N N . PRO B 1 171 ? 39.912 -1.626 -3.757 1.00 18.63 394 PRO B N 1
ATOM 4320 C CA . PRO B 1 171 ? 40.525 -0.362 -4.216 1.00 18.97 394 PRO B CA 1
ATOM 4321 C C . PRO B 1 171 ? 41.198 -0.482 -5.579 1.00 17.84 394 PRO B C 1
ATOM 4322 O O . PRO B 1 171 ? 41.098 0.412 -6.395 1.00 16.96 394 PRO B O 1
ATOM 4326 N N . THR B 1 172 ? 41.825 -1.620 -5.825 1.00 17.47 395 THR B N 1
ATOM 4327 C CA . THR B 1 172 ? 42.495 -1.845 -7.081 1.00 17.65 395 THR B CA 1
ATOM 4328 C C . THR B 1 172 ? 41.461 -2.092 -8.184 1.00 17.70 395 THR B C 1
ATOM 4329 O O . THR B 1 172 ? 41.579 -1.539 -9.289 1.00 18.00 395 THR B O 1
ATOM 4333 N N . VAL B 1 173 ? 40.443 -2.889 -7.860 1.00 16.87 396 VAL B N 1
ATOM 4334 C CA . VAL B 1 173 ? 39.323 -3.130 -8.761 1.00 1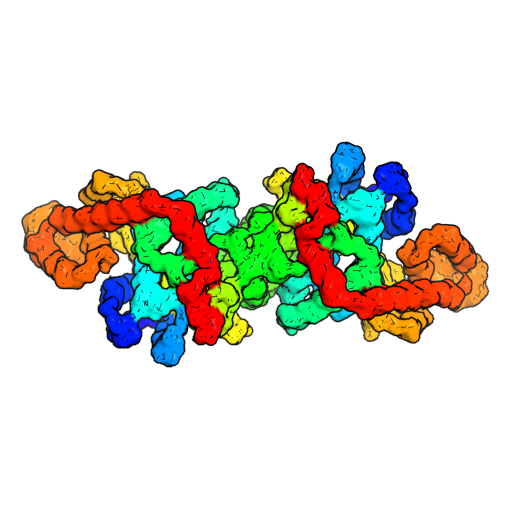6.97 396 VAL B CA 1
ATOM 4335 C C . VAL B 1 173 ? 38.698 -1.805 -9.212 1.00 17.28 396 VAL B C 1
ATOM 4336 O O . VAL B 1 173 ? 38.369 -1.641 -10.383 1.00 17.60 396 VAL B O 1
ATOM 4340 N N . LEU B 1 174 ? 38.546 -0.868 -8.282 1.00 17.59 397 LEU B N 1
ATOM 4341 C CA . LEU B 1 174 ? 37.948 0.436 -8.596 1.00 18.21 397 LEU B CA 1
ATOM 4342 C C . LEU B 1 174 ? 38.733 1.149 -9.677 1.00 18.52 397 LEU B C 1
ATOM 4343 O O . LEU B 1 174 ? 38.166 1.698 -10.614 1.00 19.05 397 LEU B O 1
ATOM 4348 N N . SER B 1 175 ? 40.049 1.140 -9.543 1.00 18.51 398 SER B N 1
ATOM 4349 C CA . SER B 1 175 ? 40.890 1.799 -10.511 1.00 18.68 398 SER B CA 1
ATOM 4350 C C . SER B 1 175 ? 40.820 1.112 -11.882 1.00 18.48 398 SER B C 1
ATOM 4351 O O . SER B 1 175 ? 40.822 1.781 -12.919 1.00 18.47 398 SER B O 1
ATOM 4354 N N . ILE B 1 176 ? 40.750 -0.218 -11.873 1.00 17.87 399 ILE B N 1
ATOM 4355 C CA . ILE B 1 176 ? 40.625 -1.007 -13.097 1.00 18.00 399 ILE B CA 1
ATOM 4356 C C . ILE B 1 176 ? 39.258 -0.741 -13.747 1.00 18.64 399 ILE B C 1
ATOM 4357 O O . ILE B 1 176 ? 39.178 -0.475 -14.942 1.00 19.42 399 ILE B O 1
ATOM 4362 N N . HIS B 1 177 ? 38.196 -0.777 -12.939 1.00 18.79 400 HIS B N 1
ATOM 4363 C CA . HIS B 1 177 ? 36.856 -0.401 -13.391 1.00 18.87 400 HIS B CA 1
ATOM 4364 C C . HIS B 1 177 ? 36.877 0.939 -14.101 1.00 19.97 400 HIS B C 1
ATOM 4365 O O . HIS B 1 177 ? 36.340 1.074 -15.211 1.00 20.89 400 HIS B O 1
ATOM 4372 N N . LYS B 1 178 ? 37.468 1.934 -13.447 1.00 19.86 401 LYS B N 1
ATOM 4373 C CA . LYS B 1 178 ? 37.428 3.306 -13.945 1.00 21.02 401 LYS B CA 1
ATOM 4374 C C . LYS B 1 178 ? 38.072 3.402 -15.329 1.00 22.02 401 LYS B C 1
ATOM 4375 O O . LYS B 1 178 ? 37.664 4.198 -16.158 1.00 21.18 401 LYS B O 1
ATOM 4381 N N . LYS B 1 179 ? 39.059 2.547 -15.564 1.00 23.08 402 LYS B N 1
ATOM 4382 C CA . LYS B 1 179 ? 39.806 2.555 -16.803 1.00 25.39 402 LYS B CA 1
ATOM 4383 C C . LYS B 1 179 ? 39.293 1.529 -17.824 1.00 25.49 402 LYS B C 1
ATOM 4384 O O . LYS B 1 179 ? 39.997 1.192 -18.775 1.00 27.00 402 LYS B O 1
ATOM 4390 N N . THR B 1 180 ? 38.067 1.051 -17.630 1.00 24.31 403 THR B N 1
ATOM 4391 C CA . THR B 1 180 ? 37.436 0.107 -18.550 1.00 23.69 403 THR B CA 1
ATOM 4392 C C . THR B 1 180 ? 36.031 0.563 -18.913 1.00 23.48 403 THR B C 1
ATOM 4393 O O . THR B 1 180 ? 35.109 0.467 -18.096 1.00 22.98 403 THR B O 1
ATOM 4397 N N . THR B 1 181 ? 35.858 1.059 -20.130 1.00 24.54 404 THR B N 1
ATOM 4398 C CA . THR B 1 181 ? 34.528 1.440 -20.605 1.00 25.18 404 THR B CA 1
ATOM 4399 C C . THR B 1 181 ? 33.676 0.198 -20.778 1.00 25.17 404 THR B C 1
ATOM 4400 O O . THR B 1 181 ? 34.186 -0.904 -20.935 1.00 24.91 404 THR B O 1
ATOM 4404 N N . LEU B 1 182 ? 32.367 0.379 -20.748 1.00 26.30 405 LEU B N 1
ATOM 4405 C CA . LEU B 1 182 ? 31.454 -0.708 -21.013 1.00 26.79 405 LEU B CA 1
ATOM 4406 C C . LEU B 1 182 ? 31.725 -1.281 -22.397 1.00 28.79 405 LEU B C 1
ATOM 4407 O O . LEU B 1 182 ? 31.701 -2.492 -22.574 1.00 29.18 405 LEU B O 1
ATOM 4412 N N . ASN B 1 183 ? 31.989 -0.412 -23.372 1.00 31.08 406 ASN B N 1
ATOM 4413 C CA . ASN B 1 183 ? 32.353 -0.851 -24.720 1.00 33.07 406 ASN B CA 1
ATOM 4414 C C . ASN B 1 183 ? 33.502 -1.834 -24.691 1.00 33.35 406 ASN B C 1
ATOM 4415 O O . ASN B 1 183 ? 33.419 -2.896 -25.298 1.00 34.61 406 ASN B O 1
ATOM 4420 N N . GLN B 1 184 ? 34.584 -1.479 -24.005 1.00 32.33 407 GLN B N 1
ATOM 4421 C CA . GLN B 1 184 ? 35.740 -2.367 -23.944 1.00 31.94 407 GLN B CA 1
ATOM 4422 C C . GLN B 1 184 ? 35.384 -3.724 -23.349 1.00 29.81 407 GLN B C 1
ATOM 4423 O O . GLN B 1 184 ? 35.772 -4.752 -23.895 1.00 29.98 407 GLN B O 1
ATOM 4429 N N . SER B 1 185 ? 34.683 -3.708 -22.213 1.00 27.12 408 SER B N 1
ATOM 4430 C CA . SER B 1 185 ? 34.333 -4.923 -21.497 1.00 26.40 408 SER B CA 1
ATOM 4431 C C . SER B 1 185 ? 33.528 -5.837 -22.416 1.00 27.56 408 SER B C 1
ATOM 4432 O O . SER B 1 185 ? 33.888 -7.006 -22.617 1.00 27.22 408 SER B O 1
ATOM 4435 N N . MET B 1 186 ? 32.486 -5.272 -23.026 1.00 27.66 409 MET B N 1
ATOM 4436 C CA . MET B 1 186 ? 31.637 -6.013 -23.946 1.00 28.75 409 MET B CA 1
ATOM 4437 C C . MET B 1 186 ? 32.416 -6.551 -25.157 1.00 30.47 409 MET B C 1
ATOM 4438 O O . MET B 1 186 ? 32.207 -7.694 -25.570 1.00 30.69 409 MET B O 1
ATOM 4443 N N . ASN B 1 187 ? 33.311 -5.745 -25.712 1.00 31.85 410 ASN B N 1
ATOM 4444 C CA . ASN B 1 187 ? 34.124 -6.175 -26.864 1.00 34.55 410 ASN B CA 1
ATOM 4445 C C . ASN B 1 187 ? 35.050 -7.319 -26.536 1.00 33.38 410 ASN B C 1
ATOM 4446 O O . ASN B 1 187 ? 35.134 -8.297 -27.271 1.00 33.73 410 ASN B O 1
ATOM 4451 N N . VAL B 1 188 ? 35.810 -7.122 -25.466 1.00 31.09 411 VAL B N 1
ATOM 4452 C CA . VAL B 1 188 ? 36.904 -8.010 -25.120 1.00 30.21 411 VAL B CA 1
ATOM 4453 C C . VAL B 1 188 ? 36.382 -9.367 -24.654 1.00 29.66 411 VAL B C 1
ATOM 4454 O O . VAL B 1 188 ? 36.961 -10.392 -24.983 1.00 30.75 411 VAL B O 1
ATOM 4458 N N . PHE B 1 189 ? 35.275 -9.371 -23.918 1.00 28.73 412 PHE B N 1
ATOM 4459 C CA . PHE B 1 189 ? 34.746 -10.595 -23.319 1.00 28.20 412 PHE B CA 1
ATOM 4460 C C . PHE B 1 189 ? 33.471 -11.105 -23.968 1.00 29.14 412 PHE B C 1
ATOM 4461 O O . PHE B 1 189 ? 32.972 -12.150 -23.585 1.00 29.37 412 PHE B O 1
ATOM 4469 N N . GLY B 1 190 ? 32.944 -10.381 -24.946 1.00 30.06 413 GLY B N 1
ATOM 4470 C CA . GLY B 1 190 ? 31.764 -10.831 -25.672 1.00 31.46 413 GLY B CA 1
ATOM 4471 C C . GLY B 1 190 ? 30.472 -10.851 -24.869 1.00 30.74 413 GLY B C 1
ATOM 4472 O O . GLY B 1 190 ? 29.633 -11.721 -25.070 1.00 32.36 413 GLY B O 1
ATOM 4473 N N . PHE B 1 191 ? 30.283 -9.876 -23.992 1.00 29.42 414 PHE B N 1
ATOM 4474 C CA . PHE B 1 191 ? 29.029 -9.763 -23.246 1.00 29.25 414 PHE B CA 1
ATOM 4475 C C . PHE B 1 191 ? 27.925 -9.141 -24.094 1.00 30.60 414 PHE B C 1
ATOM 4476 O O . PHE B 1 191 ? 28.198 -8.424 -25.049 1.00 32.34 414 PHE B O 1
ATOM 4484 N N . ASN B 1 192 ? 26.679 -9.406 -23.732 1.00 30.58 415 ASN B N 1
ATOM 4485 C CA . ASN B 1 192 ? 25.545 -8.764 -24.381 1.00 31.84 415 ASN B CA 1
ATOM 4486 C C . ASN B 1 192 ? 24.683 -8.095 -23.324 1.00 30.42 415 ASN B C 1
ATOM 4487 O O . ASN B 1 192 ? 24.938 -8.222 -22.136 1.00 28.19 415 ASN B O 1
ATOM 4492 N N . HIS B 1 193 ? 23.652 -7.392 -23.770 1.00 31.33 416 HIS B N 1
ATOM 4493 C CA . HIS B 1 193 ? 22.858 -6.553 -22.886 1.00 30.79 416 HIS B CA 1
ATOM 4494 C C . HIS B 1 193 ? 21.942 -7.278 -21.918 1.00 31.08 416 HIS B C 1
ATOM 4495 O O . HIS B 1 193 ? 21.375 -6.645 -21.028 1.00 30.84 416 HIS B O 1
ATOM 4502 N N . SER B 1 194 ? 21.778 -8.584 -22.094 1.00 32.14 417 SER B N 1
ATOM 4503 C CA . SER B 1 194 ? 20.970 -9.367 -21.172 1.00 32.69 417 SER B CA 1
ATOM 4504 C C . SER B 1 194 ? 21.855 -10.036 -20.116 1.00 31.19 417 SER B C 1
ATOM 4505 O O . SER B 1 194 ? 21.329 -10.599 -19.164 1.00 32.10 417 SER B O 1
ATOM 4508 N N . ASP B 1 195 ? 23.182 -9.949 -20.256 1.00 29.63 418 ASP B N 1
ATOM 4509 C CA . ASP B 1 195 ? 24.103 -10.423 -19.218 1.00 28.04 418 ASP B CA 1
ATOM 4510 C C . ASP B 1 195 ? 23.990 -9.562 -17.972 1.00 26.93 418 ASP B C 1
ATOM 4511 O O . ASP B 1 195 ? 23.824 -8.348 -18.057 1.00 27.21 418 ASP B O 1
ATOM 4516 N N . ASN B 1 196 ? 24.093 -10.191 -16.810 1.00 25.85 419 ASN B N 1
ATOM 4517 C CA . ASN B 1 196 ? 23.999 -9.450 -15.572 1.00 24.44 419 ASN B CA 1
ATOM 4518 C C . ASN B 1 196 ? 25.254 -8.614 -15.358 1.00 23.28 419 ASN B C 1
ATOM 4519 O O . ASN B 1 196 ? 26.318 -8.919 -15.880 1.00 22.77 419 ASN B O 1
ATOM 4524 N N . ILE B 1 197 ? 25.109 -7.539 -14.602 1.00 23.20 420 ILE B N 1
ATOM 4525 C CA . ILE B 1 197 ? 26.190 -6.571 -14.440 1.00 22.54 420 ILE B CA 1
ATOM 4526 C C . ILE B 1 197 ? 27.351 -7.138 -13.628 1.00 22.19 420 ILE B C 1
ATOM 4527 O O . ILE B 1 197 ? 28.452 -6.575 -13.639 1.00 21.66 420 ILE B O 1
ATOM 4532 N N . GLY B 1 198 ? 27.111 -8.242 -12.931 1.00 21.71 421 GLY B N 1
ATOM 4533 C CA . GLY B 1 198 ? 28.188 -8.971 -12.274 1.00 21.95 421 GLY B CA 1
ATOM 4534 C C . GLY B 1 198 ? 29.202 -9.533 -13.253 1.00 21.72 421 GLY B C 1
ATOM 4535 O O . GLY B 1 198 ? 30.402 -9.432 -13.028 1.00 20.73 421 GLY B O 1
ATOM 4536 N N . LYS B 1 199 ? 28.705 -10.125 -14.331 1.00 23.43 422 LYS B N 1
ATOM 4537 C CA . LYS B 1 199 ? 29.544 -10.622 -15.415 1.00 24.40 422 LYS B CA 1
ATOM 4538 C C . LYS B 1 199 ? 30.345 -9.483 -16.031 1.00 24.16 422 LYS B C 1
ATOM 4539 O O . LYS B 1 199 ? 31.552 -9.582 -16.187 1.00 24.28 422 LYS B O 1
ATOM 4545 N N . ILE B 1 200 ? 29.677 -8.384 -16.344 1.00 25.03 423 ILE B N 1
ATOM 4546 C CA . ILE B 1 200 ? 30.358 -7.214 -16.901 1.00 25.40 423 ILE B CA 1
ATOM 4547 C C . ILE B 1 200 ? 31.513 -6.769 -15.995 1.00 24.48 423 ILE B C 1
ATOM 4548 O O . ILE B 1 200 ? 32.567 -6.380 -16.475 1.00 23.85 423 ILE B O 1
ATOM 4553 N N . SER B 1 201 ? 31.303 -6.846 -14.683 1.00 24.37 424 SER B N 1
ATOM 4554 C CA . SER B 1 201 ? 32.236 -6.281 -13.730 1.00 24.46 424 SER B CA 1
ATOM 4555 C C . SER B 1 201 ? 33.283 -7.268 -13.215 1.00 22.45 424 SER B C 1
ATOM 4556 O O . SER B 1 201 ? 34.319 -6.848 -12.737 1.00 22.46 424 SER B O 1
ATOM 4559 N N . TYR B 1 202 ? 33.039 -8.573 -13.335 1.00 21.69 425 TYR B N 1
ATOM 4560 C CA . TYR B 1 202 ? 33.991 -9.580 -12.846 1.00 20.55 425 TYR B CA 1
ATOM 4561 C C . TYR B 1 202 ? 35.449 -9.453 -13.341 1.00 19.83 425 TYR B C 1
ATOM 4562 O O . TYR B 1 202 ? 36.376 -9.662 -12.567 1.00 19.35 425 TYR B O 1
ATOM 4571 N N . PRO B 1 203 ? 35.671 -9.165 -14.634 1.00 19.80 426 PRO B N 1
ATOM 4572 C CA . PRO B 1 203 ? 37.054 -9.223 -15.115 1.00 19.77 426 PRO B CA 1
ATOM 4573 C C . PRO B 1 203 ? 38.058 -8.392 -14.321 1.00 18.67 426 PRO B C 1
ATOM 4574 O O . PRO B 1 203 ? 39.225 -8.755 -14.270 1.00 17.96 426 PRO B O 1
ATOM 4578 N N . SER B 1 204 ? 37.611 -7.277 -13.749 1.00 17.78 427 SER B N 1
ATOM 4579 C CA . SER B 1 204 ? 38.487 -6.426 -12.966 1.00 16.96 427 SER B CA 1
ATOM 4580 C C . SER B 1 204 ? 38.978 -7.191 -11.723 1.00 17.32 427 SER B C 1
ATOM 4581 O O . SER B 1 204 ? 40.108 -6.993 -11.267 1.00 16.25 427 SER B O 1
ATOM 4584 N N . PHE B 1 205 ? 38.126 -8.079 -11.205 1.00 17.49 428 PHE B N 1
ATOM 4585 C CA . PHE B 1 205 ? 38.481 -8.911 -10.065 1.00 17.38 428 PHE B CA 1
ATOM 4586 C C . PHE B 1 205 ? 39.523 -9.959 -10.453 1.00 17.95 428 PHE B C 1
ATOM 4587 O O . PHE B 1 205 ? 40.386 -10.304 -9.638 1.00 17.52 428 PHE B O 1
ATOM 4595 N N . GLN B 1 206 ? 39.438 -10.477 -11.678 1.00 18.32 429 GLN B N 1
ATOM 4596 C CA . GLN B 1 206 ? 40.457 -11.410 -12.181 1.00 19.30 429 GLN B CA 1
ATOM 4597 C C . GLN B 1 206 ? 41.784 -10.691 -12.436 1.00 19.05 429 GLN B C 1
ATOM 4598 O O . GLN B 1 206 ? 42.846 -11.282 -12.325 1.00 19.34 429 GLN B O 1
ATOM 4604 N N . ILE B 1 207 ? 41.705 -9.413 -12.781 1.00 19.16 430 ILE B N 1
ATOM 4605 C CA . ILE B 1 207 ? 42.874 -8.620 -13.129 1.00 19.59 430 ILE B CA 1
ATOM 4606 C C . ILE B 1 207 ? 43.608 -8.091 -11.889 1.00 19.36 430 ILE B C 1
ATOM 4607 O O . ILE B 1 207 ? 44.835 -8.018 -11.870 1.00 20.51 430 ILE B O 1
ATOM 4612 N N . ALA B 1 208 ? 42.846 -7.727 -10.868 1.00 18.53 431 ALA B N 1
ATOM 4613 C CA . ALA B 1 208 ? 43.376 -7.106 -9.667 1.00 18.31 431 ALA B CA 1
ATOM 4614 C C . ALA B 1 208 ? 44.593 -7.784 -9.003 1.00 18.40 431 ALA B C 1
ATOM 4615 O O . ALA B 1 208 ? 45.538 -7.101 -8.631 1.00 19.07 431 ALA B O 1
ATOM 4617 N N . PRO B 1 209 ? 44.582 -9.115 -8.852 1.00 18.33 432 PRO B N 1
ATOM 4618 C CA . PRO B 1 209 ? 45.689 -9.759 -8.142 1.00 18.22 432 PRO B CA 1
ATOM 4619 C C . PRO B 1 209 ? 47.021 -9.687 -8.846 1.00 18.31 432 PRO B C 1
ATOM 4620 O O . PRO B 1 209 ? 48.035 -10.075 -8.264 1.00 18.91 432 PRO B O 1
ATOM 4624 N N . CYS B 1 210 ? 47.032 -9.206 -10.082 1.00 18.11 433 CYS B N 1
ATOM 4625 C CA . CYS B 1 210 ? 48.289 -8.938 -10.791 1.00 18.61 433 CYS B CA 1
ATOM 4626 C C . CYS B 1 210 ? 49.048 -7.779 -10.183 1.00 18.53 433 CYS B C 1
ATOM 4627 O O . CYS B 1 210 ? 50.172 -7.504 -10.584 1.00 19.30 433 CYS B O 1
ATOM 4630 N N . PHE B 1 211 ? 48.421 -7.074 -9.251 1.00 18.06 434 PHE B N 1
ATOM 4631 C CA . PHE B 1 211 ? 49.037 -5.922 -8.612 1.00 18.50 434 PHE B CA 1
ATOM 4632 C C . PHE B 1 211 ? 49.219 -6.187 -7.126 1.00 18.58 434 PHE B C 1
ATOM 4633 O O . PHE B 1 211 ? 48.239 -6.331 -6.381 1.00 17.51 434 PHE B O 1
ATOM 4641 N N . SER B 1 212 ? 50.488 -6.258 -6.716 1.00 19.32 435 SER B N 1
ATOM 4642 C CA . SER B 1 212 ? 50.863 -6.745 -5.386 1.00 19.67 435 SER B CA 1
ATOM 4643 C C . SER B 1 212 ? 50.259 -5.943 -4.231 1.00 20.18 435 SER B C 1
ATOM 4644 O O . SER B 1 212 ? 50.158 -6.449 -3.121 1.00 20.73 435 SER B O 1
ATOM 4647 N N . GLN B 1 213 ? 49.842 -4.705 -4.489 1.00 20.32 436 GLN B N 1
ATOM 4648 C CA . GLN B 1 213 ? 49.077 -3.939 -3.494 1.00 20.14 436 GLN B CA 1
ATOM 4649 C C . GLN B 1 213 ? 47.819 -4.671 -2.970 1.00 19.77 436 GLN B C 1
ATOM 4650 O O . GLN B 1 213 ? 47.286 -4.314 -1.921 1.00 19.77 436 GLN B O 1
ATOM 4656 N N . CYS B 1 214 ? 47.358 -5.696 -3.688 1.00 19.78 437 CYS B N 1
ATOM 4657 C CA . CYS B 1 214 ? 46.250 -6.539 -3.220 1.00 20.21 437 CYS B CA 1
ATOM 4658 C C . CYS B 1 214 ? 46.628 -7.524 -2.094 1.00 21.23 437 CYS B C 1
ATOM 4659 O O . CYS B 1 214 ? 45.751 -8.168 -1.516 1.00 21.53 437 CYS B O 1
ATOM 4662 N N . PHE B 1 215 ? 47.923 -7.648 -1.788 1.00 20.93 438 PHE B N 1
ATOM 4663 C CA . PHE B 1 215 ? 48.387 -8.574 -0.775 1.00 20.77 438 PHE B CA 1
ATOM 4664 C C . PHE B 1 215 ? 49.324 -7.884 0.224 1.00 21.61 438 PHE B C 1
ATOM 4665 O O . PHE B 1 215 ? 50.480 -8.283 0.362 1.00 21.51 438 PHE B O 1
ATOM 4673 N N . PRO B 1 216 ? 48.818 -6.854 0.934 1.00 22.10 439 PRO B N 1
ATOM 4674 C CA . PRO B 1 216 ? 49.641 -6.043 1.833 1.00 23.20 439 PRO B CA 1
ATOM 4675 C C . PRO B 1 216 ? 50.179 -6.792 3.047 1.00 24.67 439 PRO B C 1
ATOM 4676 O O . PRO B 1 216 ? 51.193 -6.383 3.622 1.00 26.17 439 PRO B O 1
ATOM 4680 N N . ASN B 1 217 ? 49.530 -7.893 3.415 1.00 25.13 440 ASN B N 1
ATOM 4681 C CA . ASN B 1 217 ? 50.037 -8.759 4.486 1.00 26.14 440 ASN B CA 1
ATOM 4682 C C . ASN B 1 217 ? 51.367 -9.434 4.187 1.00 25.78 440 ASN B C 1
ATOM 4683 O O . ASN B 1 217 ? 52.063 -9.813 5.111 1.00 26.94 440 ASN B O 1
ATOM 4688 N N . PHE B 1 218 ? 51.713 -9.625 2.916 1.00 24.43 441 PHE B N 1
ATOM 4689 C CA . PHE B 1 218 ? 52.952 -10.338 2.607 1.00 24.74 441 PHE B CA 1
ATOM 4690 C C . PHE B 1 218 ? 53.743 -9.896 1.384 1.00 24.66 441 PHE B C 1
ATOM 4691 O O . PHE B 1 218 ? 54.862 -10.355 1.207 1.00 25.33 441 PHE B O 1
ATOM 4699 N N . LEU B 1 219 ? 53.203 -9.017 0.549 1.00 24.49 442 LEU B N 1
ATOM 4700 C CA . LEU B 1 219 ? 53.993 -8.462 -0.551 1.00 25.21 442 LEU B CA 1
ATOM 4701 C C . LEU B 1 219 ? 54.208 -6.974 -0.393 1.00 26.08 442 LEU B C 1
ATOM 4702 O O . LEU B 1 219 ? 53.355 -6.243 0.139 1.00 24.99 442 LEU B O 1
ATOM 4707 N N . GLY B 1 220 ? 55.368 -6.530 -0.864 1.00 27.77 443 GLY B N 1
ATOM 4708 C CA . GLY B 1 220 ? 55.608 -5.117 -1.083 1.00 29.12 443 GLY B CA 1
ATOM 4709 C C . GLY B 1 220 ? 54.748 -4.641 -2.228 1.00 29.75 443 GLY B C 1
ATOM 4710 O O . GLY B 1 220 ? 54.114 -5.424 -2.925 1.00 28.76 443 GLY B O 1
ATOM 4711 N N . LYS B 1 221 ? 54.736 -3.338 -2.428 1.00 33.50 444 LYS B N 1
ATOM 4712 C CA . LYS B 1 221 ? 53.897 -2.733 -3.430 1.00 34.23 444 LYS B CA 1
ATOM 4713 C C . LYS B 1 221 ? 54.647 -2.753 -4.764 1.00 33.46 444 LYS B C 1
ATOM 4714 O O . LYS B 1 221 ? 55.886 -2.661 -4.807 1.00 34.66 444 LYS B O 1
ATOM 4720 N N . ASN B 1 222 ? 53.886 -2.864 -5.848 1.00 31.32 445 ASN B N 1
ATOM 4721 C CA . ASN B 1 222 ? 54.416 -2.894 -7.222 1.00 30.32 445 ASN B CA 1
ATOM 4722 C C . ASN B 1 222 ? 55.598 -3.875 -7.463 1.00 29.16 445 ASN B C 1
ATOM 4723 O O . ASN B 1 222 ? 56.640 -3.520 -8.025 1.00 29.64 445 ASN B O 1
ATOM 4728 N N . ILE B 1 223 ? 55.382 -5.121 -7.058 1.00 26.51 446 ILE B N 1
ATOM 4729 C CA . ILE B 1 223 ? 56.285 -6.236 -7.355 1.00 25.93 446 ILE B CA 1
ATOM 4730 C C . ILE B 1 223 ? 55.796 -6.945 -8.622 1.00 24.00 446 ILE B C 1
ATOM 4731 O O . ILE B 1 223 ? 54.612 -7.199 -8.742 1.00 22.09 446 ILE B O 1
ATOM 4736 N N . PRO B 1 224 ? 56.699 -7.250 -9.576 1.00 24.25 447 PRO B N 1
ATOM 4737 C CA . PRO B 1 224 ? 56.259 -7.929 -10.803 1.00 24.07 447 PRO B CA 1
ATOM 4738 C C . PRO B 1 224 ? 55.512 -9.237 -10.542 1.00 23.26 447 PRO B C 1
ATOM 4739 O O . PRO B 1 224 ? 55.823 -9.962 -9.600 1.00 22.68 447 PRO B O 1
ATOM 4743 N N . CYS B 1 225 ? 54.548 -9.518 -11.410 1.00 22.98 448 CYS B N 1
ATOM 4744 C CA . CYS B 1 225 ? 53.684 -10.666 -11.285 1.00 22.47 448 CYS B CA 1
ATOM 4745 C C . CYS B 1 225 ? 53.751 -11.548 -12.529 1.00 23.09 448 CYS B C 1
ATOM 4746 O O . CYS B 1 225 ? 53.551 -11.072 -13.637 1.00 23.46 448 CYS B O 1
ATOM 4749 N N . LEU B 1 226 ? 54.039 -12.834 -12.338 1.00 23.78 449 LEU B N 1
ATOM 4750 C CA . LEU B 1 226 ? 54.057 -13.812 -13.431 1.00 24.85 449 LEU B CA 1
ATOM 4751 C C . LEU B 1 226 ? 52.745 -14.580 -13.411 1.00 24.36 449 LEU B C 1
ATOM 4752 O O . LEU B 1 226 ? 52.398 -15.156 -12.373 1.00 24.00 449 LEU B O 1
ATOM 4757 N N . VAL B 1 227 ? 52.030 -14.589 -14.536 1.00 24.02 450 VAL B N 1
ATOM 4758 C CA . VAL B 1 227 ? 50.693 -15.155 -14.589 1.00 24.34 450 VAL B CA 1
ATOM 4759 C C . VAL B 1 227 ? 50.598 -16.316 -15.590 1.00 25.42 450 VAL B C 1
ATOM 4760 O O . VAL B 1 227 ? 50.275 -16.101 -16.757 1.00 25.78 450 VAL B O 1
ATOM 4764 N N . PRO B 1 228 ? 50.875 -17.553 -15.131 1.00 25.38 451 PRO B N 1
ATOM 4765 C CA . PRO B 1 228 ? 50.702 -18.714 -15.991 1.00 26.61 451 PRO B CA 1
ATOM 4766 C C . PRO B 1 228 ? 49.231 -19.030 -16.195 1.00 26.43 451 PRO B C 1
ATOM 4767 O O . PRO B 1 228 ? 48.426 -18.922 -15.256 1.00 25.43 451 PRO B O 1
ATOM 4771 N N . GLN B 1 229 ? 48.888 -19.411 -17.418 1.00 27.64 452 GLN B N 1
ATOM 4772 C CA . GLN B 1 229 ? 47.502 -19.559 -17.804 1.00 28.14 452 GLN B CA 1
ATOM 4773 C C . GLN B 1 229 ? 47.411 -20.337 -19.090 1.00 30.55 452 GLN B C 1
ATOM 4774 O O . GLN B 1 229 ? 48.350 -20.355 -19.886 1.00 32.20 452 GLN B O 1
ATOM 4780 N N . GLY B 1 230 ? 46.262 -20.961 -19.307 1.00 31.90 453 GLY B N 1
ATOM 4781 C CA . GLY B 1 230 ? 45.909 -21.437 -20.625 1.00 33.95 453 GLY B CA 1
ATOM 4782 C C . GLY B 1 230 ? 45.560 -20.230 -21.454 1.00 34.67 453 GLY B C 1
ATOM 4783 O O . GLY B 1 230 ? 45.166 -19.189 -20.919 1.00 33.59 453 GLY B O 1
ATOM 4784 N N . ILE B 1 231 ? 45.663 -20.385 -22.767 1.00 37.73 454 ILE B N 1
ATOM 4785 C CA . ILE B 1 231 ? 45.512 -19.279 -23.704 1.00 38.63 454 ILE B CA 1
ATOM 4786 C C . ILE B 1 231 ? 44.113 -18.620 -23.652 1.00 38.04 454 ILE B C 1
ATOM 4787 O O . ILE B 1 231 ? 43.964 -17.464 -24.048 1.00 38.92 454 ILE B O 1
ATOM 4792 N N . ASP B 1 232 ? 43.102 -19.324 -23.139 1.00 37.53 455 ASP B N 1
ATOM 4793 C CA . ASP B 1 232 ? 41.740 -18.752 -23.035 1.00 36.77 455 ASP B CA 1
ATOM 4794 C C . ASP B 1 232 ? 41.625 -17.599 -22.041 1.00 34.64 455 ASP B C 1
ATOM 4795 O O . ASP B 1 232 ? 40.641 -16.859 -22.082 1.00 34.95 455 ASP B O 1
ATOM 4800 N N . GLN B 1 233 ? 42.589 -17.466 -21.129 1.00 32.69 456 GLN B N 1
ATOM 4801 C CA . GLN B 1 233 ? 42.546 -16.387 -20.133 1.00 30.23 456 GLN B CA 1
ATOM 4802 C C . GLN B 1 233 ? 43.143 -15.098 -20.658 1.00 29.02 456 GLN B C 1
ATOM 4803 O O . GLN B 1 233 ? 43.060 -14.080 -20.012 1.00 27.79 456 GLN B O 1
ATOM 4809 N N . ASP B 1 234 ? 43.755 -15.134 -21.830 1.00 30.17 457 ASP B N 1
ATOM 4810 C CA . ASP B 1 234 ? 44.529 -13.991 -22.284 1.00 29.60 457 ASP B CA 1
ATOM 4811 C C . ASP B 1 234 ? 43.754 -12.697 -22.458 1.00 29.18 457 ASP B C 1
ATOM 4812 O O . ASP B 1 234 ? 44.310 -11.635 -22.239 1.00 29.04 457 ASP B O 1
ATOM 4817 N N . PRO B 1 235 ? 42.473 -12.768 -22.856 1.00 29.29 458 PRO B N 1
ATOM 4818 C CA . PRO B 1 235 ? 41.758 -11.499 -22.944 1.00 28.70 458 PRO B CA 1
ATOM 4819 C C . PRO B 1 235 ? 41.787 -10.666 -21.649 1.00 26.88 458 PRO B C 1
ATOM 4820 O O . PRO B 1 235 ? 41.888 -9.438 -21.715 1.00 25.49 458 PRO B O 1
ATOM 4824 N N . TYR B 1 236 ? 41.737 -11.325 -20.488 1.00 25.75 459 TYR B N 1
ATOM 4825 C CA . TYR B 1 236 ? 41.862 -10.619 -19.206 1.00 24.16 459 TYR B CA 1
ATOM 4826 C C . TYR B 1 236 ? 43.199 -9.927 -19.050 1.00 23.67 459 TYR B C 1
ATOM 4827 O O . TYR B 1 236 ? 43.269 -8.792 -18.597 1.00 22.04 459 TYR B O 1
ATOM 4836 N N . PHE B 1 237 ? 44.265 -10.620 -19.422 1.00 25.02 460 PHE B N 1
ATOM 4837 C CA . PHE B 1 237 ? 45.583 -10.154 -19.060 1.00 25.66 460 PHE B CA 1
ATOM 4838 C C . PHE B 1 237 ? 46.222 -9.280 -20.122 1.00 27.77 460 PHE B C 1
ATOM 4839 O O . PHE B 1 237 ? 47.078 -8.447 -19.805 1.00 27.41 460 PHE B O 1
ATOM 4847 N N . ARG B 1 238 ? 45.758 -9.416 -21.361 1.00 29.74 461 ARG B N 1
ATOM 4848 C CA . ARG B 1 238 ? 46.076 -8.449 -22.392 1.00 31.74 461 ARG B CA 1
ATOM 4849 C C . ARG B 1 238 ? 45.494 -7.100 -22.002 1.00 30.61 461 ARG B C 1
ATOM 4850 O O . ARG B 1 238 ? 46.159 -6.085 -22.127 1.00 32.75 461 ARG B O 1
ATOM 4858 N N . LEU B 1 239 ? 44.255 -7.096 -21.522 1.00 28.97 462 LEU B N 1
ATOM 4859 C CA . LEU B 1 239 ? 43.625 -5.884 -20.985 1.00 27.16 462 LEU B CA 1
ATOM 4860 C C . LEU B 1 239 ? 44.382 -5.379 -19.740 1.00 25.73 462 LEU B C 1
ATOM 4861 O O . LEU B 1 239 ? 44.613 -4.175 -19.592 1.00 25.09 462 LEU B O 1
ATOM 4866 N N . SER B 1 240 ? 44.771 -6.293 -18.862 1.00 24.97 463 SER B N 1
ATOM 4867 C CA . SER B 1 240 ? 45.494 -5.923 -17.642 1.00 24.71 463 SER B CA 1
ATOM 4868 C C . SER B 1 240 ? 46.764 -5.134 -17.940 1.00 25.46 463 SER B C 1
ATOM 4869 O O . SER B 1 240 ? 47.112 -4.229 -17.190 1.00 25.46 463 SER B O 1
ATOM 4872 N N . ARG B 1 241 ? 47.427 -5.454 -19.046 1.00 27.24 464 ARG B N 1
ATOM 4873 C CA . ARG B 1 241 ? 48.657 -4.763 -19.429 1.00 28.79 464 ARG B CA 1
ATOM 4874 C C . ARG B 1 241 ? 48.411 -3.308 -19.869 1.00 28.99 464 ARG B C 1
ATOM 4875 O O . ARG B 1 241 ? 49.145 -2.410 -19.452 1.00 28.23 464 ARG B O 1
ATOM 4883 N N . ASP B 1 242 ? 47.361 -3.068 -20.656 1.00 29.63 465 ASP B N 1
ATOM 4884 C CA . ASP B 1 242 ? 46.971 -1.706 -21.019 1.00 30.88 465 ASP B CA 1
ATOM 4885 C C . ASP B 1 242 ? 46.607 -0.886 -19.779 1.00 28.83 465 ASP B C 1
ATOM 4886 O O . ASP B 1 242 ? 47.011 0.275 -19.652 1.00 29.48 465 ASP B O 1
ATOM 4891 N N . ILE B 1 243 ? 45.850 -1.493 -18.869 1.00 26.20 466 ILE B N 1
ATOM 4892 C CA . ILE B 1 243 ? 45.392 -0.810 -17.665 1.00 24.97 466 ILE B CA 1
ATOM 4893 C C . ILE B 1 243 ? 46.544 -0.557 -16.702 1.00 24.33 466 ILE B C 1
ATOM 4894 O O . ILE B 1 243 ? 46.599 0.490 -16.065 1.00 25.50 466 ILE B O 1
ATOM 4899 N N . ALA B 1 244 ? 47.459 -1.507 -16.596 1.00 23.83 467 ALA B N 1
ATOM 4900 C CA . ALA B 1 244 ? 48.645 -1.335 -15.764 1.00 23.74 467 ALA B CA 1
ATOM 4901 C C . ALA B 1 244 ? 49.418 -0.058 -16.129 1.00 24.25 467 ALA B C 1
ATOM 4902 O O . ALA B 1 244 ? 49.880 0.652 -15.245 1.00 24.04 467 ALA B O 1
ATOM 4904 N N . VAL B 1 245 ? 49.534 0.233 -17.424 1.00 25.01 468 VAL B N 1
ATOM 4905 C CA . VAL B 1 245 ? 50.225 1.435 -17.886 1.00 26.53 468 VAL B CA 1
ATOM 4906 C C . VAL B 1 245 ? 49.499 2.681 -17.383 1.00 26.73 468 VAL B C 1
ATOM 4907 O O . VAL B 1 245 ? 50.122 3.605 -16.890 1.00 27.10 468 VAL B O 1
ATOM 4911 N N . LYS B 1 246 ? 48.179 2.681 -17.483 1.00 26.77 469 LYS B N 1
ATOM 4912 C CA . LYS B 1 246 ? 47.377 3.799 -17.005 1.00 26.89 469 LYS B CA 1
ATOM 4913 C C . LYS B 1 246 ? 47.434 3.959 -15.486 1.00 25.52 469 LYS B C 1
ATOM 4914 O O . LYS B 1 246 ? 47.398 5.091 -14.996 1.00 25.20 469 LYS B O 1
ATOM 4920 N N . MET B 1 247 ? 47.583 2.842 -14.764 1.00 23.87 470 MET B N 1
ATOM 4921 C CA . MET B 1 247 ? 47.752 2.859 -13.299 1.00 23.43 470 MET B CA 1
ATOM 4922 C C . MET B 1 247 ? 49.179 3.124 -12.858 1.00 23.13 470 MET B C 1
ATOM 4923 O O . MET B 1 247 ? 49.442 3.213 -11.656 1.00 22.67 470 MET B O 1
ATOM 4928 N N . ALA B 1 248 ? 50.095 3.265 -13.816 1.00 23.69 471 ALA B N 1
ATOM 4929 C CA . ALA B 1 248 ? 51.501 3.488 -13.517 1.00 24.26 471 ALA B CA 1
ATOM 4930 C C . ALA B 1 248 ? 52.049 2.385 -12.628 1.00 23.81 471 ALA B C 1
ATOM 4931 O O . ALA B 1 248 ? 52.761 2.651 -11.672 1.00 24.55 471 ALA B O 1
ATOM 4933 N N . LEU B 1 249 ? 51.702 1.148 -12.957 1.00 23.58 472 LEU B N 1
ATOM 4934 C CA . LEU B 1 249 ? 52.180 -0.040 -12.251 1.00 23.66 472 LEU B CA 1
ATOM 4935 C C . LEU B 1 249 ? 52.797 -0.986 -13.280 1.00 24.62 472 LEU B C 1
ATOM 4936 O O . LEU B 1 249 ? 52.531 -0.853 -14.475 1.00 25.08 472 LEU B O 1
ATOM 4941 N N . HIS B 1 250 ? 53.608 -1.941 -12.827 1.00 25.03 473 HIS B N 1
ATOM 4942 C CA . HIS B 1 250 ? 54.172 -2.951 -13.724 1.00 26.24 473 HIS B CA 1
ATOM 4943 C C . HIS B 1 250 ? 53.093 -3.658 -14.522 1.00 26.08 473 HIS B C 1
ATOM 4944 O O . HIS B 1 250 ? 52.034 -3.990 -13.988 1.00 24.93 473 HIS B O 1
ATOM 4951 N N . LYS B 1 251 ? 53.385 -3.926 -15.788 1.00 27.22 474 LYS B N 1
ATOM 4952 C CA . LYS B 1 251 ? 52.518 -4.759 -16.590 1.00 28.04 474 LYS B CA 1
ATOM 4953 C C . LYS B 1 251 ? 52.663 -6.215 -16.152 1.00 26.79 474 LYS B C 1
ATOM 4954 O O . LYS B 1 251 ? 53.773 -6.680 -15.925 1.00 27.45 474 LYS B O 1
ATOM 4960 N N . PRO B 1 252 ? 51.544 -6.935 -16.014 1.00 25.24 475 PRO B N 1
ATOM 4961 C CA . PRO B 1 252 ? 51.638 -8.370 -15.728 1.00 25.29 475 PRO B CA 1
ATOM 4962 C C . PRO B 1 252 ? 52.391 -9.164 -16.792 1.00 25.77 475 PRO B C 1
ATOM 4963 O O . PRO B 1 252 ? 52.176 -8.971 -17.988 1.00 26.56 475 PRO B O 1
ATOM 4967 N N . VAL B 1 253 ? 53.257 -10.059 -16.343 1.00 25.50 476 VAL B N 1
ATOM 4968 C CA . VAL B 1 253 ? 54.009 -10.923 -17.233 1.00 26.80 476 VAL B CA 1
ATOM 4969 C C . VAL B 1 253 ? 53.192 -12.191 -17.393 1.00 26.58 476 VAL B C 1
ATOM 4970 O O . VAL B 1 253 ? 52.769 -12.766 -16.400 1.00 26.29 476 VAL B O 1
ATOM 4974 N N . VAL B 1 254 ? 52.942 -12.604 -18.634 1.00 26.95 477 VAL B N 1
ATOM 4975 C CA . VAL B 1 254 ? 52.117 -13.777 -18.886 1.00 26.98 477 VAL B CA 1
ATOM 4976 C C . VAL B 1 254 ? 52.930 -14.868 -19.554 1.00 28.32 477 VAL B C 1
ATOM 4977 O O . VAL B 1 254 ? 53.821 -14.585 -20.339 1.00 29.60 477 VAL B O 1
ATOM 4981 N N . VAL B 1 255 ? 52.609 -16.112 -19.233 1.00 28.53 478 VAL B N 1
ATOM 4982 C CA . VAL B 1 255 ? 53.073 -17.259 -20.010 1.00 30.34 478 VAL B CA 1
ATOM 4983 C C . VAL B 1 255 ? 51.864 -18.136 -20.299 1.00 30.18 478 VAL B C 1
ATOM 4984 O O . VAL B 1 255 ? 51.129 -18.475 -19.384 1.00 28.80 478 VAL B O 1
ATOM 4988 N N . HIS B 1 256 ? 51.639 -18.434 -21.577 1.00 31.62 479 HIS B N 1
ATOM 4989 C CA . HIS B 1 256 ? 50.466 -19.171 -22.015 1.00 32.31 479 HIS B CA 1
ATOM 4990 C C . HIS B 1 256 ? 50.781 -20.608 -22.370 1.00 34.67 479 HIS B C 1
ATOM 4991 O O . HIS B 1 256 ? 51.799 -20.912 -22.984 1.00 35.04 479 HIS B O 1
ATOM 4998 N N . SER B 1 257 ? 49.843 -21.472 -22.008 1.00 36.26 480 SER B N 1
ATOM 4999 C CA . SER B 1 257 ? 49.886 -22.877 -22.351 1.00 38.30 480 SER B CA 1
ATOM 5000 C C . SER B 1 257 ? 48.942 -23.170 -23.513 1.00 39.59 480 SER B C 1
ATOM 5001 O O . SER B 1 257 ? 47.904 -22.522 -23.649 1.00 38.69 480 SER B O 1
ATOM 5004 N N . VAL B 1 258 ? 49.309 -24.139 -24.352 1.00 41.69 481 VAL B N 1
ATOM 5005 C CA . VAL B 1 258 ? 48.341 -24.775 -25.249 1.00 43.39 481 VAL B CA 1
ATOM 5006 C C . VAL B 1 258 ? 47.302 -25.495 -24.391 1.00 43.29 481 VAL B C 1
ATOM 5007 O O . VAL B 1 258 ? 47.490 -25.688 -23.184 1.00 41.43 481 VAL B O 1
ATOM 5011 N N . PHE B 1 259 ? 46.200 -25.887 -25.011 1.00 45.35 482 PHE B N 1
ATOM 5012 C CA . PHE B 1 259 ? 45.234 -26.717 -24.321 1.00 46.20 482 PHE B CA 1
ATOM 5013 C C . PHE B 1 259 ? 45.621 -28.161 -24.457 1.00 47.40 482 PHE B C 1
ATOM 5014 O O . PHE B 1 259 ? 45.976 -28.622 -25.546 1.00 49.45 482 PHE B O 1
ATOM 5022 N N . MET B 1 260 ? 45.567 -28.873 -23.342 1.00 46.79 483 MET B N 1
ATOM 5023 C CA . MET B 1 260 ? 45.601 -30.310 -23.398 1.00 48.78 483 MET B CA 1
ATOM 5024 C C . MET B 1 260 ? 44.313 -30.744 -24.105 1.00 49.78 483 MET B C 1
ATOM 5025 O O . MET B 1 260 ? 43.219 -30.402 -23.660 1.00 48.23 483 MET B O 1
ATOM 5030 N N . PRO B 1 261 ? 44.439 -31.463 -25.232 1.00 52.40 484 PRO B N 1
ATOM 5031 C CA . PRO B 1 261 ? 43.245 -31.839 -25.985 1.00 54.03 484 PRO B CA 1
ATOM 5032 C C . PRO B 1 261 ? 42.392 -32.872 -25.267 1.00 54.67 484 PRO B C 1
ATOM 5033 O O . PRO B 1 261 ? 42.852 -33.506 -24.309 1.00 54.08 484 PRO B O 1
ATOM 5037 N N . GLY B 1 262 ? 41.148 -33.010 -25.725 1.00 55.63 485 GLY B N 1
ATOM 5038 C CA . GLY B 1 262 ? 40.267 -34.068 -25.266 1.00 57.00 485 GLY B CA 1
ATOM 5039 C C . GLY B 1 262 ? 40.682 -35.368 -25.925 1.00 59.96 485 GLY B C 1
ATOM 5040 O O . GLY B 1 262 ? 41.519 -35.377 -26.829 1.00 60.68 485 GLY B O 1
ATOM 5041 N N . LEU B 1 263 ? 40.119 -36.472 -25.452 1.00 61.90 486 LEU B N 1
ATOM 5042 C CA . LEU B 1 263 ? 40.484 -37.789 -25.959 1.00 65.59 486 LEU B CA 1
ATOM 5043 C C . LEU B 1 263 ? 40.023 -37.994 -27.401 1.00 68.78 486 LEU B C 1
ATOM 5044 O O . LEU B 1 263 ? 40.679 -38.684 -28.164 1.00 70.61 486 LEU B O 1
ATOM 5049 N N . GLN B 1 264 ? 38.900 -37.376 -27.756 1.00 80.42 487 GLN B N 1
ATOM 5050 C CA . GLN B 1 264 ? 38.325 -37.448 -29.098 1.00 85.73 487 GLN B CA 1
ATOM 5051 C C . GLN B 1 264 ? 39.312 -37.149 -30.225 1.00 87.78 487 GLN B C 1
ATOM 5052 O O . GLN B 1 264 ? 39.238 -37.750 -31.299 1.00 91.19 487 GLN B O 1
ATOM 5058 N N . GLY B 1 265 ? 40.213 -36.203 -29.989 1.00 86.97 488 GLY B N 1
ATOM 5059 C CA . GLY B 1 265 ? 41.180 -35.789 -31.002 1.00 89.61 488 GLY B CA 1
ATOM 5060 C C . GLY B 1 265 ? 42.016 -34.603 -30.562 1.00 88.28 488 GLY B C 1
ATOM 5061 O O . GLY B 1 265 ? 41.681 -33.916 -29.597 1.00 86.33 488 GLY B O 1
ATOM 5062 N N . VAL B 1 266 ? 43.110 -34.369 -31.278 1.00 90.63 489 VAL B N 1
ATOM 5063 C CA . VAL B 1 266 ? 44.076 -33.324 -30.930 1.00 89.79 489 VAL B CA 1
ATOM 5064 C C . VAL B 1 266 ? 43.525 -31.919 -31.182 1.00 91.78 489 VAL B C 1
ATOM 5065 O O . VAL B 1 266 ? 43.921 -30.956 -30.510 1.00 88.89 489 VAL B O 1
ATOM 5069 N N . ASN B 1 267 ? 42.617 -31.810 -32.148 1.00 96.74 490 ASN B N 1
ATOM 5070 C CA . ASN B 1 267 ? 41.944 -30.550 -32.453 1.00 99.62 490 ASN B CA 1
ATOM 5071 C C . ASN B 1 267 ? 40.787 -30.276 -31.490 1.00 98.59 490 ASN B C 1
ATOM 5072 O O . ASN B 1 267 ? 39.630 -30.187 -31.904 1.00 101.11 490 ASN B O 1
ATOM 5077 N N . SER B 1 268 ? 41.116 -30.126 -30.207 1.00 95.75 491 SER B N 1
ATOM 5078 C CA . SER B 1 268 ? 40.109 -29.960 -29.157 1.00 94.25 491 SER B CA 1
ATOM 5079 C C . SER B 1 268 ? 40.699 -29.364 -27.878 1.00 91.46 491 SER B C 1
ATOM 5080 O O . SER B 1 268 ? 41.911 -29.196 -27.771 1.00 89.48 491 SER B O 1
ATOM 5083 N N . LYS B 1 269 ? 39.821 -29.026 -26.931 1.00 90.53 492 LYS B N 1
ATOM 5084 C CA . LYS B 1 269 ? 40.206 -28.698 -25.560 1.00 86.91 492 LYS B CA 1
ATOM 5085 C C . LYS B 1 269 ? 39.472 -29.657 -24.629 1.00 84.58 492 LYS B C 1
ATOM 5086 O O . LYS B 1 269 ? 38.281 -29.934 -24.825 1.00 86.77 492 LYS B O 1
ATOM 5092 N N . MET B 1 270 ? 40.181 -30.165 -23.625 1.00 79.81 493 MET B N 1
ATOM 5093 C CA . MET B 1 270 ? 39.551 -30.938 -22.570 1.00 77.94 493 MET B CA 1
ATOM 5094 C C . MET B 1 270 ? 38.682 -29.990 -21.728 1.00 78.65 493 MET B C 1
ATOM 5095 O O . MET B 1 270 ? 39.185 -29.008 -21.171 1.00 77.12 493 MET B O 1
ATOM 5100 N N . SER B 1 271 ? 37.385 -30.285 -21.644 1.00 81.16 494 SER B N 1
ATOM 5101 C CA . SER B 1 271 ? 36.399 -29.353 -21.078 1.00 81.59 494 SER B CA 1
ATOM 5102 C C . SER B 1 271 ? 35.364 -30.054 -20.176 1.00 82.06 494 SER B C 1
ATOM 5103 O O . SER B 1 271 ? 34.894 -31.153 -20.484 1.00 82.50 494 SER B O 1
ATOM 5106 N N . SER B 1 272 ? 35.002 -29.396 -19.074 1.00 79.53 495 SER B N 1
ATOM 5107 C CA . SER B 1 272 ? 34.032 -29.952 -18.108 1.00 78.24 495 SER B CA 1
ATOM 5108 C C . SER B 1 272 ? 32.608 -30.007 -18.678 1.00 80.86 495 SER B C 1
ATOM 5109 O O . SER B 1 272 ? 32.166 -31.037 -19.192 1.00 81.32 495 SER B O 1
ATOM 5112 N N . ASP B 1 288 ? 28.633 -38.887 -21.392 1.00 107.10 511 ASP B N 1
ATOM 5113 C CA . ASP B 1 288 ? 28.819 -39.118 -22.819 1.00 110.66 511 ASP B CA 1
ATOM 5114 C C . ASP B 1 288 ? 29.838 -38.129 -23.393 1.00 108.62 511 ASP B C 1
ATOM 5115 O O . ASP B 1 288 ? 30.707 -38.523 -24.165 1.00 108.13 511 ASP B O 1
ATOM 5120 N N . HIS B 1 289 ? 29.737 -36.857 -23.007 1.00 107.95 512 HIS B N 1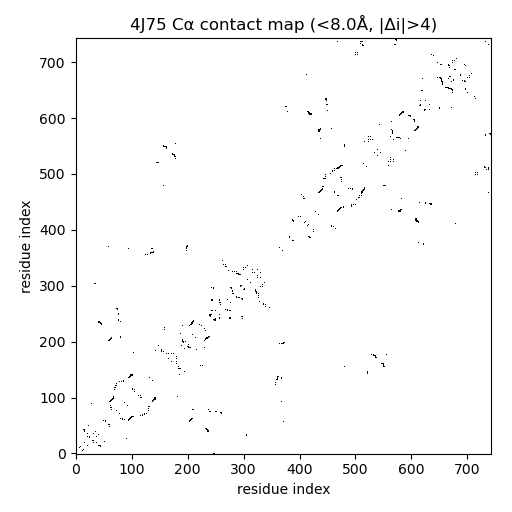
ATOM 5121 C CA . HIS B 1 289 ? 30.751 -35.852 -23.355 1.00 106.18 512 HIS B CA 1
ATOM 5122 C C . HIS B 1 289 ? 31.867 -35.906 -22.315 1.00 100.56 512 HIS B C 1
ATOM 5123 O O . HIS B 1 289 ? 32.957 -35.413 -22.553 1.00 98.52 512 HIS B O 1
ATOM 5130 N N . ASN B 1 290 ? 31.575 -36.516 -21.165 1.00 98.21 513 ASN B N 1
ATOM 5131 C CA . ASN B 1 290 ? 32.570 -36.801 -20.130 1.00 92.56 513 ASN B CA 1
ATOM 5132 C C . ASN B 1 290 ? 33.485 -38.002 -20.469 1.00 89.39 513 ASN B C 1
ATOM 5133 O O . ASN B 1 290 ? 34.383 -38.338 -19.695 1.00 87.56 513 ASN B O 1
ATOM 5138 N N . ASN B 1 291 ? 33.267 -38.631 -21.626 1.00 88.43 514 ASN B N 1
ATOM 5139 C CA . ASN B 1 291 ? 34.166 -39.678 -22.139 1.00 86.68 514 ASN B CA 1
ATOM 5140 C C . ASN B 1 291 ? 35.374 -39.122 -22.896 1.00 83.56 514 ASN B C 1
ATOM 5141 O O . ASN B 1 291 ? 36.271 -39.871 -23.280 1.00 83.61 514 ASN B O 1
ATOM 5146 N N . SER B 1 292 ? 35.387 -37.811 -23.113 1.00 81.09 515 SER B N 1
ATOM 5147 C CA . SER B 1 292 ? 36.537 -37.119 -23.706 1.00 78.89 515 SER B CA 1
ATOM 5148 C C . SER B 1 292 ? 37.488 -36.547 -22.649 1.00 72.60 515 SER B C 1
ATOM 5149 O O . SER B 1 292 ? 38.503 -35.948 -22.997 1.00 70.84 515 SER B O 1
ATOM 5152 N N . VAL B 1 293 ? 37.162 -36.748 -21.370 1.00 68.98 516 VAL B N 1
ATOM 5153 C CA . VAL B 1 293 ? 37.824 -36.062 -20.257 1.00 64.08 516 VAL B CA 1
ATOM 5154 C C . VAL B 1 293 ? 38.308 -37.038 -19.198 1.00 61.24 516 VAL B C 1
ATOM 5155 O O . VAL B 1 293 ? 37.575 -37.937 -18.802 1.00 62.54 516 VAL B O 1
ATOM 5159 N N . ILE B 1 294 ? 39.536 -36.841 -18.729 1.00 57.63 517 ILE B N 1
ATOM 5160 C CA . ILE B 1 294 ? 40.049 -37.572 -17.578 1.00 55.43 517 ILE B CA 1
ATOM 5161 C C . ILE B 1 294 ? 39.859 -36.717 -16.329 1.00 52.75 517 ILE B C 1
ATOM 5162 O O . ILE B 1 294 ? 40.567 -35.733 -16.132 1.00 50.89 517 ILE B O 1
ATOM 5167 N N . PHE B 1 295 ? 38.903 -37.094 -15.486 1.00 52.85 518 PHE B N 1
ATOM 5168 C CA . PHE B 1 295 ? 38.687 -36.412 -14.210 1.00 50.83 518 PHE B CA 1
ATOM 5169 C C . PHE B 1 295 ? 39.588 -36.983 -13.125 1.00 49.27 518 PHE B C 1
ATOM 5170 O O . PHE B 1 295 ? 39.966 -38.147 -13.176 1.00 50.28 518 PHE B O 1
ATOM 5178 N N . LEU B 1 296 ? 39.902 -36.171 -12.124 1.00 47.09 519 LEU B N 1
ATOM 5179 C CA . LEU B 1 296 ? 40.781 -36.602 -11.035 1.00 45.95 519 LEU B CA 1
ATOM 5180 C C . LEU B 1 296 ? 40.063 -37.479 -10.025 1.00 46.75 519 LEU B C 1
ATOM 5181 O O . LEU B 1 296 ? 40.704 -38.106 -9.182 1.00 46.42 519 LEU B O 1
ATOM 5186 N N . THR B 1 297 ? 38.738 -37.527 -10.129 1.00 47.83 520 THR B N 1
ATOM 5187 C CA . THR B 1 297 ? 37.920 -38.461 -9.369 1.00 49.57 520 THR B CA 1
ATOM 5188 C C . THR B 1 297 ? 37.679 -39.774 -10.125 1.00 51.66 520 THR B C 1
ATOM 5189 O O . THR B 1 297 ? 37.018 -40.670 -9.599 1.00 54.03 520 THR B O 1
ATOM 5193 N N . ASP B 1 298 ? 38.209 -39.902 -11.344 1.00 51.08 521 ASP B N 1
ATOM 5194 C CA . ASP B 1 298 ? 38.052 -41.144 -12.116 1.00 53.11 521 ASP B CA 1
ATOM 5195 C C . ASP B 1 298 ? 38.827 -42.292 -11.477 1.00 53.84 521 ASP B C 1
ATOM 5196 O O . ASP B 1 298 ? 39.945 -42.104 -10.980 1.00 52.07 521 ASP B O 1
ATOM 5201 N N . THR B 1 299 ? 38.235 -43.484 -11.521 1.00 56.43 522 THR B N 1
ATOM 5202 C CA . THR B 1 299 ? 38.866 -44.680 -10.980 1.00 57.63 522 THR B CA 1
ATOM 5203 C C . THR B 1 299 ? 39.837 -45.253 -12.014 1.00 58.16 522 THR B C 1
ATOM 5204 O O . THR B 1 299 ? 39.750 -44.910 -13.192 1.00 57.97 522 THR B O 1
ATOM 5208 N N . PRO B 1 300 ? 40.767 -46.132 -11.577 1.00 59.14 523 PRO B N 1
ATOM 5209 C CA . PRO B 1 300 ? 41.633 -46.856 -12.521 1.00 60.35 523 PRO B CA 1
ATOM 5210 C C . PRO B 1 300 ? 40.842 -47.587 -13.605 1.00 63.13 523 PRO B C 1
ATOM 5211 O O . PRO B 1 300 ? 41.277 -47.636 -14.763 1.00 63.69 523 PRO B O 1
ATOM 5215 N N . GLU B 1 301 ? 39.703 -48.159 -13.214 1.00 65.27 524 GLU B N 1
ATOM 5216 C CA . GLU B 1 301 ? 38.806 -48.848 -14.143 1.00 68.29 524 GLU B CA 1
ATOM 5217 C C . GLU B 1 301 ? 38.297 -47.896 -15.223 1.00 66.91 524 GLU B C 1
ATOM 5218 O O . GLU B 1 301 ? 38.350 -48.216 -16.418 1.00 68.40 524 GLU B O 1
ATOM 5224 N N . GLN B 1 302 ? 37.814 -46.731 -14.796 1.00 64.15 525 GLN B N 1
ATOM 5225 C CA . GLN B 1 302 ? 37.272 -45.723 -15.716 1.00 63.08 525 GLN B CA 1
ATOM 5226 C C . GLN B 1 302 ? 38.345 -45.151 -16.645 1.00 61.17 525 GLN B C 1
ATOM 5227 O O . GLN B 1 302 ? 38.080 -44.895 -17.818 1.00 62.25 525 GLN B O 1
ATOM 5233 N N . ILE B 1 303 ? 39.553 -44.969 -16.127 1.00 58.69 526 ILE B N 1
ATOM 5234 C CA . ILE B 1 303 ? 40.664 -44.475 -16.937 1.00 57.43 526 ILE B CA 1
ATOM 5235 C C . ILE B 1 303 ? 41.013 -45.476 -18.040 1.00 60.00 526 ILE B C 1
ATOM 5236 O O . ILE B 1 303 ? 41.131 -45.109 -19.213 1.00 60.29 526 ILE B O 1
ATOM 5241 N N . LYS B 1 304 ? 41.172 -46.738 -17.652 1.00 61.96 527 LYS B N 1
ATOM 5242 C CA . LYS B 1 304 ? 41.496 -47.805 -18.598 1.00 64.86 527 LYS B CA 1
ATOM 5243 C C . LYS B 1 304 ? 40.511 -47.821 -19.764 1.00 66.75 527 LYS B C 1
ATOM 5244 O O . LYS B 1 304 ? 40.917 -47.898 -20.927 1.00 67.81 527 LYS B O 1
ATOM 5250 N N . ASN B 1 305 ? 39.222 -47.742 -19.440 1.00 67.32 528 ASN B N 1
ATOM 5251 C CA . ASN B 1 305 ? 38.169 -47.802 -20.450 1.00 69.79 528 ASN B CA 1
ATOM 5252 C C . ASN B 1 305 ? 38.113 -46.576 -21.345 1.00 68.91 528 ASN B C 1
ATOM 5253 O O . ASN B 1 305 ? 37.960 -46.709 -22.559 1.00 71.05 528 ASN B O 1
ATOM 5258 N N . LYS B 1 306 ? 38.239 -45.388 -20.754 1.00 65.99 529 LYS B N 1
ATOM 5259 C CA . LYS B 1 306 ? 38.245 -44.152 -21.536 1.00 65.16 529 LYS B CA 1
ATOM 5260 C C . LYS B 1 306 ? 39.379 -44.141 -22.560 1.00 65.77 529 LYS B C 1
ATOM 5261 O O . LYS B 1 306 ? 39.177 -43.751 -23.709 1.00 67.17 529 LYS B O 1
ATOM 5267 N N . ILE B 1 307 ? 40.561 -44.595 -22.147 1.00 65.25 530 ILE B N 1
ATOM 5268 C CA . ILE B 1 307 ? 41.728 -44.627 -23.033 1.00 66.20 530 ILE B CA 1
ATOM 5269 C C . ILE B 1 307 ? 41.572 -45.683 -24.125 1.00 70.30 530 ILE B C 1
ATOM 5270 O O . ILE B 1 307 ? 41.757 -45.390 -25.308 1.00 71.85 530 ILE B O 1
ATOM 5275 N N . ASN B 1 308 ? 41.246 -46.909 -23.725 1.00 72.46 531 ASN B N 1
ATOM 5276 C CA . ASN B 1 308 ? 41.101 -48.009 -24.676 1.00 76.59 531 ASN B CA 1
ATOM 5277 C C . ASN B 1 308 ? 39.975 -47.774 -25.680 1.00 79.54 531 ASN B C 1
ATOM 5278 O O . ASN B 1 308 ? 40.132 -48.080 -26.861 1.00 82.24 531 ASN B O 1
ATOM 5283 N N . LYS B 1 309 ? 38.860 -47.207 -25.223 1.00 79.58 532 LYS B N 1
ATOM 5284 C CA . LYS B 1 309 ? 37.682 -47.052 -26.082 1.00 82.81 532 LYS B CA 1
ATOM 5285 C C . LYS B 1 309 ? 37.596 -45.720 -26.837 1.00 82.35 532 LYS B C 1
ATOM 5286 O O . LYS B 1 309 ? 37.178 -45.706 -27.998 1.00 85.30 532 LYS B O 1
ATOM 5292 N N . TYR B 1 310 ? 37.981 -44.614 -26.195 1.00 79.19 533 TYR B N 1
ATOM 5293 C CA . TYR B 1 310 ? 37.693 -43.272 -26.734 1.00 78.76 533 TYR B CA 1
ATOM 5294 C C . TYR B 1 310 ? 38.910 -42.467 -27.198 1.00 76.87 533 TYR B C 1
ATOM 5295 O O . TYR B 1 310 ? 38.749 -41.504 -27.944 1.00 77.25 533 TYR B O 1
ATOM 5304 N N . ALA B 1 311 ? 40.111 -42.843 -26.767 1.00 75.22 534 ALA B N 1
ATOM 5305 C CA . ALA B 1 311 ? 41.321 -42.103 -27.142 1.00 74.16 534 ALA B CA 1
ATOM 5306 C C . ALA B 1 311 ? 41.705 -42.352 -28.599 1.00 77.52 534 ALA B C 1
ATOM 5307 O O . ALA B 1 311 ? 41.938 -43.485 -28.996 1.00 79.81 534 ALA B O 1
ATOM 5309 N N . PHE B 1 312 ? 41.778 -41.279 -29.380 1.00 78.27 535 PHE B N 1
ATOM 5310 C CA . PHE B 1 312 ? 42.094 -41.357 -30.807 1.00 81.94 535 PHE B CA 1
ATOM 5311 C C . PHE B 1 312 ? 43.474 -41.966 -31.041 1.00 82.86 535 PHE B C 1
ATOM 5312 O O . PHE B 1 312 ? 44.444 -41.583 -30.386 1.00 80.57 535 PHE B O 1
ATOM 5320 N N . SER B 1 313 ? 43.536 -42.922 -31.969 1.00 86.70 536 SER B N 1
ATOM 5321 C CA . SER B 1 313 ? 44.769 -43.627 -32.318 1.00 88.36 536 SER B CA 1
ATOM 5322 C C . SER B 1 313 ? 45.361 -43.047 -33.586 1.00 91.16 536 SER B C 1
ATOM 5323 O O . SER B 1 313 ? 44.663 -42.907 -34.587 1.00 93.95 536 SER B O 1
ATOM 5326 N N . GLY B 1 314 ? 46.653 -42.737 -33.545 1.00 90.91 537 GLY B N 1
ATOM 5327 C CA . GLY B 1 314 ? 47.376 -42.256 -34.718 1.00 94.03 537 GLY B CA 1
ATOM 5328 C C . GLY B 1 314 ? 48.118 -43.367 -35.431 1.00 97.90 537 GLY B C 1
ATOM 5329 O O . GLY B 1 314 ? 48.985 -43.102 -36.258 1.00 100.21 537 GLY B O 1
ATOM 5330 N N . GLY B 1 315 ? 47.792 -44.614 -35.107 1.00 99.06 538 GLY B N 1
ATOM 5331 C CA . GLY B 1 315 ? 48.405 -45.757 -35.768 1.00 103.57 538 GLY B CA 1
ATOM 5332 C C . GLY B 1 315 ? 47.673 -46.062 -37.057 1.00 108.29 538 GLY B C 1
ATOM 5333 O O . GLY B 1 315 ? 46.619 -45.485 -37.334 1.00 108.43 538 GLY B O 1
ATOM 5334 N N . GLY B 1 316 ? 48.243 -46.949 -37.860 1.00 112.95 539 GLY B N 1
ATOM 5335 C CA . GLY B 1 316 ? 47.587 -47.397 -39.082 1.00 118.53 539 GLY B CA 1
ATOM 5336 C C . GLY B 1 316 ? 46.301 -48.141 -38.776 1.00 119.16 539 GLY B C 1
ATOM 5337 O O . GLY B 1 316 ? 46.138 -48.701 -37.683 1.00 116.96 539 GLY B O 1
ATOM 5338 N N . THR B 1 317 ? 45.379 -48.131 -39.735 1.00 122.77 540 THR B N 1
ATOM 5339 C CA . THR B 1 317 ? 44.094 -48.814 -39.580 1.00 123.81 540 THR B CA 1
ATOM 5340 C C . THR B 1 317 ? 44.278 -50.330 -39.709 1.00 126.82 540 THR B C 1
ATOM 5341 O O . THR B 1 317 ? 43.512 -51.110 -39.142 1.00 126.56 540 THR B O 1
ATOM 5345 N N . THR B 1 318 ? 45.294 -50.735 -40.467 1.00 130.11 541 THR B N 1
ATOM 5346 C CA . THR B 1 318 ? 45.686 -52.129 -40.584 1.00 133.28 541 THR B CA 1
ATOM 5347 C C . THR B 1 318 ? 47.049 -52.334 -39.918 1.00 131.76 541 THR B C 1
ATOM 5348 O O . THR B 1 318 ? 47.844 -51.393 -39.821 1.00 129.84 541 THR B O 1
ATOM 5352 N N . ILE B 1 319 ? 47.313 -53.556 -39.451 1.00 132.64 542 ILE B N 1
ATOM 5353 C CA . ILE B 1 319 ? 48.621 -53.892 -38.871 1.00 131.52 542 ILE B CA 1
ATOM 5354 C C . ILE B 1 319 ? 49.726 -53.755 -39.925 1.00 135.07 542 ILE B C 1
ATOM 5355 O O . ILE B 1 319 ? 50.825 -53.286 -39.621 1.00 133.57 542 ILE B O 1
ATOM 5360 N N . GLN B 1 320 ? 49.417 -54.134 -41.165 1.00 139.84 543 GLN B N 1
ATOM 5361 C CA . GLN B 1 320 ? 50.366 -54.013 -42.275 1.00 144.08 543 GLN B CA 1
ATOM 5362 C C . GLN B 1 320 ? 50.708 -52.549 -42.543 1.00 142.18 543 GLN B C 1
ATOM 5363 O O . GLN B 1 320 ? 51.872 -52.207 -42.722 1.00 142.84 543 GLN B O 1
ATOM 5369 N N . GLU B 1 321 ? 49.690 -51.694 -42.569 1.00 140.07 544 GLU B N 1
ATOM 5370 C CA . GLU B 1 321 ? 49.889 -50.257 -42.785 1.00 138.67 544 GLU B CA 1
ATOM 5371 C C . GLU B 1 321 ? 50.693 -49.610 -41.641 1.00 133.63 544 GLU B C 1
ATOM 5372 O O . GLU B 1 321 ? 51.546 -48.753 -41.887 1.00 133.64 544 GLU B O 1
ATOM 5378 N N . HIS B 1 322 ? 50.419 -50.026 -40.403 1.00 129.48 545 HIS B N 1
ATOM 5379 C CA . HIS B 1 322 ? 51.150 -49.535 -39.222 1.00 124.59 545 HIS B CA 1
ATOM 5380 C C . HIS B 1 322 ? 52.641 -49.882 -39.325 1.00 126.02 545 HIS B C 1
ATOM 5381 O O . HIS B 1 322 ? 53.490 -49.045 -39.035 1.00 124.55 545 HIS B O 1
ATOM 5388 N N . ARG B 1 323 ? 52.951 -51.106 -39.753 1.00 129.00 546 ARG B N 1
ATOM 5389 C CA . ARG B 1 323 ? 54.340 -51.540 -39.971 1.00 131.38 546 ARG B CA 1
ATOM 5390 C C . ARG B 1 323 ? 55.071 -50.614 -40.942 1.00 133.44 546 ARG B C 1
ATOM 5391 O O . ARG B 1 323 ? 56.257 -50.306 -40.774 1.00 133.35 546 ARG B O 1
ATOM 5399 N N . GLU B 1 324 ? 54.344 -50.197 -41.972 1.00 135.30 547 GLU B N 1
ATOM 5400 C CA . GLU B 1 324 ? 54.927 -49.503 -43.115 1.00 138.66 547 GLU B CA 1
ATOM 5401 C C . GLU B 1 324 ? 55.089 -48.006 -42.893 1.00 135.63 547 GLU B C 1
ATOM 5402 O O . GLU B 1 324 ? 56.119 -47.451 -43.254 1.00 137.23 547 GLU B O 1
ATOM 5408 N N . LYS B 1 325 ? 54.070 -47.358 -42.322 1.00 131.48 548 LYS B N 1
ATOM 5409 C CA . LYS B 1 325 ? 54.093 -45.898 -42.111 1.00 128.69 548 LYS B CA 1
ATOM 5410 C C . LYS B 1 325 ? 54.472 -45.516 -40.681 1.00 122.98 548 LYS B C 1
ATOM 5411 O O . LYS B 1 325 ? 55.016 -44.433 -40.456 1.00 121.43 548 LYS B O 1
ATOM 5417 N N . GLY B 1 326 ? 54.197 -46.402 -39.723 1.00 120.09 549 GLY B N 1
ATOM 5418 C CA . GLY B 1 326 ? 54.413 -46.096 -38.313 1.00 114.68 549 GLY B CA 1
ATOM 5419 C C . GLY B 1 326 ? 53.234 -45.319 -37.771 1.00 110.22 549 GLY B C 1
ATOM 5420 O O . GLY B 1 326 ? 52.253 -45.064 -38.476 1.00 111.13 549 GLY B O 1
ATOM 5421 N N . GLY B 1 327 ? 53.325 -44.944 -36.506 1.00 105.44 550 GLY B N 1
ATOM 5422 C CA . GLY B 1 327 ? 52.298 -44.117 -35.894 1.00 101.48 550 GLY B CA 1
ATOM 5423 C C . GLY B 1 327 ? 52.485 -42.650 -36.243 1.00 100.62 550 GLY B C 1
ATOM 5424 O O . GLY B 1 327 ? 53.614 -42.194 -36.433 1.00 101.89 550 GLY B O 1
ATOM 5425 N N . ASN B 1 328 ? 51.373 -41.925 -36.360 1.00 98.74 551 ASN B N 1
ATOM 5426 C CA . ASN B 1 328 ? 51.389 -40.478 -36.534 1.00 97.24 551 ASN B CA 1
ATOM 5427 C C . ASN B 1 328 ? 51.417 -39.836 -35.150 1.00 92.00 551 ASN B C 1
ATOM 5428 O O . ASN B 1 328 ? 50.400 -39.815 -34.448 1.00 89.51 551 ASN B O 1
ATOM 5433 N N . LEU B 1 329 ? 52.583 -39.329 -34.756 1.00 90.54 552 LEU B N 1
ATOM 5434 C CA . LEU B 1 329 ? 52.761 -38.734 -33.431 1.00 85.78 552 LEU B CA 1
ATOM 5435 C C . LEU B 1 329 ? 51.947 -37.455 -33.239 1.00 83.29 552 LEU B C 1
ATOM 5436 O O . LEU B 1 329 ? 51.487 -37.175 -32.131 1.00 79.29 552 LEU B O 1
ATOM 5441 N N . ASP B 1 330 ? 51.771 -36.689 -34.316 1.00 85.53 553 ASP B N 1
ATOM 5442 C CA . ASP B 1 330 ? 51.023 -35.430 -34.261 1.00 83.87 553 ASP B CA 1
ATOM 5443 C C . ASP B 1 330 ? 49.531 -35.628 -33.975 1.00 82.34 553 ASP B C 1
ATOM 5444 O O . ASP B 1 330 ? 48.891 -34.725 -33.441 1.00 80.09 553 ASP B O 1
ATOM 5449 N N . LYS B 1 331 ? 48.986 -36.794 -34.327 1.00 83.87 554 LYS B N 1
ATOM 5450 C CA . LYS B 1 331 ? 47.553 -37.078 -34.163 1.00 83.22 554 LYS B CA 1
ATOM 5451 C C . LYS B 1 331 ? 47.232 -38.084 -33.052 1.00 80.43 554 LYS B C 1
ATOM 5452 O O . LYS B 1 331 ? 46.094 -38.135 -32.576 1.00 78.93 554 LYS B O 1
ATOM 5458 N N . ASP B 1 332 ? 48.217 -38.878 -32.635 1.00 79.83 555 ASP B N 1
ATOM 5459 C CA . ASP B 1 332 ? 47.975 -39.893 -31.608 1.00 77.84 555 ASP B CA 1
ATOM 5460 C C . ASP B 1 332 ? 47.799 -39.274 -30.230 1.00 73.30 555 ASP B C 1
ATOM 5461 O O . ASP B 1 332 ? 48.742 -38.708 -29.677 1.00 71.67 555 ASP B O 1
ATOM 5466 N N . ILE B 1 333 ? 46.598 -39.416 -29.672 1.00 71.73 556 ILE B N 1
ATOM 5467 C CA . ILE B 1 333 ? 46.259 -38.826 -28.373 1.00 67.81 556 ILE B CA 1
ATOM 5468 C C . ILE B 1 333 ? 47.107 -39.369 -27.225 1.00 65.40 556 ILE B C 1
ATOM 5469 O O . ILE B 1 333 ? 47.482 -38.622 -26.326 1.00 62.68 556 ILE B O 1
ATOM 5474 N N . SER B 1 334 ? 47.409 -40.661 -27.247 1.00 66.56 557 SER B N 1
ATOM 5475 C CA . SER B 1 334 ? 48.169 -41.264 -26.157 1.00 64.72 557 SER B CA 1
ATOM 5476 C C . SER B 1 334 ? 49.606 -40.752 -26.119 1.00 63.98 557 SER B C 1
ATOM 5477 O O . SER B 1 334 ? 50.138 -40.511 -25.041 1.00 61.61 557 SER B O 1
ATOM 5480 N N . TYR B 1 335 ? 50.224 -40.565 -27.284 1.00 66.17 558 TYR B N 1
ATOM 5481 C CA . TYR B 1 335 ? 51.574 -40.008 -27.334 1.00 66.18 558 TYR B CA 1
ATOM 5482 C C . TYR B 1 335 ? 51.554 -38.559 -26.869 1.00 63.55 558 TYR B C 1
ATOM 5483 O O . TYR B 1 335 ? 52.397 -38.139 -26.068 1.00 61.88 558 TYR B O 1
ATOM 5492 N N . GLN B 1 336 ? 50.595 -37.799 -27.389 1.00 63.41 559 GLN B N 1
ATOM 5493 C CA . GLN B 1 336 ? 50.454 -36.400 -27.025 1.00 61.23 559 GLN B CA 1
ATOM 5494 C C . GLN B 1 336 ? 50.309 -36.242 -25.517 1.00 57.44 559 GLN B C 1
ATOM 5495 O O . GLN B 1 336 ? 51.002 -35.429 -24.927 1.00 55.74 559 GLN B O 1
ATOM 5501 N N . TYR B 1 337 ? 49.438 -37.036 -24.899 1.00 56.29 560 TYR B N 1
ATOM 5502 C CA . TYR B 1 337 ? 49.277 -37.013 -23.441 1.00 53.28 560 TYR B CA 1
ATOM 5503 C C . TYR B 1 337 ? 50.581 -37.332 -22.717 1.00 53.17 560 TYR B C 1
ATOM 5504 O O . TYR B 1 337 ? 50.880 -36.747 -21.682 1.00 50.83 560 TYR B O 1
ATOM 5513 N N . LEU B 1 338 ? 51.359 -38.262 -23.260 1.00 56.22 561 LEU B N 1
ATOM 5514 C CA . LEU B 1 338 ? 52.644 -38.622 -22.657 1.00 56.76 561 LEU B CA 1
ATOM 5515 C C . LEU B 1 338 ? 53.637 -37.446 -22.677 1.00 56.72 561 LEU B C 1
ATOM 5516 O O . LEU B 1 338 ? 54.501 -37.353 -21.806 1.00 55.80 561 LEU B O 1
ATOM 5521 N N . ARG B 1 339 ? 53.506 -36.547 -23.653 1.00 58.25 562 ARG B N 1
ATOM 5522 C CA . ARG B 1 339 ? 54.307 -35.305 -23.678 1.00 58.58 562 ARG B CA 1
ATOM 5523 C C . ARG B 1 339 ? 54.058 -34.425 -22.454 1.00 55.35 562 ARG B C 1
ATOM 5524 O O . ARG B 1 339 ? 54.980 -33.774 -21.971 1.00 54.87 562 ARG B O 1
ATOM 5532 N N . TYR B 1 340 ? 52.821 -34.430 -21.955 1.00 53.79 563 TYR B N 1
ATOM 5533 C CA . TYR B 1 340 ? 52.441 -33.648 -20.774 1.00 51.23 563 TYR B CA 1
ATOM 5534 C C . TYR B 1 340 ? 52.826 -34.348 -19.475 1.00 50.74 563 TYR B C 1
ATOM 5535 O O . TYR B 1 340 ? 53.179 -33.693 -18.500 1.00 49.20 563 TYR B O 1
ATOM 5544 N N . LEU B 1 341 ? 52.767 -35.677 -19.463 1.00 52.95 564 LEU B N 1
ATOM 5545 C CA . LEU B 1 341 ? 52.801 -36.431 -18.210 1.00 52.85 564 LEU B CA 1
ATOM 5546 C C . LEU B 1 341 ? 54.121 -37.150 -17.909 1.00 55.32 564 LEU B C 1
ATOM 5547 O O . LEU B 1 341 ? 54.458 -37.343 -16.739 1.00 54.38 564 LEU B O 1
ATOM 5552 N N . LEU B 1 342 ? 54.855 -37.553 -18.945 1.00 59.08 565 LEU B N 1
ATOM 5553 C CA . LEU B 1 342 ? 56.127 -38.260 -18.746 1.00 62.50 565 LEU B CA 1
ATOM 5554 C C . LEU B 1 342 ? 57.293 -37.291 -18.528 1.00 63.74 565 LEU B C 1
ATOM 5555 O O . LEU B 1 342 ? 57.678 -36.569 -19.440 1.00 64.94 565 LEU B O 1
ATOM 5560 N N . GLU B 1 343 ? 57.878 -37.311 -17.336 1.00 64.25 566 GLU B N 1
ATOM 5561 C CA . GLU B 1 343 ? 58.965 -36.392 -17.004 1.00 65.66 566 GLU B CA 1
ATOM 5562 C C . GLU B 1 343 ? 60.296 -36.732 -17.681 1.00 68.82 566 GLU B C 1
ATOM 5563 O O . GLU B 1 343 ? 61.072 -35.834 -18.003 1.00 69.07 566 GLU B O 1
ATOM 5569 N N . ASP B 1 344 ? 60.558 -38.023 -17.888 1.00 71.25 567 ASP B N 1
ATOM 5570 C CA . ASP B 1 344 ? 61.829 -38.487 -18.437 1.00 74.69 567 ASP B CA 1
ATOM 5571 C C . ASP B 1 344 ? 61.843 -38.370 -19.963 1.00 76.48 567 ASP B C 1
ATOM 5572 O O . ASP B 1 344 ? 61.087 -39.056 -20.655 1.00 76.40 567 ASP B O 1
ATOM 5577 N N . ASP B 1 345 ? 62.723 -37.507 -20.478 1.00 77.99 568 ASP B N 1
ATOM 5578 C CA . ASP B 1 345 ? 62.821 -37.245 -21.922 1.00 80.58 568 ASP B CA 1
ATOM 5579 C C . ASP B 1 345 ? 63.165 -38.491 -22.724 1.00 84.60 568 ASP B C 1
ATOM 5580 O O . ASP B 1 345 ? 62.565 -38.744 -23.766 1.00 85.87 568 ASP B O 1
ATOM 5585 N N . ASN B 1 346 ? 64.153 -39.243 -22.242 1.00 87.03 569 ASN B N 1
ATOM 5586 C CA . ASN B 1 346 ? 64.615 -40.451 -22.917 1.00 91.22 569 ASN B CA 1
ATOM 5587 C C . ASN B 1 346 ? 63.498 -41.477 -23.082 1.00 90.98 569 ASN B C 1
ATOM 5588 O O . ASN B 1 346 ? 63.338 -42.055 -24.155 1.00 93.49 569 ASN B O 1
ATOM 5593 N N . LYS B 1 347 ? 62.728 -41.685 -22.017 1.00 88.72 570 LYS B N 1
ATOM 5594 C CA . LYS B 1 347 ? 61.574 -42.592 -22.043 1.00 88.66 570 LYS B CA 1
ATOM 5595 C C . LYS B 1 347 ? 60.522 -42.167 -23.070 1.00 87.30 570 LYS B C 1
ATOM 5596 O O . LYS B 1 347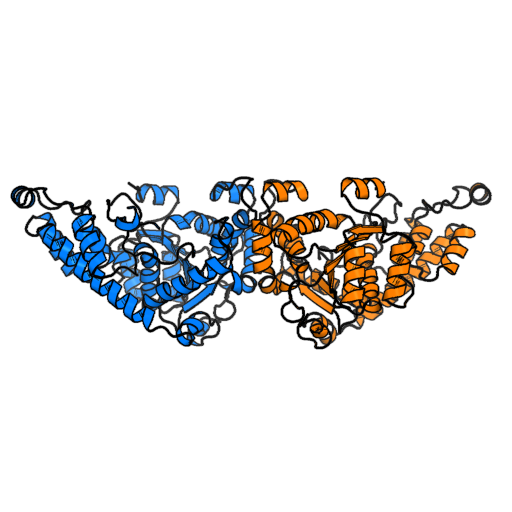 ? 59.926 -43.011 -23.751 1.00 89.64 570 LYS B O 1
ATOM 5602 N N . LEU B 1 348 ? 60.304 -40.861 -23.189 1.00 84.74 571 LEU B N 1
ATOM 5603 C CA . LEU B 1 348 ? 59.362 -40.334 -24.175 1.00 83.98 571 LEU B CA 1
ATOM 5604 C C . LEU B 1 348 ? 59.882 -40.497 -25.605 1.00 87.04 571 LEU B C 1
ATOM 5605 O O . LEU B 1 348 ? 59.125 -40.871 -26.499 1.00 87.53 571 LEU B O 1
ATOM 5610 N N . ASN B 1 349 ? 61.162 -40.198 -25.814 1.00 89.36 572 ASN B N 1
ATOM 5611 C CA . ASN B 1 349 ? 61.786 -40.334 -27.136 1.00 93.80 572 ASN B CA 1
ATOM 5612 C C . ASN B 1 349 ? 61.941 -41.796 -27.557 1.00 96.41 572 ASN B C 1
ATOM 5613 O O . ASN B 1 349 ? 61.942 -42.105 -28.749 1.00 99.54 572 ASN B O 1
ATOM 5618 N N . GLU B 1 350 ? 62.075 -42.687 -26.577 1.00 95.11 573 GLU B N 1
ATOM 5619 C CA . GLU B 1 350 ? 62.118 -44.126 -26.830 1.00 97.52 573 GLU B CA 1
ATOM 5620 C C . GLU B 1 350 ? 60.756 -44.611 -27.333 1.00 95.77 573 GLU B C 1
ATOM 5621 O O . GLU B 1 350 ? 60.673 -45.310 -28.344 1.00 98.97 573 GLU B O 1
ATOM 5627 N N . ILE B 1 351 ? 59.695 -44.221 -26.631 1.00 90.57 574 ILE B N 1
ATOM 5628 C CA . ILE B 1 351 ? 58.329 -44.557 -27.030 1.00 89.04 574 ILE B CA 1
ATOM 5629 C C . ILE B 1 351 ? 57.967 -43.918 -28.368 1.00 90.60 574 ILE B C 1
ATOM 5630 O O . ILE B 1 351 ? 57.332 -44.546 -29.219 1.00 92.33 574 ILE B O 1
ATOM 5635 N N . GLY B 1 352 ? 58.368 -42.664 -28.545 1.00 90.12 575 GLY B N 1
ATOM 5636 C CA . GLY B 1 352 ? 58.038 -41.910 -29.749 1.00 91.61 575 GLY B CA 1
ATOM 5637 C C . GLY B 1 352 ? 58.668 -42.478 -31.005 1.00 96.36 575 GLY B C 1
ATOM 5638 O O . GLY B 1 352 ? 58.034 -42.500 -32.058 1.00 98.67 575 GLY B O 1
ATOM 5639 N N . GLU B 1 353 ? 59.910 -42.942 -30.892 1.00 98.48 576 GLU B N 1
ATOM 5640 C CA . GLU B 1 353 ? 60.623 -43.536 -32.029 1.00 103.37 576 GLU B CA 1
ATOM 5641 C C . GLU B 1 353 ? 60.049 -44.902 -32.399 1.00 104.98 576 GLU B C 1
ATOM 5642 O O . GLU B 1 353 ? 59.825 -45.187 -33.574 1.00 108.44 576 GLU B O 1
ATOM 5648 N N . LYS B 1 354 ? 59.811 -45.740 -31.393 1.00 102.90 577 LYS B N 1
ATOM 5649 C CA . LYS B 1 354 ? 59.240 -47.069 -31.611 1.00 104.55 577 LYS B CA 1
ATOM 5650 C C . LYS B 1 354 ? 57.852 -47.019 -32.262 1.00 103.66 577 LYS B C 1
ATOM 5651 O O . LYS B 1 354 ? 57.531 -47.853 -33.109 1.00 106.66 577 LYS B O 1
ATOM 5657 N N . TYR B 1 355 ? 57.042 -46.039 -31.872 1.00 99.58 578 TYR B N 1
ATOM 5658 C CA . TYR B 1 355 ? 55.668 -45.925 -32.378 1.00 98.88 578 TYR B CA 1
ATOM 5659 C C . TYR B 1 355 ? 55.559 -45.513 -33.859 1.00 101.94 578 TYR B C 1
ATOM 5660 O O . TYR B 1 355 ? 56.382 -44.773 -34.406 1.00 103.07 578 TYR B O 1
ATOM 5669 N N . LEU B 1 361 ? 52.893 -50.124 -31.811 1.00 97.49 584 LEU B N 1
ATOM 5670 C CA . LEU B 1 361 ? 51.660 -50.808 -31.392 1.00 97.22 584 LEU B CA 1
ATOM 5671 C C . LEU B 1 361 ? 50.723 -49.914 -30.566 1.00 93.28 584 LEU B C 1
ATOM 5672 O O . LEU B 1 361 ? 51.021 -49.616 -29.414 1.00 89.75 584 LEU B O 1
ATOM 5677 N N . SER B 1 362 ? 49.583 -49.523 -31.145 1.00 93.94 585 SER B N 1
ATOM 5678 C CA . SER B 1 362 ? 48.626 -48.625 -30.475 1.00 90.68 585 SER B CA 1
ATOM 5679 C C . SER B 1 362 ? 48.132 -49.157 -29.132 1.00 88.69 585 SER B C 1
ATOM 5680 O O . SER B 1 362 ? 47.914 -48.386 -28.198 1.00 85.88 585 SER B O 1
ATOM 5683 N N . GLY B 1 363 ? 47.941 -50.468 -29.039 1.00 90.99 586 GLY B N 1
ATOM 5684 C CA . GLY B 1 363 ? 47.538 -51.096 -27.787 1.00 89.66 586 GLY B CA 1
ATOM 5685 C C . GLY B 1 363 ? 48.575 -50.921 -26.695 1.00 87.60 586 GLY B C 1
ATOM 5686 O O . GLY B 1 363 ? 48.224 -50.717 -25.536 1.00 84.74 586 GLY B O 1
ATOM 5687 N N . GLU B 1 364 ? 49.854 -50.990 -27.066 1.00 89.47 587 GLU B N 1
ATOM 5688 C CA . GLU B 1 364 ? 50.943 -50.850 -26.097 1.00 88.57 587 GLU B CA 1
ATOM 5689 C C . GLU B 1 364 ? 51.101 -49.414 -25.604 1.00 85.03 587 GLU B C 1
ATOM 5690 O O . GLU B 1 364 ? 51.288 -49.194 -24.410 1.00 82.77 587 GLU B O 1
ATOM 5696 N N . ILE B 1 365 ? 51.044 -48.440 -26.513 1.00 84.92 588 ILE B N 1
ATOM 5697 C CA . ILE B 1 365 ? 51.211 -47.034 -26.122 1.00 81.88 588 ILE B CA 1
ATOM 5698 C C . ILE B 1 365 ? 50.040 -46.554 -25.256 1.00 78.73 588 ILE B C 1
ATOM 5699 O O . ILE B 1 365 ? 50.248 -45.819 -24.292 1.00 76.03 588 ILE B O 1
ATOM 5704 N N . LYS B 1 366 ? 48.827 -46.995 -25.590 1.00 79.60 589 LYS B N 1
ATOM 5705 C CA . LYS B 1 366 ? 47.651 -46.749 -24.753 1.00 77.42 589 LYS B CA 1
ATOM 5706 C C . LYS B 1 366 ? 47.817 -47.357 -23.361 1.00 75.99 589 LYS B C 1
ATOM 5707 O O . LYS B 1 366 ? 47.407 -46.762 -22.365 1.00 73.32 589 LYS B O 1
ATOM 5713 N N . LYS B 1 367 ? 48.413 -48.546 -23.300 1.00 77.91 590 LYS B N 1
ATOM 5714 C CA . LYS B 1 367 ? 48.652 -49.226 -22.028 1.00 77.26 590 LYS B CA 1
ATOM 5715 C C . LYS B 1 367 ? 49.702 -48.492 -21.186 1.00 74.32 590 LYS B C 1
ATOM 5716 O O . LYS B 1 367 ? 49.615 -48.490 -19.957 1.00 72.31 590 LYS B O 1
ATOM 5722 N N . ILE B 1 368 ? 50.682 -47.872 -21.844 1.00 73.92 591 ILE B N 1
ATOM 5723 C CA . ILE B 1 368 ? 51.697 -47.085 -21.145 1.00 71.92 591 ILE B CA 1
ATOM 5724 C C . ILE B 1 368 ? 51.018 -45.876 -20.497 1.00 68.16 591 ILE B C 1
ATOM 5725 O O . ILE B 1 368 ? 51.217 -45.600 -19.312 1.00 66.03 591 ILE B O 1
ATOM 5730 N N . LEU B 1 369 ? 50.216 -45.167 -21.288 1.00 67.34 592 LEU B N 1
ATOM 5731 C CA . LEU B 1 369 ? 49.470 -44.014 -20.809 1.00 64.41 592 LEU B CA 1
ATOM 5732 C C . LEU B 1 369 ? 48.581 -44.352 -19.612 1.00 62.90 592 LEU B C 1
ATOM 5733 O O . LEU B 1 369 ? 48.562 -43.616 -18.629 1.00 61.15 592 LEU B O 1
ATOM 5738 N N . ILE B 1 370 ? 47.847 -45.455 -19.703 1.00 64.67 593 ILE B N 1
ATOM 5739 C CA . ILE B 1 370 ? 46.920 -45.867 -18.644 1.00 63.87 593 ILE B CA 1
ATOM 5740 C C . ILE B 1 370 ? 47.655 -46.082 -17.326 1.00 63.02 593 ILE B C 1
ATOM 5741 O O . ILE B 1 370 ? 47.179 -45.658 -16.272 1.00 61.37 593 ILE B O 1
ATOM 5746 N N . ASP B 1 371 ? 48.807 -46.742 -17.389 1.00 64.73 594 ASP B N 1
ATOM 5747 C CA . ASP B 1 371 ? 49.625 -46.964 -16.198 1.00 64.77 594 ASP B CA 1
ATOM 5748 C C . ASP B 1 371 ? 50.118 -45.629 -15.634 1.00 61.92 594 ASP B C 1
ATOM 5749 O O . ASP B 1 371 ? 50.180 -45.454 -14.419 1.00 60.89 594 ASP B O 1
ATOM 5754 N N . VAL B 1 372 ? 50.474 -44.703 -16.524 1.00 60.91 595 VAL B N 1
ATOM 5755 C CA . VAL B 1 372 ? 50.975 -43.386 -16.125 1.00 58.56 595 VAL B CA 1
ATOM 5756 C C . VAL B 1 372 ? 49.869 -42.548 -15.485 1.00 55.95 595 VAL B C 1
ATOM 5757 O O . VAL B 1 372 ? 50.087 -41.964 -14.425 1.00 53.88 595 VAL B O 1
ATOM 5761 N N . LEU B 1 373 ? 48.703 -42.503 -16.135 1.00 56.05 596 LEU B N 1
ATOM 5762 C CA . LEU B 1 373 ? 47.516 -41.817 -15.603 1.00 54.33 596 LEU B CA 1
ATOM 5763 C C . LEU B 1 373 ? 47.049 -42.387 -14.284 1.00 54.07 596 LEU B C 1
ATOM 5764 O O . LEU B 1 373 ? 46.743 -41.651 -13.354 1.00 53.00 596 LEU B O 1
ATOM 5769 N N . THR B 1 374 ? 46.960 -43.707 -14.225 1.00 56.06 597 THR B N 1
ATOM 5770 C CA . THR B 1 374 ? 46.471 -44.395 -13.041 1.00 56.45 597 THR B CA 1
ATOM 5771 C C . THR B 1 374 ? 47.349 -44.053 -11.852 1.00 55.42 597 THR B C 1
ATOM 5772 O O . THR B 1 374 ? 46.852 -43.806 -10.758 1.00 54.57 597 THR B O 1
ATOM 5776 N N . GLU B 1 375 ? 48.656 -44.030 -12.080 1.00 56.23 598 GLU B N 1
ATOM 5777 C CA . GLU B 1 375 ? 49.601 -43.669 -11.038 1.00 56.28 598 GLU B CA 1
ATOM 5778 C C . GLU B 1 375 ? 49.364 -42.228 -10.601 1.00 53.17 598 GLU B C 1
ATOM 5779 O O . GLU B 1 375 ? 49.217 -41.959 -9.414 1.00 52.20 598 GLU B O 1
ATOM 5785 N N . LEU B 1 376 ? 49.320 -41.319 -11.572 1.00 51.72 599 LEU B N 1
ATOM 5786 C CA . LEU B 1 376 ? 49.146 -39.895 -11.302 1.00 49.04 599 LEU B CA 1
ATOM 5787 C C . LEU B 1 376 ? 47.863 -39.657 -10.527 1.00 47.67 599 LEU B C 1
ATOM 5788 O O . LEU B 1 376 ? 47.865 -38.950 -9.522 1.00 46.48 599 LEU B O 1
ATOM 5793 N N . VAL B 1 377 ? 46.777 -40.267 -10.989 1.00 48.12 600 VAL B N 1
ATOM 5794 C CA . VAL B 1 377 ? 45.461 -40.059 -10.391 1.00 47.32 600 VAL B CA 1
ATOM 5795 C C . VAL B 1 377 ? 45.351 -40.685 -9.004 1.00 47.95 600 VAL B C 1
ATOM 5796 O O . VAL B 1 377 ? 44.749 -40.101 -8.110 1.00 46.57 600 VAL B O 1
ATOM 5800 N N . LEU B 1 378 ? 45.927 -41.871 -8.825 1.00 50.11 601 LEU B N 1
ATOM 5801 C CA . LEU B 1 378 ? 45.894 -42.540 -7.519 1.00 51.42 601 LEU B CA 1
ATOM 5802 C C . LEU B 1 378 ? 46.744 -41.798 -6.489 1.00 50.04 601 LEU B C 1
ATOM 5803 O O . LEU B 1 378 ? 46.344 -41.678 -5.343 1.00 49.83 601 LEU B O 1
ATOM 5808 N N . LYS B 1 379 ? 47.908 -41.305 -6.905 1.00 49.75 602 LYS B N 1
ATOM 5809 C CA . LYS B 1 379 ? 48.740 -40.438 -6.046 1.00 49.47 602 LYS B CA 1
ATOM 5810 C C . LYS B 1 379 ? 47.982 -39.165 -5.653 1.00 46.64 602 LYS B C 1
ATOM 5811 O O . LYS B 1 379 ? 48.015 -38.733 -4.498 1.00 46.21 602 LYS B O 1
ATOM 5817 N N . HIS B 1 380 ? 47.299 -38.581 -6.629 1.00 44.81 603 HIS B N 1
ATOM 5818 C CA . HIS B 1 380 ? 46.517 -37.383 -6.408 1.00 42.79 603 HIS B CA 1
ATOM 5819 C C . HIS B 1 380 ? 45.410 -37.616 -5.382 1.00 43.33 603 HIS B C 1
ATOM 5820 O O . HIS B 1 380 ? 45.244 -36.817 -4.464 1.00 42.40 603 HIS B O 1
ATOM 5827 N N . GLN B 1 381 ? 44.661 -38.708 -5.540 1.00 45.05 604 GLN B N 1
ATOM 5828 C CA . GLN B 1 381 ? 43.567 -39.039 -4.618 1.00 46.14 604 GLN B CA 1
ATOM 5829 C C . GLN B 1 381 ? 44.082 -39.409 -3.224 1.00 46.87 604 GLN B C 1
ATOM 5830 O O . GLN B 1 381 ? 43.438 -39.109 -2.230 1.00 47.06 604 GLN B O 1
ATOM 5836 N N . GLU B 1 382 ? 45.226 -40.085 -3.166 1.00 47.88 605 GLU B N 1
ATOM 5837 C CA . GLU B 1 382 ? 45.896 -40.404 -1.896 1.00 49.52 605 GLU B CA 1
ATOM 5838 C C . GLU B 1 382 ? 46.160 -39.128 -1.110 1.00 48.42 605 GLU B C 1
ATOM 5839 O O . GLU B 1 382 ? 45.817 -39.018 0.064 1.00 49.04 605 GLU B O 1
ATOM 5845 N N . LYS B 1 383 ? 46.820 -38.187 -1.779 1.00 47.10 606 LYS B N 1
ATOM 5846 C CA . LYS B 1 383 ? 47.187 -36.908 -1.191 1.00 46.15 606 LYS B CA 1
ATOM 5847 C C . LYS B 1 383 ? 45.933 -36.154 -0.748 1.00 45.62 606 LYS B C 1
ATOM 5848 O O . LYS B 1 383 ? 45.850 -35.671 0.380 1.00 45.66 606 LYS B O 1
ATOM 5854 N N . LYS B 1 384 ? 44.958 -36.078 -1.643 1.00 45.49 607 LYS B N 1
ATOM 5855 C CA . LYS B 1 384 ? 43.709 -35.376 -1.380 1.00 45.84 607 LYS B CA 1
ATOM 5856 C C . LYS B 1 384 ? 42.966 -35.930 -0.163 1.00 47.67 607 LYS B C 1
ATOM 5857 O O . LYS B 1 384 ? 42.560 -35.182 0.715 1.00 47.16 607 LYS B O 1
ATOM 5863 N N . LYS B 1 385 ? 42.800 -37.244 -0.114 1.00 50.03 608 LYS B N 1
ATOM 5864 C CA . LYS B 1 385 ? 42.169 -37.899 1.034 1.00 52.58 608 LYS B CA 1
ATOM 5865 C C . LYS B 1 385 ? 42.890 -37.567 2.356 1.00 51.53 608 LYS B C 1
ATOM 5866 O O . LYS B 1 385 ? 42.248 -37.398 3.385 1.00 52.08 608 LYS B O 1
ATOM 5872 N N . SER B 1 386 ? 44.215 -37.457 2.311 1.00 49.59 609 SER B N 1
ATOM 5873 C CA . SER B 1 386 ? 45.019 -37.209 3.508 1.00 49.93 609 SER B CA 1
ATOM 5874 C C . SER B 1 386 ? 44.946 -35.772 4.064 1.00 48.35 609 SER B C 1
ATOM 5875 O O . SER B 1 386 ? 45.355 -35.535 5.201 1.00 48.78 609 SER B O 1
ATOM 5878 N N . LEU B 1 387 ? 44.458 -34.819 3.274 1.00 46.29 610 LEU B N 1
ATOM 5879 C CA . LEU B 1 387 ? 44.465 -33.403 3.698 1.00 45.17 610 LEU B CA 1
ATOM 5880 C C . LEU B 1 387 ? 43.574 -33.141 4.906 1.00 46.92 610 LEU B C 1
ATOM 5881 O O . LEU B 1 387 ? 42.410 -33.516 4.909 1.00 48.80 610 LEU B O 1
ATOM 5886 N N . THR B 1 388 ? 44.131 -32.501 5.928 1.00 47.44 611 THR B N 1
ATOM 5887 C CA . THR B 1 388 ? 43.372 -32.137 7.121 1.00 49.26 611 THR B CA 1
ATOM 5888 C C . THR B 1 388 ? 42.827 -30.711 6.970 1.00 48.17 611 THR B C 1
ATOM 5889 O O . THR B 1 388 ? 43.349 -29.921 6.182 1.00 45.00 611 THR B O 1
ATOM 5893 N N . ASP B 1 389 ? 41.781 -30.389 7.731 1.00 50.42 612 ASP B N 1
ATOM 5894 C CA . ASP B 1 389 ? 41.267 -29.019 7.786 1.00 50.09 612 ASP B CA 1
ATOM 5895 C C . ASP B 1 389 ? 42.385 -28.045 8.137 1.00 48.72 612 ASP B C 1
ATOM 5896 O O . ASP B 1 389 ? 42.485 -26.992 7.532 1.00 47.72 612 ASP B O 1
ATOM 5901 N N . GLU B 1 390 ? 43.235 -28.424 9.086 1.00 49.97 613 GLU B N 1
ATOM 5902 C CA . GLU B 1 390 ? 44.377 -27.608 9.500 1.00 49.81 613 GLU B CA 1
ATOM 5903 C C . GLU B 1 390 ? 45.348 -27.345 8.336 1.00 45.98 613 GLU B C 1
ATOM 5904 O O . GLU B 1 390 ? 45.805 -26.219 8.150 1.00 44.32 613 GLU B O 1
ATOM 5910 N N . GLU B 1 391 ? 45.670 -28.381 7.566 1.00 44.52 614 GLU B N 1
ATOM 5911 C CA . GLU B 1 391 ? 46.561 -28.232 6.402 1.00 41.90 614 GLU B CA 1
ATOM 5912 C C . GLU B 1 391 ? 45.951 -27.298 5.359 1.00 38.99 614 GLU B C 1
ATOM 5913 O O . GLU B 1 391 ? 46.642 -26.473 4.767 1.00 37.09 614 GLU B O 1
ATOM 5919 N N . ILE B 1 392 ? 44.653 -27.455 5.132 1.00 38.40 615 ILE B N 1
ATOM 5920 C CA . ILE B 1 392 ? 43.952 -26.680 4.122 1.00 36.80 615 ILE B CA 1
ATOM 5921 C C . ILE B 1 392 ? 43.898 -25.214 4.542 1.00 35.68 615 ILE B C 1
ATOM 5922 O O . ILE B 1 392 ? 44.292 -24.332 3.770 1.00 33.88 615 ILE B O 1
ATOM 5927 N N . SER B 1 393 ? 43.455 -24.974 5.776 1.00 36.48 616 SER B N 1
ATOM 5928 C CA . SER B 1 393 ? 43.361 -23.620 6.322 1.00 36.47 616 SER B CA 1
ATOM 5929 C C . SER B 1 393 ? 44.672 -22.862 6.208 1.00 34.97 616 SER B C 1
ATOM 5930 O O . SER B 1 393 ? 44.672 -21.659 5.988 1.00 33.99 616 SER B O 1
ATOM 5933 N N . TYR B 1 394 ? 45.780 -23.573 6.389 1.00 35.26 617 TYR B N 1
ATOM 5934 C CA . TYR B 1 394 ? 47.096 -22.962 6.380 1.00 35.20 617 TYR B CA 1
ATOM 5935 C C . TYR B 1 394 ? 47.384 -22.270 5.045 1.00 33.44 617 TYR B C 1
ATOM 5936 O O . TYR B 1 394 ? 48.010 -21.223 5.022 1.00 32.93 617 TYR B O 1
ATOM 5945 N N . PHE B 1 395 ? 46.897 -22.842 3.946 1.00 32.53 618 PHE B N 1
ATOM 5946 C CA . PHE B 1 395 ? 47.057 -22.227 2.623 1.00 31.18 618 PHE B CA 1
ATOM 5947 C C . PHE B 1 395 ? 46.358 -20.868 2.514 1.00 30.61 618 PHE B C 1
ATOM 5948 O O . PHE B 1 395 ? 46.755 -20.038 1.722 1.00 29.46 618 PHE B O 1
ATOM 5956 N N . PHE B 1 396 ? 45.315 -20.659 3.310 1.00 31.68 619 PHE B N 1
ATOM 5957 C CA . PHE B 1 396 ? 44.555 -19.405 3.298 1.00 31.76 619 PHE B CA 1
ATOM 5958 C C . PHE B 1 396 ? 45.085 -18.344 4.280 1.00 32.59 619 PHE B C 1
ATOM 5959 O O . PHE B 1 396 ? 44.492 -17.276 4.396 1.00 32.38 619 PHE B O 1
ATOM 5967 N N . ASP B 1 397 ? 46.201 -18.628 4.956 1.00 33.21 620 ASP B N 1
ATOM 5968 C CA . ASP B 1 397 ? 46.781 -17.720 5.943 1.00 34.67 620 ASP B CA 1
ATOM 5969 C C . ASP B 1 397 ? 47.790 -16.778 5.275 1.00 33.98 620 ASP B C 1
ATOM 5970 O O . ASP B 1 397 ? 48.851 -17.232 4.832 1.00 33.77 620 ASP B O 1
ATOM 5975 N N . PRO B 1 398 ? 47.477 -15.464 5.226 1.00 34.33 621 PRO B N 1
ATOM 5976 C CA . PRO B 1 398 ? 48.340 -14.505 4.549 1.00 34.36 621 PRO B CA 1
ATOM 5977 C C . PRO B 1 398 ? 49.525 -14.041 5.394 1.00 36.15 621 PRO B C 1
ATOM 5978 O O . PRO B 1 398 ? 50.377 -13.320 4.884 1.00 35.88 621 PRO B O 1
ATOM 5982 N N . ASN B 1 399 ? 49.574 -14.452 6.663 1.00 37.93 622 ASN B N 1
ATOM 5983 C CA . ASN B 1 399 ? 50.599 -13.998 7.604 1.00 39.71 622 ASN B CA 1
ATOM 5984 C C . ASN B 1 399 ? 51.710 -14.998 7.892 1.00 40.55 622 ASN B C 1
ATOM 5985 O O . ASN B 1 399 ? 52.457 -14.833 8.843 1.00 42.85 622 ASN B O 1
ATOM 5990 N N . LYS B 1 400 ? 51.833 -16.024 7.067 1.00 40.25 623 LYS B N 1
ATOM 5991 C CA . LYS B 1 400 ? 52.945 -16.963 7.179 1.00 41.10 623 LYS B CA 1
ATOM 5992 C C . LYS B 1 400 ? 54.272 -16.235 6.969 1.00 41.67 623 LYS B C 1
ATOM 5993 O O . LYS B 1 400 ? 54.413 -15.500 5.997 1.00 40.50 623 LYS B O 1
ATOM 5999 N N . PRO B 1 401 ? 55.242 -16.427 7.877 1.00 43.83 624 PRO B N 1
ATOM 6000 C CA . PRO B 1 401 ? 56.572 -15.811 7.760 1.00 45.34 624 PRO B CA 1
ATOM 6001 C C . PRO B 1 401 ? 57.323 -16.101 6.462 1.00 45.20 624 PRO B C 1
ATOM 6002 O O . PRO B 1 401 ? 58.021 -15.226 5.937 1.00 44.90 624 PRO B O 1
ATOM 6006 N N . SER B 1 402 ? 57.204 -17.322 5.960 1.00 45.39 625 SER B N 1
ATOM 6007 C CA . SER B 1 402 ? 57.862 -17.682 4.707 1.00 45.83 625 SER B CA 1
ATOM 6008 C C . SER B 1 402 ? 57.253 -16.882 3.555 1.00 43.17 625 SER B C 1
ATOM 6009 O O . SER B 1 402 ? 57.957 -16.407 2.672 1.00 43.11 625 SER B O 1
ATOM 6012 N N . LEU B 1 403 ? 55.938 -16.708 3.599 1.00 41.01 626 LEU B N 1
ATOM 6013 C CA . LEU B 1 403 ? 55.218 -15.864 2.647 1.00 39.49 626 LEU B CA 1
ATOM 6014 C C . LEU B 1 403 ? 55.597 -14.380 2.765 1.00 39.17 626 LEU B C 1
ATOM 6015 O O . LEU B 1 403 ? 55.649 -13.680 1.773 1.00 39.69 626 LEU B O 1
ATOM 6020 N N . GLN B 1 404 ? 55.920 -13.914 3.965 1.00 39.28 627 GLN B N 1
ATOM 6021 C CA . GLN B 1 404 ? 56.251 -12.506 4.195 1.00 39.71 627 GLN B CA 1
ATOM 6022 C C . GLN B 1 404 ? 57.666 -12.087 3.772 1.00 40.98 627 GLN B C 1
ATOM 6023 O O . GLN B 1 404 ? 58.048 -10.944 3.968 1.00 41.72 627 GLN B O 1
ATOM 6029 N N . LYS B 1 405 ? 58.448 -13.008 3.220 1.00 42.01 628 LYS B N 1
ATOM 6030 C CA . LYS B 1 405 ? 59.842 -12.707 2.781 1.00 44.31 628 LYS B CA 1
ATOM 6031 C C . LYS B 1 405 ? 59.999 -11.470 1.888 1.00 43.97 628 LYS B C 1
ATOM 6032 O O . LYS B 1 405 ? 60.968 -10.722 2.013 1.00 45.19 628 LYS B O 1
ATOM 6038 N N . PHE B 1 406 ? 59.046 -11.272 0.986 1.00 41.93 629 PHE B N 1
ATOM 6039 C CA . PHE B 1 406 ? 59.104 -10.159 0.054 1.00 42.28 629 PHE B CA 1
ATOM 6040 C C . PHE B 1 406 ? 58.238 -8.990 0.502 1.00 41.70 629 PHE B C 1
ATOM 6041 O O . PHE B 1 406 ? 57.995 -8.087 -0.277 1.00 41.83 629 PHE B O 1
ATOM 6049 N N . LYS B 1 407 ? 57.785 -8.996 1.753 1.00 41.58 630 LYS B N 1
ATOM 6050 C CA . LYS B 1 407 ? 56.898 -7.948 2.249 1.00 42.00 630 LYS B CA 1
ATOM 6051 C C . LYS B 1 407 ? 57.497 -6.549 2.157 1.00 44.18 630 LYS B C 1
ATOM 6052 O O . LYS B 1 407 ? 56.765 -5.577 1.966 1.00 44.43 630 LYS B O 1
ATOM 6058 N N . ASN B 1 408 ? 58.818 -6.450 2.291 1.00 46.56 631 ASN B N 1
ATOM 6059 C CA . ASN B 1 408 ? 59.502 -5.156 2.289 1.00 49.51 631 ASN B CA 1
ATOM 6060 C C . ASN B 1 408 ? 60.373 -4.883 1.056 1.00 51.94 631 ASN B C 1
ATOM 6061 O O . ASN B 1 408 ? 61.289 -4.077 1.115 1.00 54.32 631 ASN B O 1
ATOM 6066 N N . MET B 1 409 ? 60.079 -5.554 -0.059 1.00 52.29 632 MET B N 1
ATOM 6067 C CA . MET B 1 409 ? 60.518 -5.081 -1.389 1.00 54.88 632 MET B CA 1
ATOM 6068 C C . MET B 1 409 ? 59.564 -3.987 -1.897 1.00 54.32 632 MET B C 1
ATOM 6069 O O . MET B 1 409 ? 58.520 -3.696 -1.282 1.00 51.56 632 MET B O 1
#

Secondary structure (DSSP, 8-state):
---HHHHHHHHT-EE--HHHHHHHHHHHTSPPPHHHHTTSEEEEESHHHHHHHHHHHS--EEEEEE---SSS-BHHHHHHHHHHHHHHHHHT--EEEEE-HHHHHHH-TT--HHHHHHHHHHHHHHHHTTT--GGGEEEEEHHHHHHHHHHHHHHHHHT-BHHHHHHHHT--TTSBHHHHHHHHHHHGGGSGGG-TTT--TT--EEEEEEGGGHHHHHHHHHHHHHTTSPPPEEEEEPPPPPTT-SSS-----GGGG--BTT--HHHHHHHHHHHSPP-S-SSHHHHHHH---TTT-HHHHHHHHH---HHHHHHHHHHHHHTSS-HHHHHHHHHHHHHHHHHHHHHHHHH--HHHHHHHT-TT-TTGGGGTT-/---HHHHHHHHT-EE--HHHHHHHHHHHTSPPPHHHHTTSEEEEESHHHHHHHHHHH---EEEEEE---SSS-BHHHHHHHHHHHHHHHHHT--EEEEE-HHHHHHH-TT--HHHHHHHHHHHHHHHHTTT--GGGEEEEEHHHHHHHHHHHHHHHHHT-BHHHHHHHHT--TTSBHHHHHHHHHHHGGGSGGG-TTT--TT--EEEEEEGGGHHHHHHHHHHHHHTTSPPPEEEEEPPPPPTT-SSS------GGG--BTT--HHHHHHHHHHHSPP-S-SSHHHHHHH---TTT-HHHHHHHHH---HHHHHHHHHH--HHHHHHHHHHHHHHHHHHHHHHHHH--HHHHHHHT-TT-TTGGGGTT-

Foldseek 3Di:
DDDVVVVCVVLVWDWQDPVLQVLLCVLLVDHQFLCNVVCQQTIKDCSVVVSVCCVVPLAFEEEEEDELQAQFDFPQVCLLLLNNQRVCNRSVAAYEYEHALLQNCQVPPPADSVNSVNSVVNVLLLSCLSPHDLLRFAYDYCVPLVVLQPVQLVLLVVVADLVNLCVLVVDDPVRDVSNSSCLSVVLRVQFCSSQLLAAAGQGAYEYEEAPVCSSSLSSSQVSCVVVVGDRHMYTHGYALAFQQKDPHHADPVVCLRTGTLPDALVSLLCSLVPRHDFQADPDLVRCQVQFGDCRIGSLLSVCSSQPRDPVVSVVVVVCRRNSVDDSVRSSVVSSVRVNVSSVSSVVSSVPDDPVSSVSSNDSNNPSSRPNSVD/DDDVVVVCVVLVWDWQDPVLQVLLCVLLVDHAFLCNVVCQQTIKDCSVVVSVCCVVPLDFEEEEEDELQDQFDFPQVCLLLLNNQVVCNSSVAAYEYEHALLQNCQVDPPADSVNSVSSVVNVLLLSVLSPHDLLRFAYDYCVPLVVLQPVQLVLLVVVADLVNLCVLVVDDDVRDVSNSSCLSVVLRVQFCSSQLLAAAGQGAYEYEEAPVCSSSLSSSQVSCVVVVGDRHMYTHGYALAFQQKPPHHADDVNCLRTGTLPDALVSLLCSLVPRHDWQADPDPVRCVVPAGDCSIGSLLSVCSSQPRDPVVSVVVVVNHPRVVSSVVSSVSSNVVSVSSVVSSVPDDPVSSVSSNDSNNPSSNPNSPD

Radius of gyration: 32.63 Å; Cα contacts (8 Å, |Δi|>4): 1299; chains: 2; bounding box: 73×104×66 Å